Protein AF-A0A815WD86-F1 (afdb_monomer)

Sequence (544 aa):
MTSSSNENIHQKIRNEFPYDVKKLTEISIPVDKNIKLAATIWMPQNKNVQLINEEKFATILEYIPYRKADWTSARDEIRLKYFSGFGYVSLRVDIRGTGNSQGIFDDEYSEQELSDGLKILEWIQNQTWSNGKTIIYGKSWAGFNGLQIGYLQPKNLAGIISAYSTDDQERKGNWIHFNSLPFYPNEHFQRNHLLIDNNQGINQKTIKYYLSFQSLTTEIISNDALPRKISFLSPQETGLASGNLLGWGNIQSPDHSIDQREDDGRSLCFDSLPLNENYELFGFPTVKLNLSSNTNYGLICVRLCMIDEKISSSILISRGILNLTHCKSHEHPQLLNIDEIFNVEIILSGICVSIPAGSRLRLALSTSYWPIVWPAPQLSTLTIYFNELSSCTLTLPCLNEKYSTRNDFGHPEICQGIPIKYLRASSINRFRIFDEISEIITLKINEDCGSSEYPDGLIWDETTESIYTIKKNDPHSARIEINRYLKYYFQDRSSIKVDIKTKSIMFTKQSPSTYEVEHQLNIYNKDQIFFEKNWNLSFPRINN

Foldseek 3Di:
DDDPDDPDLDAAADPAFQFDWDKDFQDWQDLDPPWTWGKIKTATHHPDPPDDLQAAAEEEEEEEQDACPPPCVLVCCWPQNVVSSHGYIYMYIHFDCHHPTHHNDDDQLDPVRLSSVLSVLVRQCPDRRHPLAYEQEDEESSLASSVVNVVVPRVRYPYYHHHLYDPDPLCVLVLVLSDPAFPDPDPVWDDADDDDDPVPDFAWDKQKWFFDQQATDSDLPPDDPDDQKDKAFFWQPQAPQQADSDDPNDPQHSNHGDFCVVNLVRWRKYKYAFAQFKFFFFFKKKKKFWKFKQFQWFKKKKFKWKQDPVVRTTHTFKIWIDTVQCQPHSVDGHGGDGPDIDMHMTIIHTGGTIHGGRIMIMITIHGHRPPNDQHALARIIMMTGPPDSRRIMIMTITGPDDPVDRPCPDRHHIHDGFDKDFPFDKHKDWDWDADPVVQKTKIKIKTWRGWIAGPVQKIKTKIKIWIWIDHGHDSQRTKIKMWMWMWIDGPVCLQFIKIKIKIWMWGFDSVVTWIKIWIWIFIDGNNHTPDIDIDMDIGRSPRD

Nearest PDB structures (foldseek):
  1l7q-assembly1_A  TM=8.255E-01  e=7.567E-21  Rhodococcus sp. MB1
  3i2i-assembly1_A-2  TM=8.096E-01  e=1.170E-20  Rhodococcus sp. MB1 'Bresler 1999'
  3pui-assembly1_A  TM=8.052E-01  e=9.408E-21  Rhodococcus sp. MB1 'Bresler 1999'
  1l7r-assembly1_A  TM=7.994E-01  e=9.935E-21  Rhodococcus sp. MB1
  3ida-assembly1_A-2  TM=8.177E-01  e=2.605E-19  Rhodococcus sp. MB1

Radius of gyration: 26.3 Å; Cα contacts (8 Å, |Δi|>4): 1279; chains: 1; bounding box: 66×58×80 Å

Solvent-accessible surface area (backbone atoms only — not comparable to full-atom values): 29492 Å² total; per-residue (Å²): 139,80,86,79,79,76,86,63,87,63,63,38,71,53,90,82,55,84,22,43,70,50,78,45,70,90,40,72,46,71,62,49,100,87,32,40,28,25,28,36,36,27,36,48,37,68,82,55,92,86,69,67,106,71,71,52,26,40,33,40,36,35,58,36,68,64,38,70,84,53,85,49,32,46,61,45,44,19,54,38,44,42,49,3,17,73,52,22,34,19,38,41,32,21,33,54,40,20,65,80,13,40,74,69,67,87,62,89,86,32,73,66,55,47,51,43,50,53,34,50,53,54,53,50,46,72,36,88,51,35,59,44,38,29,29,33,37,32,59,35,63,19,10,32,50,32,52,57,46,52,74,69,60,53,92,42,59,73,47,68,47,66,34,82,55,63,93,56,73,75,52,64,82,42,53,74,55,61,49,72,73,63,78,63,88,50,92,87,58,70,79,65,80,81,87,77,61,88,89,70,71,80,71,65,43,78,50,56,28,30,59,54,95,54,28,37,32,77,62,80,80,91,79,69,103,64,76,58,54,53,74,52,67,30,47,42,66,22,33,68,42,57,36,43,61,79,52,85,76,47,90,81,46,73,30,34,51,48,66,31,56,72,43,46,77,44,27,59,52,25,38,35,66,59,33,90,52,67,45,46,33,52,46,57,33,37,38,36,40,27,33,27,21,74,32,48,48,40,39,46,35,41,35,37,27,41,35,38,73,91,79,70,40,32,41,78,68,35,36,27,72,44,49,52,24,37,64,90,28,79,94,64,56,45,74,44,60,62,63,46,78,46,75,44,77,45,64,26,29,71,37,55,44,69,44,59,49,61,26,26,48,32,44,31,38,27,40,33,39,22,84,73,42,82,63,45,98,59,94,30,43,37,34,41,41,52,84,43,82,76,44,24,33,43,37,39,34,26,48,71,59,84,82,78,76,71,77,81,82,70,61,58,70,37,32,73,54,66,75,68,46,74,79,39,77,58,51,65,49,78,47,80,46,77,41,82,88,80,43,37,38,34,44,38,37,43,40,32,73,22,28,40,31,41,86,89,48,47,30,44,34,39,39,39,39,40,39,38,37,34,30,48,90,36,61,56,53,37,34,38,38,40,40,38,39,38,38,41,34,35,86,92,41,82,90,47,35,38,38,39,40,38,38,40,37,40,36,44,45,80,83,70,52,25,40,37,37,43,38,39,42,40,32,24,46,76,88,39,83,73,46,76,51,74,54,74,49,79,43,76,60,71,73,117

Organism: NCBI:txid392030

pLDDT: mean 85.09, std 16.77, range [21.08, 98.5]

Secondary structure (DSSP, 8-state):
----------PEEE---SSEEEEEEEEEEEEETTEEEEEEEEEEE-SSTTS-TT--EEEEEEEESS-TTTTHHHHHHHHHHHHHHTTEEEEEEEPTTSTT--S---STT-HHHHHHHHHHHHHHHTSTTEEEEEEEEEETHHHHHHHHHHHT--TTEEEEEEES--S-SGGGG-GGGG-------STT-PBPP----TTS---EEEEEEEEETTEEESS------S-SEEEE---TTTTTTS--TT----TTSTTS---SHHHHTTSEEEEEPPPSS-EEEEE--EEEEEEEESSS--EEEEEEEEEETTTTEEEEEEEEEEEGGGSS-SSS--PPPTT--EEEEEEPPPEEEEE-TT-EEEEEEES--TTTSPPPSS---EEEE-SSTTSSEEEEEEESS---------SPEEEPPP--EEEE--EEEEEEEEETTTTEEEEEEEEEEEEEE-TTSEEEEEEEEEEEEEETTEEEEEEEEEEEEEEEEESS-TT-EEEEEEEEEEEEETTTTEEEEEEEEEEEETTEEEEEEEEEEEEE-S--

InterPro domains:
  IPR000383 Xaa-Pro dipeptidyl-peptidase-like domain [PF02129] (35-176)
  IPR005674 CocE/Serine esterase [TIGR00976] (35-168)
  IPR008979 Galactose-binding-like domain superfamily [SSF49785] (204-400)
  IPR013736 Xaa-Pro dipeptidyl-peptidase, C-terminal [PF08530] (244-389)
  IPR013736 Xaa-Pro dipeptidyl-peptidase, C-terminal [SM00939] (186-395)
  IPR029058 Alpha/Beta hydrolase fold [G3DSA:3.40.50.1820] (2-210)
  IPR029058 Alpha/Beta hydrolase fold [SSF53474] (16-172)

Mean predicted aligned error: 8.53 Å

Structure (mmCIF, N/CA/C/O backbone):
data_AF-A0A815WD86-F1
#
_entry.id   AF-A0A815WD86-F1
#
loop_
_atom_site.group_PDB
_atom_site.id
_atom_site.type_symbol
_atom_site.label_atom_id
_atom_site.label_alt_id
_atom_site.label_comp_id
_atom_site.label_asym_id
_atom_site.label_entity_id
_atom_site.label_seq_id
_atom_site.pdbx_PDB_ins_code
_atom_site.Cartn_x
_atom_site.Cartn_y
_atom_site.Cartn_z
_atom_site.occupancy
_atom_site.B_iso_or_equiv
_atom_site.auth_seq_id
_atom_site.auth_comp_id
_atom_site.auth_asym_id
_atom_site.auth_atom_id
_atom_site.pdbx_PDB_model_num
ATOM 1 N N . MET A 1 1 ? 12.660 -31.088 20.213 1.00 32.56 1 MET A N 1
ATOM 2 C CA . MET A 1 1 ? 14.029 -30.681 20.601 1.00 32.56 1 MET A CA 1
ATOM 3 C C . MET A 1 1 ? 14.760 -30.454 19.290 1.00 32.56 1 MET A C 1
ATOM 5 O O . MET A 1 1 ? 14.829 -31.398 18.528 1.00 32.56 1 MET A O 1
ATOM 9 N N . THR A 1 2 ? 15.151 -29.261 18.874 1.00 21.08 2 THR A N 1
ATOM 10 C CA . THR A 1 2 ? 15.640 -28.073 19.578 1.00 21.08 2 THR A CA 1
ATOM 11 C C . THR A 1 2 ? 14.857 -26.826 19.163 1.00 21.08 2 THR A C 1
ATOM 13 O O . THR A 1 2 ? 14.541 -26.616 17.999 1.00 21.08 2 THR A O 1
ATOM 16 N N . SER A 1 3 ? 14.513 -26.018 20.160 1.00 29.03 3 SER A N 1
ATOM 17 C CA . SER A 1 3 ? 13.989 -24.666 20.021 1.00 29.03 3 SER A CA 1
ATOM 18 C C . SER A 1 3 ? 15.082 -23.753 19.460 1.00 29.03 3 SER A C 1
ATOM 20 O O . SER A 1 3 ? 15.989 -23.370 20.198 1.00 29.03 3 SER A O 1
ATOM 22 N N . SER A 1 4 ? 15.012 -23.406 18.177 1.00 23.55 4 SER A N 1
ATOM 23 C CA . SER A 1 4 ? 15.712 -22.232 17.659 1.00 23.55 4 SER A CA 1
ATOM 24 C C . SER A 1 4 ? 14.895 -21.006 18.057 1.00 23.55 4 SER A C 1
ATOM 26 O O . SER A 1 4 ? 13.815 -20.745 17.527 1.00 23.55 4 SER A O 1
ATOM 28 N N . SER A 1 5 ? 15.387 -20.321 19.080 1.00 28.30 5 SER A N 1
ATOM 29 C CA . SER A 1 5 ? 14.948 -19.012 19.537 1.00 28.30 5 SER A CA 1
ATOM 30 C C . SER A 1 5 ? 14.954 -18.019 18.375 1.00 28.30 5 SER A C 1
ATOM 32 O O . SER A 1 5 ? 16.004 -17.505 18.005 1.00 28.30 5 SER A O 1
ATOM 34 N N . ASN A 1 6 ? 13.776 -17.751 17.812 1.00 28.95 6 ASN A N 1
ATOM 35 C CA . ASN A 1 6 ? 13.551 -16.545 17.028 1.00 28.95 6 ASN A CA 1
ATOM 36 C C . ASN A 1 6 ? 13.748 -15.360 17.976 1.00 28.95 6 ASN A C 1
ATOM 38 O O . ASN A 1 6 ? 12.932 -15.158 18.880 1.00 28.95 6 ASN A O 1
ATOM 42 N N . GLU A 1 7 ? 14.819 -14.595 17.777 1.00 32.78 7 GLU A N 1
ATOM 43 C CA . GLU A 1 7 ? 14.972 -13.242 18.311 1.00 32.78 7 GLU A CA 1
ATOM 44 C C . GLU A 1 7 ? 13.882 -12.352 17.693 1.00 32.78 7 GLU A C 1
ATOM 46 O O . GLU A 1 7 ? 14.095 -11.560 16.779 1.00 32.78 7 GLU A O 1
ATOM 51 N N . ASN A 1 8 ? 12.651 -12.532 18.168 1.00 40.66 8 ASN A N 1
ATOM 52 C CA . ASN A 1 8 ? 11.581 -11.579 17.961 1.00 40.66 8 ASN A CA 1
ATOM 53 C C . ASN A 1 8 ? 12.008 -10.286 18.652 1.00 40.66 8 ASN A C 1
ATOM 55 O O . ASN A 1 8 ? 12.408 -10.308 19.813 1.00 40.66 8 ASN A O 1
ATOM 59 N N . ILE A 1 9 ? 11.899 -9.161 17.949 1.00 48.19 9 ILE A N 1
ATOM 60 C CA . ILE A 1 9 ? 12.069 -7.812 18.493 1.00 48.19 9 ILE A CA 1
ATOM 61 C C . ILE A 1 9 ? 11.154 -7.689 19.725 1.00 48.19 9 ILE A C 1
ATOM 63 O O . ILE A 1 9 ? 9.954 -7.450 19.596 1.00 48.19 9 ILE A O 1
ATOM 67 N N . HIS A 1 10 ? 11.689 -7.932 20.923 1.00 61.75 10 HIS A N 1
ATOM 68 C CA . HIS A 1 10 ? 10.903 -7.953 22.148 1.00 61.75 10 HIS A CA 1
ATOM 69 C C . HIS A 1 10 ? 10.500 -6.517 22.477 1.00 61.75 10 HIS A C 1
ATOM 71 O O . HIS A 1 10 ? 11.296 -5.740 22.996 1.00 61.75 10 HIS A O 1
ATOM 77 N N . GLN A 1 11 ? 9.265 -6.146 22.137 1.00 71.94 11 GLN A N 1
ATOM 78 C CA . GLN A 1 11 ? 8.654 -4.923 22.645 1.00 71.94 11 GLN A CA 1
ATOM 79 C C . GLN A 1 11 ? 8.721 -4.952 24.176 1.00 71.94 11 GLN A C 1
ATOM 81 O O . GLN A 1 11 ? 8.379 -5.958 24.805 1.00 71.94 11 GLN A O 1
ATOM 86 N N . LYS A 1 12 ? 9.168 -3.857 24.787 1.00 84.31 12 LYS A N 1
ATOM 87 C CA . LYS A 1 12 ? 9.279 -3.757 26.240 1.00 84.31 12 LYS A CA 1
ATOM 88 C C . LYS A 1 12 ? 7.944 -3.290 26.808 1.00 84.31 12 LYS A C 1
ATOM 90 O O . LYS A 1 12 ? 7.500 -2.174 26.538 1.00 84.31 12 LYS A O 1
ATOM 95 N N . ILE A 1 13 ? 7.309 -4.133 27.618 1.00 87.06 13 ILE A N 1
ATOM 96 C CA . ILE A 1 13 ? 6.080 -3.753 28.321 1.00 87.06 13 ILE A CA 1
ATOM 97 C C . ILE A 1 13 ? 6.444 -2.778 29.439 1.00 87.06 13 ILE A C 1
ATOM 99 O O . ILE A 1 13 ? 7.206 -3.108 30.352 1.00 87.06 13 ILE A O 1
ATOM 103 N N . ARG A 1 14 ? 5.895 -1.567 29.369 1.00 88.88 14 ARG A N 1
ATOM 104 C CA . ARG A 1 14 ? 6.029 -0.552 30.408 1.00 88.88 14 ARG A CA 1
ATOM 105 C C . ARG A 1 14 ? 4.834 -0.626 31.350 1.00 88.88 14 ARG A C 1
ATOM 107 O O . ARG A 1 14 ? 3.690 -0.505 30.920 1.00 88.88 14 ARG A O 1
ATOM 114 N N . ASN A 1 15 ? 5.125 -0.791 32.638 1.00 84.25 15 ASN A N 1
ATOM 115 C CA . ASN A 1 15 ? 4.113 -0.875 33.697 1.00 84.25 15 ASN A CA 1
ATOM 116 C C . ASN A 1 15 ? 4.022 0.404 34.540 1.00 84.25 15 ASN A C 1
ATOM 118 O O . ASN A 1 15 ? 3.034 0.612 35.237 1.00 84.25 15 ASN A O 1
ATOM 122 N N . GLU A 1 16 ? 5.030 1.277 34.465 1.00 90.06 16 GLU A N 1
ATOM 123 C CA . GLU A 1 16 ? 5.109 2.494 35.268 1.00 90.06 16 GLU A CA 1
ATOM 124 C C . GLU A 1 16 ? 4.994 3.745 34.402 1.00 90.06 16 GLU A C 1
ATOM 126 O O . GLU A 1 16 ? 5.814 4.004 33.515 1.00 90.06 16 GLU A O 1
ATOM 131 N N . PHE A 1 17 ? 3.978 4.545 34.706 1.00 92.06 17 PHE A N 1
ATOM 132 C CA . PHE A 1 17 ? 3.674 5.803 34.038 1.00 92.06 17 PHE A CA 1
ATOM 133 C C . PHE A 1 17 ? 3.519 6.936 35.060 1.00 92.06 17 PHE A C 1
ATOM 135 O O . PHE A 1 17 ? 3.127 6.661 36.201 1.00 92.06 17 PHE A O 1
ATOM 142 N N . PRO A 1 18 ? 3.807 8.194 34.682 1.00 92.31 18 PRO A N 1
ATOM 143 C CA . PRO A 1 18 ? 3.516 9.357 35.520 1.00 92.31 18 PRO A CA 1
ATOM 144 C C . PRO A 1 18 ? 2.035 9.471 35.916 1.00 92.31 18 PRO A C 1
ATOM 146 O O . PRO A 1 18 ? 1.738 9.806 37.060 1.00 92.31 18 PRO A O 1
ATOM 149 N N . TYR A 1 19 ? 1.123 9.119 35.005 1.00 92.12 19 TYR A N 1
ATOM 150 C CA . TYR A 1 19 ? -0.325 9.165 35.216 1.00 92.12 19 TYR A CA 1
ATOM 151 C C . TYR A 1 19 ? -0.945 7.764 35.173 1.00 92.12 19 TYR A C 1
ATOM 153 O O . TYR A 1 19 ? -0.517 6.905 34.398 1.00 92.12 19 TYR A O 1
ATOM 161 N N . ASP A 1 20 ? -1.986 7.547 35.977 1.00 91.62 20 ASP A N 1
ATOM 162 C CA . ASP A 1 20 ? -2.922 6.443 35.750 1.00 91.62 20 ASP A CA 1
ATOM 163 C C . ASP A 1 20 ? -3.829 6.776 34.560 1.00 91.62 20 ASP A C 1
ATOM 165 O O . ASP A 1 20 ? -3.935 7.930 34.150 1.00 91.62 20 ASP A O 1
ATOM 169 N N . VAL A 1 21 ? -4.487 5.775 33.970 1.00 92.62 21 VAL A N 1
ATOM 170 C CA . VAL A 1 21 ? -5.317 5.983 32.773 1.00 92.62 21 VAL A CA 1
ATOM 171 C C . VAL A 1 21 ? -6.711 5.406 32.967 1.00 92.62 21 VAL A C 1
ATOM 173 O O . VAL A 1 21 ? -6.876 4.199 33.145 1.00 92.62 21 VAL A O 1
ATOM 176 N N . LYS A 1 22 ? -7.729 6.265 32.847 1.00 93.56 22 LYS A N 1
ATOM 177 C CA . LYS A 1 22 ? -9.144 5.880 32.833 1.00 93.56 22 LYS A CA 1
ATOM 178 C C . LYS A 1 22 ? -9.678 5.845 31.406 1.00 93.56 22 LYS A C 1
ATOM 180 O O . LYS A 1 22 ? -9.625 6.844 30.694 1.00 93.56 22 LYS A O 1
ATOM 185 N N . LYS A 1 23 ? -10.254 4.711 31.009 1.00 93.75 23 LYS A N 1
ATOM 186 C CA . LYS A 1 23 ? -10.910 4.540 29.706 1.00 93.75 23 LYS A CA 1
ATOM 187 C C . LYS A 1 23 ? -12.395 4.911 29.785 1.00 93.75 23 LYS A C 1
ATOM 189 O O . LYS A 1 23 ? -13.091 4.459 30.691 1.00 93.75 23 LYS A O 1
ATOM 194 N N . LEU A 1 24 ? -12.881 5.712 28.839 1.00 94.88 24 LEU A N 1
ATOM 195 C CA . LEU A 1 24 ? -14.282 6.121 28.689 1.00 94.88 24 LEU A CA 1
ATOM 196 C C . LEU A 1 24 ? -14.775 5.686 27.300 1.00 94.88 24 LEU A C 1
ATOM 198 O O . LEU A 1 24 ? -14.202 6.111 26.300 1.00 94.88 24 LEU A O 1
ATOM 202 N N . THR A 1 25 ? -15.803 4.838 27.220 1.00 90.38 25 THR A N 1
ATOM 203 C CA . THR A 1 25 ? -16.231 4.192 25.957 1.00 90.38 25 THR A CA 1
ATOM 204 C C . THR A 1 25 ? -17.521 4.746 25.354 1.00 90.38 25 THR A C 1
ATOM 206 O O . THR A 1 25 ? -17.718 4.614 24.146 1.00 90.38 25 THR A O 1
ATOM 209 N N . GLU A 1 26 ? -18.358 5.391 26.170 1.00 86.88 26 GLU A N 1
ATOM 210 C CA . GLU A 1 26 ? -19.677 5.926 25.792 1.00 86.88 26 GLU A CA 1
ATOM 211 C C . GLU A 1 26 ? -19.609 7.421 25.445 1.00 86.88 26 GLU A C 1
ATOM 213 O O . GLU A 1 26 ? -20.393 8.236 25.935 1.00 86.88 26 GLU A O 1
ATOM 218 N N . ILE A 1 27 ? -18.618 7.813 24.641 1.00 96.62 27 ILE A N 1
ATOM 219 C CA . ILE A 1 27 ? -18.431 9.211 24.242 1.00 96.62 27 ILE A CA 1
ATOM 220 C C . ILE A 1 27 ? -19.116 9.454 22.900 1.00 96.62 27 ILE A C 1
ATOM 222 O O . ILE A 1 27 ? -18.920 8.709 21.942 1.00 96.62 27 ILE A O 1
ATOM 226 N N . SER A 1 28 ? -19.916 10.518 22.841 1.00 96.38 28 SER A N 1
ATOM 227 C CA . SER A 1 28 ? -20.609 10.975 21.635 1.00 96.38 28 SER A CA 1
ATOM 228 C C . SER A 1 28 ? -20.224 12.417 21.320 1.00 96.38 28 SER A C 1
ATOM 230 O O . SER A 1 28 ? -20.462 13.310 22.135 1.00 96.38 28 SER A O 1
ATOM 232 N N . ILE A 1 29 ? -19.667 12.646 20.133 1.00 98.12 29 ILE A N 1
ATOM 233 C CA . ILE A 1 29 ? -19.221 13.958 19.656 1.00 98.12 29 ILE A CA 1
ATOM 234 C C . ILE A 1 29 ? -20.254 14.487 18.652 1.00 98.12 29 ILE A C 1
ATOM 236 O O . ILE A 1 29 ? -20.397 13.893 17.582 1.00 98.12 29 ILE A O 1
ATOM 240 N N . PRO A 1 30 ? -21.003 15.560 18.962 1.00 97.62 30 PRO A N 1
ATOM 241 C CA . PRO A 1 30 ? -21.911 16.168 17.998 1.00 97.62 30 PRO A CA 1
ATOM 242 C C . PRO A 1 30 ? -21.107 16.902 16.918 1.00 97.62 30 PRO A C 1
ATOM 244 O O . PRO A 1 30 ? -20.347 17.817 17.229 1.00 97.62 30 PRO A O 1
ATOM 247 N N . VAL A 1 31 ? -21.292 16.511 15.659 1.00 96.19 31 VAL A N 1
ATOM 248 C CA . VAL A 1 31 ? -20.666 17.170 14.493 1.00 96.19 31 VAL A CA 1
ATOM 249 C C . VAL A 1 31 ? -21.684 17.919 13.633 1.00 96.19 31 VAL A C 1
ATOM 251 O O . VAL A 1 31 ? -21.331 18.836 12.901 1.00 96.19 31 VAL A O 1
ATOM 254 N N . ASP A 1 32 ? -22.965 17.583 13.788 1.00 90.88 32 ASP A N 1
ATOM 255 C CA . ASP A 1 32 ? -24.117 18.289 13.230 1.00 90.88 32 ASP A CA 1
ATOM 256 C C . ASP A 1 32 ? -25.316 18.116 14.190 1.00 90.88 32 ASP A C 1
ATOM 258 O O . ASP A 1 32 ? -25.287 17.273 15.092 1.00 90.88 32 ASP A O 1
ATOM 262 N N . LYS A 1 33 ? -26.397 18.879 14.003 1.00 89.44 33 LYS A N 1
ATOM 263 C CA . LYS A 1 33 ? -27.630 18.871 14.807 1.00 89.44 33 LYS A CA 1
ATOM 264 C C . LYS A 1 33 ? -28.179 17.465 15.060 1.00 89.44 33 LYS A C 1
ATOM 266 O O . LYS A 1 33 ? -28.706 17.206 16.140 1.00 89.44 33 LYS A O 1
ATOM 271 N N . ASN A 1 34 ? -28.057 16.575 14.077 1.00 91.38 34 ASN A N 1
ATOM 272 C CA . ASN A 1 34 ? -28.637 15.231 14.117 1.00 91.38 34 ASN A CA 1
ATOM 273 C C . ASN A 1 34 ? -27.595 14.106 14.130 1.00 91.38 34 ASN A C 1
ATOM 275 O O . ASN A 1 34 ? -27.987 12.942 14.172 1.00 91.38 34 ASN A O 1
ATOM 279 N N . ILE A 1 35 ? -26.299 14.427 14.065 1.00 96.56 35 ILE A N 1
ATOM 280 C CA . ILE A 1 35 ? -25.247 13.428 13.857 1.00 96.56 35 ILE A CA 1
ATOM 281 C C . ILE A 1 35 ? -24.219 13.502 14.972 1.00 96.56 35 ILE A C 1
ATOM 283 O O . ILE A 1 35 ? -23.599 14.540 15.225 1.00 96.56 35 ILE A O 1
ATOM 287 N N . LYS A 1 36 ? -24.036 12.354 15.621 1.00 97.88 36 LYS A N 1
ATOM 288 C CA . LYS A 1 36 ? -23.036 12.131 16.654 1.00 97.88 36 LYS A CA 1
ATOM 289 C C . LYS A 1 36 ? -22.063 11.048 16.215 1.00 97.88 36 LYS A C 1
ATOM 291 O O . LYS A 1 36 ? -22.473 9.977 15.761 1.00 97.88 36 LYS A O 1
ATOM 296 N N . LEU A 1 37 ? -20.780 11.328 16.400 1.00 97.94 37 LEU A N 1
ATOM 297 C CA . LEU A 1 37 ? -19.707 10.367 16.197 1.00 97.94 37 LEU A CA 1
ATOM 298 C C . LEU A 1 37 ? -19.374 9.673 17.515 1.00 97.94 37 LEU A C 1
ATOM 300 O O . LEU A 1 37 ? -19.304 10.315 18.566 1.00 97.94 37 LEU A O 1
ATOM 304 N N . ALA A 1 38 ? -19.180 8.363 17.461 1.00 97.69 38 ALA A N 1
ATOM 305 C CA . ALA A 1 38 ? -18.801 7.553 18.600 1.00 97.69 38 ALA A CA 1
ATOM 306 C C . ALA A 1 38 ? -17.292 7.625 18.832 1.00 97.69 38 ALA A C 1
ATOM 308 O O . ALA A 1 38 ? -16.487 7.486 17.907 1.00 97.69 38 ALA A O 1
ATOM 309 N N . ALA A 1 39 ? -16.903 7.774 20.094 1.00 97.62 39 ALA A N 1
ATOM 310 C CA . ALA A 1 39 ? -15.506 7.870 20.473 1.00 97.62 39 ALA A CA 1
ATOM 311 C C . ALA A 1 39 ? -15.164 7.046 21.719 1.00 97.62 39 ALA A C 1
ATOM 313 O O . ALA A 1 39 ? -16.028 6.663 22.507 1.00 97.62 39 ALA A O 1
ATOM 314 N N . THR A 1 40 ? -13.876 6.767 21.883 1.00 96.94 40 THR A N 1
ATOM 315 C CA . THR A 1 40 ? -13.282 6.243 23.115 1.00 96.94 40 THR A CA 1
ATOM 316 C C . THR A 1 40 ? -12.188 7.202 23.565 1.00 96.94 40 THR A C 1
ATOM 318 O O . THR A 1 40 ? -11.364 7.618 22.750 1.00 96.94 40 THR A O 1
ATOM 321 N N . ILE A 1 41 ? -12.168 7.530 24.856 1.00 97.50 41 ILE A N 1
ATOM 322 C CA . ILE A 1 41 ? -11.136 8.366 25.475 1.00 97.50 41 ILE A CA 1
ATOM 323 C C . ILE A 1 41 ? -10.300 7.526 26.434 1.00 97.50 41 ILE A C 1
ATOM 325 O O . ILE A 1 41 ? -10.849 6.804 27.265 1.00 97.50 41 ILE A O 1
ATOM 329 N N . TRP A 1 42 ? -8.982 7.679 26.368 1.00 97.06 42 TRP A N 1
ATOM 330 C CA . TRP A 1 42 ? -8.062 7.323 27.442 1.00 97.06 42 TRP A CA 1
ATOM 331 C C . TRP A 1 42 ? -7.642 8.629 28.125 1.00 97.06 42 TRP A C 1
ATOM 333 O O . TRP A 1 42 ? -7.052 9.513 27.505 1.00 97.06 42 TRP A O 1
ATOM 343 N N . MET A 1 43 ? -8.048 8.784 29.384 1.00 95.88 43 MET A N 1
ATOM 344 C CA . MET A 1 43 ? -7.904 10.007 30.172 1.00 95.88 43 MET A CA 1
ATOM 345 C C . MET A 1 43 ? -6.800 9.820 31.223 1.00 95.88 43 MET A C 1
ATOM 347 O O . MET A 1 43 ? -6.933 8.895 32.033 1.00 95.88 43 MET A O 1
ATOM 351 N N . PRO A 1 44 ? -5.748 10.660 31.254 1.00 94.38 44 PRO A N 1
ATOM 352 C CA . PRO A 1 44 ? -4.775 10.666 32.342 1.00 94.38 44 PRO A CA 1
ATOM 353 C C . PRO A 1 44 ? -5.442 11.028 33.676 1.00 94.38 44 PRO A C 1
ATOM 355 O O . PRO A 1 44 ? -6.335 11.873 33.740 1.00 94.38 44 PRO A O 1
ATOM 358 N N . GLN A 1 45 ? -5.004 10.384 34.754 1.00 86.75 45 GLN A N 1
ATOM 359 C CA . GLN A 1 45 ? -5.442 10.634 36.122 1.00 86.75 45 GLN A CA 1
ATOM 360 C C . GLN A 1 45 ? -4.234 10.744 37.051 1.00 86.75 45 GLN A C 1
ATOM 362 O O . GLN A 1 45 ? -3.320 9.918 37.005 1.00 86.75 45 GLN A O 1
ATOM 367 N N . ASN A 1 46 ? -4.239 11.762 37.912 1.00 78.50 46 ASN A N 1
ATOM 368 C CA . ASN A 1 46 ? -3.209 11.926 38.930 1.00 78.50 46 ASN A CA 1
ATOM 369 C C . ASN A 1 46 ? -3.264 10.779 39.944 1.00 78.50 46 ASN A C 1
ATOM 371 O O . ASN A 1 46 ? -4.318 10.478 40.502 1.00 78.50 46 ASN A O 1
ATOM 375 N N . LYS A 1 47 ? -2.099 10.188 40.226 1.00 71.69 47 LYS A N 1
ATOM 376 C CA . LYS A 1 47 ? -1.932 9.127 41.236 1.00 71.69 47 LYS A CA 1
ATOM 377 C C . LYS A 1 47 ? -2.169 9.621 42.665 1.00 71.69 47 LYS A C 1
ATOM 379 O O . LYS A 1 47 ? -2.551 8.849 43.538 1.00 71.69 47 LYS A O 1
ATOM 384 N N . ASN A 1 48 ? -1.970 10.921 42.892 1.00 63.97 48 ASN A N 1
ATOM 385 C CA . ASN A 1 48 ? -2.182 11.581 44.173 1.00 63.97 48 ASN A CA 1
ATOM 386 C C . ASN A 1 48 ? -3.392 12.516 44.066 1.00 63.97 48 ASN A C 1
ATOM 388 O O . ASN A 1 48 ? -3.356 13.513 43.353 1.00 63.97 48 ASN A O 1
ATOM 392 N N . VAL A 1 49 ? -4.453 12.212 44.814 1.00 55.31 49 VAL A N 1
ATOM 393 C CA . VAL A 1 49 ? -5.770 12.886 44.777 1.00 55.31 49 VAL A CA 1
ATOM 394 C C . VAL A 1 49 ? -5.724 14.361 45.249 1.00 55.31 49 VAL A C 1
ATOM 396 O O . VAL A 1 49 ? -6.751 15.029 45.285 1.00 55.31 49 VAL A O 1
ATOM 399 N N . GLN A 1 50 ? -4.558 14.901 45.632 1.00 49.34 50 GLN A N 1
ATOM 400 C CA . GLN A 1 50 ? -4.450 16.191 46.334 1.00 49.34 50 GLN A CA 1
ATOM 401 C C . GLN A 1 50 ? -4.149 17.436 45.474 1.00 49.34 50 GLN A C 1
ATOM 403 O O . GLN A 1 50 ? -4.118 18.529 46.028 1.00 49.34 50 GLN A O 1
ATOM 408 N N . LEU A 1 51 ? -4.015 17.337 44.149 1.00 50.50 51 LEU A N 1
ATOM 409 C CA . LEU A 1 51 ? -3.895 18.490 43.232 1.00 50.50 51 LEU A CA 1
ATOM 410 C C . LEU A 1 51 ? -4.445 18.085 41.842 1.00 50.50 51 LEU A C 1
ATOM 412 O O . LEU A 1 51 ? -4.104 17.001 41.381 1.00 50.50 51 LEU A O 1
ATOM 416 N N . ILE A 1 52 ? -5.260 18.817 41.066 1.00 46.81 52 ILE A N 1
ATOM 417 C CA . ILE A 1 52 ? -6.223 19.932 41.208 1.00 46.81 52 ILE A CA 1
ATOM 418 C C . ILE A 1 52 ? -7.259 19.667 40.086 1.00 46.81 52 ILE A C 1
ATOM 420 O O . ILE A 1 52 ? -6.898 19.141 39.033 1.00 46.81 52 ILE A O 1
ATOM 424 N N . ASN A 1 53 ? -8.515 20.087 40.242 1.00 50.81 53 ASN A N 1
ATOM 425 C CA . ASN A 1 53 ? -9.519 20.206 39.165 1.00 50.81 53 ASN A CA 1
ATOM 426 C C . ASN A 1 53 ? -9.123 21.177 38.002 1.00 50.81 53 ASN A C 1
ATOM 428 O O . ASN A 1 53 ? -10.002 21.766 37.377 1.00 50.81 53 ASN A O 1
ATOM 432 N N . GLU A 1 54 ? -7.832 21.369 37.697 1.00 67.81 54 GLU A N 1
ATOM 433 C CA . GLU A 1 54 ? -7.311 22.404 36.780 1.00 67.81 54 GLU A CA 1
ATOM 434 C C . GLU A 1 54 ? -6.247 21.924 35.772 1.00 67.81 54 GLU A C 1
ATOM 436 O O . GLU A 1 54 ? -5.906 22.686 34.864 1.00 67.81 54 GLU A O 1
ATOM 441 N N . GLU A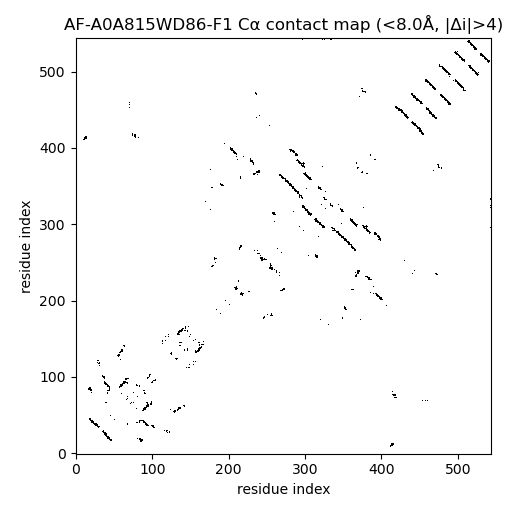 1 55 ? -5.714 20.699 35.876 1.00 83.06 55 GLU A N 1
ATOM 442 C CA . GLU A 1 55 ? -4.744 20.224 34.877 1.00 83.06 55 GLU A CA 1
ATOM 443 C C . GLU A 1 55 ? -5.406 20.062 33.504 1.00 83.06 55 GLU A C 1
ATOM 445 O O . GLU A 1 55 ? -6.439 19.406 33.346 1.00 83.06 55 GLU A O 1
ATOM 450 N N . LYS A 1 56 ? -4.788 20.690 32.502 1.00 91.12 56 LYS A N 1
ATOM 451 C CA . LYS A 1 56 ? -5.237 20.678 31.115 1.00 91.12 56 LYS A CA 1
ATOM 452 C C . LYS A 1 56 ? -4.201 19.985 30.243 1.00 91.12 56 LYS A C 1
ATOM 454 O O . LYS A 1 56 ? -3.031 20.366 30.228 1.00 91.12 56 LYS A O 1
ATOM 459 N N . PHE A 1 57 ? -4.649 19.018 29.459 1.00 95.00 57 PHE A N 1
ATOM 460 C CA . PHE A 1 57 ? -3.804 18.134 28.667 1.00 95.00 57 PHE A CA 1
ATOM 461 C C . PHE A 1 57 ? -3.932 18.427 27.172 1.00 95.00 57 PHE A C 1
ATOM 463 O O . PHE A 1 57 ? -4.962 18.915 26.697 1.00 95.00 57 PHE A O 1
ATOM 470 N N . ALA A 1 58 ? -2.869 18.122 26.427 1.00 97.31 58 ALA A N 1
ATOM 471 C CA . ALA A 1 58 ? -2.936 18.072 24.971 1.00 97.31 58 ALA A CA 1
ATOM 472 C C . ALA A 1 58 ? -3.614 16.766 24.535 1.00 97.31 58 ALA A C 1
ATOM 474 O O . ALA A 1 58 ? -3.570 15.765 25.255 1.00 97.31 58 ALA A O 1
ATOM 475 N N . THR A 1 59 ? -4.220 16.768 23.350 1.00 98.50 59 THR A N 1
ATOM 476 C CA . THR A 1 59 ? -4.959 15.607 22.829 1.00 98.50 59 THR A CA 1
ATOM 477 C C . THR A 1 59 ? -4.189 14.899 21.723 1.00 98.50 59 THR A C 1
ATOM 479 O O . THR A 1 59 ? -3.683 15.564 20.826 1.00 98.50 59 THR A O 1
ATOM 482 N N . ILE A 1 60 ? -4.148 13.567 21.741 1.00 98.19 60 ILE A N 1
ATOM 483 C CA . ILE A 1 60 ? -3.784 12.732 20.589 1.00 98.19 60 ILE A CA 1
ATOM 484 C C . ILE A 1 60 ? -5.076 12.210 19.957 1.00 98.19 60 ILE A C 1
ATOM 486 O O . ILE A 1 60 ? -5.836 11.503 20.616 1.00 98.19 60 ILE A O 1
ATOM 490 N N . LEU A 1 61 ? -5.335 12.545 18.695 1.00 98.38 61 LEU A N 1
ATOM 491 C CA . LEU A 1 61 ? -6.533 12.144 17.953 1.00 98.38 61 LEU A CA 1
ATOM 492 C C . LEU A 1 61 ? -6.188 11.113 16.868 1.00 98.38 61 LEU A C 1
ATOM 494 O O . LEU A 1 61 ? -5.352 11.384 16.009 1.00 98.38 61 LEU A O 1
ATOM 498 N N . GLU A 1 62 ? -6.879 9.970 16.864 1.00 97.00 62 GLU A N 1
ATOM 499 C CA . GLU A 1 62 ? -6.927 9.030 15.730 1.00 97.00 62 GLU A CA 1
ATOM 500 C C . GLU A 1 62 ? -8.390 8.896 15.248 1.00 97.00 62 GLU A C 1
ATOM 502 O O . GLU A 1 62 ? -9.279 8.465 15.991 1.00 97.00 62 GLU A O 1
ATOM 507 N N . TYR A 1 63 ? -8.643 9.282 13.997 1.00 93.12 63 TYR A N 1
ATOM 508 C CA . TYR A 1 63 ? -9.968 9.393 13.371 1.00 93.12 63 TYR A CA 1
ATOM 509 C C . TYR A 1 63 ? -9.973 8.590 12.063 1.00 93.12 63 TYR A C 1
ATOM 511 O O . TYR A 1 63 ? -9.306 8.991 11.114 1.00 93.12 63 TYR A O 1
ATOM 519 N N . ILE A 1 64 ? -10.615 7.412 12.044 1.00 94.38 64 ILE A N 1
ATOM 520 C CA . ILE A 1 64 ? -10.522 6.421 10.942 1.00 94.38 64 ILE A CA 1
ATOM 521 C C . ILE A 1 64 ? -11.786 5.533 10.857 1.00 94.38 64 ILE A C 1
ATOM 523 O O . ILE A 1 64 ? -12.464 5.370 11.877 1.00 94.38 64 ILE A O 1
ATOM 527 N N . PRO A 1 65 ? -12.091 4.924 9.689 1.00 93.44 65 PRO A N 1
ATOM 528 C CA . PRO A 1 65 ? -13.308 4.127 9.444 1.00 93.44 65 PRO A CA 1
ATOM 529 C C . PRO A 1 65 ? -13.311 2.719 10.041 1.00 93.44 65 PRO A C 1
ATOM 531 O O . PRO A 1 65 ? -14.273 1.966 9.892 1.00 93.44 65 PRO A O 1
ATOM 534 N N . TYR A 1 66 ? -12.223 2.320 10.693 1.00 91.12 66 TYR A N 1
ATOM 535 C CA . TYR A 1 66 ? -12.098 0.988 11.276 1.00 91.12 66 TYR A CA 1
ATOM 536 C C . TYR A 1 66 ? -12.724 0.984 12.670 1.00 91.12 66 TYR A C 1
ATOM 538 O O . TYR A 1 66 ? -12.427 1.864 13.473 1.00 91.12 66 TYR A O 1
ATOM 546 N N . ARG A 1 67 ? -13.581 0.009 12.972 1.00 89.88 67 ARG A N 1
ATOM 547 C CA . ARG A 1 67 ? -14.405 0.020 14.185 1.00 89.88 67 ARG A CA 1
ATOM 548 C C . ARG A 1 67 ? -13.557 -0.071 15.459 1.00 89.88 67 ARG A C 1
ATOM 550 O O . ARG A 1 67 ? -12.888 -1.068 15.699 1.00 89.88 67 ARG A O 1
ATOM 557 N N . LYS A 1 68 ? -13.669 0.913 16.358 1.00 90.81 68 LYS A N 1
ATOM 558 C CA . LYS A 1 68 ? -12.892 0.994 17.619 1.00 90.81 68 LYS A CA 1
ATOM 559 C C . LYS A 1 68 ? -13.109 -0.146 18.631 1.00 90.81 68 LYS A C 1
ATOM 561 O O . LYS A 1 68 ? -12.458 -0.164 19.676 1.00 90.81 68 LYS A O 1
ATOM 566 N N . ALA A 1 69 ? -14.066 -1.039 18.382 1.00 84.44 69 ALA A N 1
ATOM 567 C CA . ALA A 1 69 ? -14.577 -2.021 19.340 1.00 84.44 69 ALA A CA 1
ATOM 568 C C . ALA A 1 69 ? -14.478 -3.484 18.857 1.00 84.44 69 ALA A C 1
ATOM 570 O O . ALA A 1 69 ? -15.145 -4.350 19.415 1.00 84.44 69 ALA A O 1
ATOM 571 N N . ASP A 1 70 ? -13.686 -3.772 17.820 1.00 84.75 70 ASP A N 1
ATOM 572 C CA . ASP A 1 70 ? -13.277 -5.139 17.453 1.00 84.75 70 ASP A CA 1
ATOM 573 C C . ASP A 1 70 ? -11.750 -5.264 17.370 1.00 84.75 70 ASP A C 1
ATOM 575 O O . ASP A 1 70 ? -11.053 -5.009 18.354 1.00 84.75 70 ASP A O 1
ATOM 579 N N . TRP A 1 71 ? -11.212 -5.655 16.217 1.00 83.81 71 TRP A N 1
ATOM 580 C CA . TRP A 1 71 ? -9.827 -6.034 16.027 1.00 83.81 71 TRP A CA 1
ATOM 581 C C . TRP A 1 71 ? -8.859 -4.874 16.231 1.00 83.81 71 TRP A C 1
ATOM 583 O O . TRP A 1 71 ? -7.735 -5.091 16.691 1.00 83.81 71 TRP A O 1
ATOM 593 N N . THR A 1 72 ? -9.296 -3.629 16.015 1.00 87.94 72 THR A N 1
ATOM 594 C CA . THR A 1 72 ? -8.448 -2.466 16.311 1.00 87.94 72 THR A CA 1
ATOM 595 C C . THR A 1 72 ? -8.326 -2.182 17.805 1.00 87.94 72 THR A C 1
ATOM 597 O O . THR A 1 72 ? -7.369 -1.523 18.206 1.00 87.94 72 THR A O 1
ATOM 600 N N . SER A 1 73 ? -9.234 -2.688 18.649 1.00 88.94 73 SER A N 1
ATOM 601 C CA . SER A 1 73 ? -9.277 -2.348 20.079 1.00 88.94 73 SER A CA 1
ATOM 602 C C . SER A 1 73 ? -7.998 -2.741 20.824 1.00 88.94 73 SER A C 1
ATOM 604 O O . SER A 1 73 ? -7.527 -1.995 21.683 1.00 88.94 73 SER A O 1
ATOM 606 N N . ALA A 1 74 ? -7.386 -3.869 20.454 1.00 87.69 74 ALA A N 1
ATOM 607 C CA . ALA A 1 74 ? -6.138 -4.341 21.041 1.00 87.69 74 ALA A CA 1
ATOM 608 C C . ALA A 1 74 ? -4.959 -3.419 20.713 1.00 87.69 74 ALA A C 1
ATOM 610 O O . ALA A 1 74 ? -4.189 -3.029 21.591 1.00 87.69 74 ALA A O 1
ATOM 611 N N . ARG A 1 75 ? -4.860 -3.025 19.441 1.00 88.44 75 ARG A N 1
ATOM 612 C CA . ARG A 1 75 ? -3.869 -2.071 18.934 1.00 88.44 75 ARG A CA 1
ATOM 613 C C . ARG A 1 75 ? -4.049 -0.688 19.570 1.00 88.44 75 ARG A C 1
ATOM 615 O O . ARG A 1 75 ? -3.065 0.002 19.845 1.00 88.44 75 ARG A O 1
ATOM 622 N N . ASP A 1 76 ? -5.294 -0.272 19.769 1.00 92.00 76 ASP A N 1
ATOM 623 C CA . ASP A 1 76 ? -5.636 1.036 20.324 1.00 92.00 76 ASP A CA 1
ATOM 624 C C . ASP A 1 76 ? -5.321 1.088 21.824 1.00 92.00 76 ASP A C 1
ATOM 626 O O . ASP A 1 76 ? -4.700 2.048 22.274 1.00 92.00 76 ASP A O 1
ATOM 630 N N . GLU A 1 77 ? -5.619 0.021 22.576 1.00 91.94 77 GLU A N 1
ATOM 631 C CA . GLU A 1 77 ? -5.280 -0.073 24.002 1.00 91.94 77 GLU A CA 1
ATOM 632 C C . GLU A 1 77 ? -3.774 0.051 24.243 1.00 91.94 77 GLU A C 1
ATOM 634 O O . GLU A 1 77 ? -3.355 0.741 25.164 1.00 91.94 77 GLU A O 1
ATOM 639 N N . ILE A 1 78 ? -2.950 -0.578 23.405 1.00 90.81 78 ILE A N 1
ATOM 640 C CA . ILE A 1 78 ? -1.498 -0.565 23.591 1.00 90.81 78 ILE A CA 1
ATOM 641 C C . ILE A 1 78 ? -0.899 0.827 23.327 1.00 90.81 78 ILE A C 1
ATOM 643 O O . ILE A 1 78 ? -0.025 1.275 24.069 1.00 90.81 78 ILE A O 1
ATOM 647 N N . ARG A 1 79 ? -1.351 1.516 22.271 1.00 90.56 79 ARG A N 1
ATOM 648 C CA . ARG A 1 79 ? -0.753 2.788 21.819 1.00 90.56 79 ARG A CA 1
ATOM 649 C C . ARG A 1 79 ? -1.357 4.007 22.512 1.00 90.56 79 ARG A C 1
ATOM 651 O O . ARG A 1 79 ? -0.630 4.865 22.999 1.00 90.56 79 ARG A O 1
ATOM 658 N N . LEU A 1 80 ? -2.684 4.096 22.564 1.00 94.00 80 LEU A N 1
ATOM 659 C CA . LEU A 1 80 ? -3.376 5.291 23.056 1.00 94.00 80 LEU A CA 1
ATOM 660 C C . LEU A 1 80 ? -3.279 5.411 24.578 1.00 94.00 80 LEU A C 1
ATOM 662 O O . LEU A 1 80 ? -3.106 6.514 25.097 1.00 94.00 80 LEU A O 1
ATOM 666 N N . LYS A 1 81 ? -3.276 4.279 25.292 1.00 94.19 81 LYS A N 1
ATOM 667 C CA . LYS A 1 81 ? -2.992 4.255 26.730 1.00 94.19 81 LYS A CA 1
ATOM 668 C C . LYS A 1 81 ? -1.566 4.700 27.044 1.00 94.19 81 LYS A C 1
ATOM 670 O O . LYS A 1 81 ? -1.370 5.362 28.056 1.00 94.19 81 LYS A O 1
ATOM 675 N N . TYR A 1 82 ? -0.595 4.379 26.183 1.00 94.44 82 TYR A N 1
ATOM 676 C CA . TYR A 1 82 ? 0.801 4.774 26.381 1.00 94.44 82 TYR A CA 1
ATOM 677 C C . TYR A 1 82 ? 0.934 6.295 26.396 1.00 94.44 82 TYR A C 1
ATOM 679 O O . TYR A 1 82 ? 1.440 6.847 27.368 1.00 94.44 82 TYR A O 1
ATOM 687 N N . PHE A 1 83 ? 0.388 6.983 25.387 1.00 95.00 83 PHE A N 1
ATOM 688 C CA . PHE A 1 83 ? 0.362 8.449 25.369 1.00 95.00 83 PHE A CA 1
ATOM 689 C C . PHE A 1 83 ? -0.346 9.025 26.601 1.00 95.00 83 PHE A C 1
ATOM 691 O O . PHE A 1 83 ? 0.152 9.969 27.213 1.00 95.00 83 PHE A O 1
ATOM 698 N N . SER A 1 84 ? -1.457 8.419 27.027 1.00 95.81 84 SER A N 1
ATOM 699 C CA . SER A 1 84 ? -2.171 8.876 28.220 1.00 95.81 84 SER A CA 1
ATOM 700 C C . SER A 1 84 ? -1.427 8.660 29.525 1.00 95.81 84 SER A C 1
ATOM 702 O O . SER A 1 84 ? -1.496 9.521 30.395 1.00 95.81 84 SER A O 1
ATOM 704 N N . GLY A 1 85 ? -0.626 7.604 29.644 1.00 94.50 85 GLY A N 1
ATOM 705 C CA . GLY A 1 85 ? 0.272 7.433 30.784 1.00 94.50 85 GLY A CA 1
ATOM 706 C C . GLY A 1 85 ? 1.281 8.582 30.930 1.00 94.50 85 GLY A C 1
ATOM 707 O O . GLY A 1 85 ? 1.713 8.879 32.042 1.00 94.50 85 GLY A O 1
ATOM 708 N N . PHE A 1 86 ? 1.614 9.276 29.836 1.00 94.25 86 PHE A N 1
ATOM 709 C CA . PHE A 1 86 ? 2.508 10.441 29.813 1.00 94.25 86 PHE A CA 1
ATOM 710 C C . PHE A 1 86 ? 1.786 11.801 29.839 1.00 94.25 86 PHE A C 1
ATOM 712 O O . PHE A 1 86 ? 2.425 12.823 29.601 1.00 94.25 86 PHE A O 1
ATOM 719 N N . GLY A 1 87 ? 0.485 11.841 30.146 1.00 94.38 87 GLY A N 1
ATOM 720 C CA . GLY A 1 87 ? -0.247 13.105 30.305 1.00 94.38 87 GLY A CA 1
ATOM 721 C C . GLY A 1 87 ? -0.830 13.672 29.007 1.00 94.38 87 GLY A C 1
ATOM 722 O O . GLY A 1 87 ? -0.963 14.885 28.864 1.00 94.38 87 GLY A O 1
ATOM 723 N N . TYR A 1 88 ? -1.193 12.814 28.051 1.00 96.88 88 TYR A N 1
ATOM 724 C CA . TYR A 1 88 ? -2.019 13.199 26.901 1.00 96.88 88 TYR A CA 1
ATOM 725 C C . TYR A 1 88 ? -3.427 12.614 27.011 1.00 96.88 88 TYR A C 1
ATOM 727 O O . TYR A 1 88 ? -3.613 11.460 27.391 1.00 96.88 88 TYR A O 1
ATOM 735 N N . VAL A 1 89 ? -4.449 13.353 26.599 1.00 98.06 89 VAL A N 1
ATOM 736 C CA . VAL A 1 89 ? -5.762 12.737 26.375 1.00 98.06 89 VAL A CA 1
ATOM 737 C C . VAL A 1 89 ? -5.732 12.050 25.020 1.00 98.06 89 VAL A C 1
ATOM 739 O O . VAL A 1 89 ? -5.543 12.710 24.007 1.00 98.06 89 VAL A O 1
ATOM 742 N N . SER A 1 90 ? -5.913 10.735 24.973 1.00 98.06 90 SER A N 1
ATOM 743 C CA . SER A 1 90 ? -5.989 10.030 23.692 1.00 98.06 90 SER A CA 1
ATOM 744 C C . SER A 1 90 ? -7.444 9.807 23.307 1.00 98.06 90 SER A C 1
ATOM 746 O O . SER A 1 90 ? -8.220 9.266 24.095 1.00 98.06 90 SER A O 1
ATOM 748 N N . LEU A 1 91 ? -7.814 10.204 22.093 1.00 98.06 91 LEU A N 1
ATOM 749 C CA . LEU A 1 91 ? -9.170 10.154 21.564 1.00 98.06 91 LEU A CA 1
ATOM 750 C C . LEU A 1 91 ? -9.195 9.334 20.270 1.00 98.06 91 LEU A C 1
ATOM 752 O O . LEU A 1 91 ? -8.552 9.679 19.280 1.00 98.06 91 LEU A O 1
ATOM 756 N N . ARG A 1 92 ? -9.976 8.253 20.278 1.00 97.31 92 ARG A N 1
ATOM 757 C CA . ARG A 1 92 ? -10.231 7.406 19.110 1.00 97.31 92 ARG A CA 1
ATOM 758 C C . ARG A 1 92 ? -11.661 7.605 18.641 1.00 97.31 92 ARG A C 1
ATOM 760 O O . ARG A 1 92 ? -12.576 7.352 19.421 1.00 97.31 92 ARG A O 1
ATOM 767 N N . VAL A 1 93 ? -11.851 8.014 17.391 1.00 97.56 93 VAL A N 1
ATOM 768 C CA . VAL A 1 93 ? -13.176 8.330 16.832 1.00 97.56 93 VAL A CA 1
ATOM 769 C C . VAL A 1 93 ? -13.458 7.454 15.612 1.00 97.56 93 VAL A C 1
ATOM 771 O O . VAL A 1 93 ? -12.627 7.390 14.704 1.00 97.56 93 VAL A O 1
ATOM 774 N N . ASP A 1 94 ? -14.611 6.782 15.599 1.00 96.94 94 ASP A N 1
ATOM 775 C CA . ASP A 1 94 ? -15.133 6.129 14.391 1.00 96.94 94 ASP A CA 1
ATOM 776 C C . ASP A 1 94 ? -15.678 7.223 13.460 1.00 96.94 94 ASP A C 1
ATOM 778 O O . ASP A 1 94 ? -16.444 8.084 13.908 1.00 96.94 94 ASP A O 1
ATOM 782 N N . ILE A 1 95 ? -15.309 7.232 12.177 1.00 95.38 95 ILE A N 1
ATOM 783 C CA . ILE A 1 95 ? -15.828 8.261 11.263 1.00 95.38 95 ILE A CA 1
ATOM 784 C C . ILE A 1 95 ? -17.326 8.078 11.001 1.00 95.38 95 ILE A C 1
ATOM 786 O O . ILE A 1 95 ? -17.904 7.025 11.290 1.00 95.38 95 ILE A O 1
ATOM 790 N N . ARG A 1 96 ? -17.965 9.113 10.454 1.00 96.06 96 ARG A N 1
ATOM 791 C CA . ARG A 1 96 ? -19.386 9.109 10.091 1.00 96.06 96 ARG A CA 1
ATOM 792 C C . ARG A 1 96 ? -19.763 7.849 9.305 1.00 96.06 96 ARG A C 1
ATOM 794 O O . ARG A 1 96 ? -19.065 7.456 8.380 1.00 96.06 96 ARG A O 1
ATOM 801 N N . GLY A 1 97 ? -20.871 7.217 9.689 1.00 93.81 97 GLY A N 1
ATOM 802 C CA . GLY A 1 97 ? -21.387 6.010 9.035 1.00 93.81 97 GLY A CA 1
ATOM 803 C C . GLY A 1 97 ? -20.576 4.730 9.260 1.00 93.81 97 GLY A C 1
ATOM 804 O O . GLY A 1 97 ? -20.884 3.712 8.645 1.00 93.81 97 GLY A O 1
ATOM 805 N N . THR A 1 98 ? -19.568 4.750 10.136 1.00 92.56 98 THR A N 1
ATOM 806 C CA . THR A 1 98 ? -18.748 3.575 10.462 1.00 92.56 98 THR A CA 1
ATOM 807 C C . THR A 1 98 ? -18.790 3.254 11.949 1.00 92.56 98 THR A C 1
ATOM 809 O O . THR A 1 98 ? -19.053 4.118 12.788 1.00 92.56 98 THR A O 1
ATOM 812 N N . GLY A 1 99 ? -18.530 1.990 12.287 1.00 90.88 99 GLY A N 1
ATOM 813 C CA . GLY A 1 99 ? -18.528 1.524 13.669 1.00 90.88 99 GLY A CA 1
ATOM 814 C C . GLY A 1 99 ? -19.814 1.884 14.414 1.00 90.88 99 GLY A C 1
ATOM 815 O O . GLY A 1 99 ? -20.898 1.481 14.000 1.00 90.88 99 GLY A O 1
ATOM 816 N N . ASN A 1 100 ? -19.685 2.629 15.513 1.00 92.25 100 ASN A N 1
ATOM 817 C CA . ASN A 1 100 ? -20.838 3.077 16.306 1.00 92.25 100 ASN A CA 1
ATOM 818 C C . ASN A 1 100 ? -21.278 4.523 15.989 1.00 92.25 100 ASN A C 1
ATOM 820 O O . ASN A 1 100 ? -22.165 5.052 16.662 1.00 92.25 100 ASN A O 1
ATOM 824 N N . SER A 1 101 ? -20.654 5.183 15.011 1.00 96.19 101 SER A N 1
ATOM 825 C CA . SER A 1 101 ? -20.999 6.547 14.604 1.00 96.19 101 SER A CA 1
ATOM 826 C C . SER A 1 101 ? -22.252 6.586 13.735 1.00 96.19 101 SER A C 1
ATOM 828 O O . SER A 1 101 ? -22.514 5.694 12.932 1.00 96.19 101 SER A O 1
ATOM 830 N N . GLN A 1 102 ? -23.031 7.657 13.878 1.00 96.38 102 GLN A N 1
ATOM 831 C CA . GLN A 1 102 ? -24.217 7.892 13.056 1.00 96.38 102 GLN A CA 1
ATOM 832 C C . GLN A 1 102 ? -23.847 8.400 11.651 1.00 96.38 102 GLN A C 1
ATOM 834 O O . GLN A 1 102 ? -22.703 8.772 11.383 1.00 96.38 102 GLN A O 1
ATOM 839 N N . GLY A 1 103 ? -24.845 8.478 10.768 1.00 94.06 103 GLY A N 1
ATOM 840 C CA . GLY A 1 103 ? -24.712 9.033 9.420 1.00 94.06 103 GLY A CA 1
ATOM 841 C C . GLY A 1 103 ? -24.378 7.987 8.360 1.00 94.06 103 GLY A C 1
ATOM 842 O O . GLY A 1 103 ? -24.565 6.793 8.574 1.00 94.06 103 GLY A O 1
ATOM 843 N N . ILE A 1 104 ? -23.930 8.460 7.200 1.00 90.88 104 ILE A N 1
ATOM 844 C CA . ILE A 1 104 ? -23.566 7.640 6.043 1.00 90.88 104 ILE A CA 1
ATOM 845 C C . ILE A 1 104 ? -22.134 7.996 5.657 1.00 90.88 104 ILE A C 1
ATOM 847 O O . ILE A 1 104 ? -21.770 9.172 5.681 1.00 90.88 104 ILE A O 1
ATOM 851 N N . PHE A 1 105 ? -21.355 6.969 5.335 1.00 86.12 105 PHE A N 1
ATOM 852 C CA . PHE A 1 105 ? -20.043 7.094 4.720 1.00 86.12 105 PHE A CA 1
ATOM 853 C C . PHE A 1 105 ? -20.234 7.155 3.201 1.00 86.12 105 PHE A C 1
ATOM 855 O O . PHE A 1 105 ? -20.807 6.224 2.629 1.00 86.12 105 PHE A O 1
ATOM 862 N N . ASP A 1 106 ? -19.852 8.268 2.579 1.00 79.50 106 ASP A N 1
ATOM 863 C CA . ASP A 1 106 ? -20.071 8.530 1.156 1.00 79.50 106 ASP A CA 1
ATOM 864 C C . ASP A 1 106 ? -18.854 8.173 0.298 1.00 79.50 106 ASP A C 1
ATOM 866 O O . ASP A 1 106 ? -18.998 7.389 -0.640 1.00 79.50 106 ASP A O 1
ATOM 870 N N . ASP A 1 107 ? -17.677 8.699 0.639 1.00 82.06 107 ASP A N 1
ATOM 871 C CA . ASP A 1 107 ? -16.424 8.473 -0.085 1.00 82.06 107 ASP A CA 1
ATOM 872 C C . ASP A 1 107 ? -15.196 8.573 0.839 1.00 82.06 107 ASP A C 1
ATOM 874 O O . ASP A 1 107 ? -15.261 9.102 1.952 1.00 82.06 107 ASP A O 1
ATOM 878 N N . GLU A 1 108 ? -14.054 8.060 0.382 1.00 84.56 108 GLU A N 1
ATOM 879 C CA . GLU A 1 108 ? -12.789 8.136 1.112 1.00 84.56 108 GLU A CA 1
ATOM 880 C C . GLU A 1 108 ? -12.243 9.569 1.132 1.00 84.56 108 GLU A C 1
ATOM 882 O O . GLU A 1 108 ? -11.961 10.149 0.082 1.00 84.56 108 GLU A O 1
ATOM 887 N N . TYR A 1 109 ? -11.994 10.118 2.328 1.00 87.12 109 TYR A N 1
ATOM 888 C CA . TYR A 1 109 ? -11.440 11.466 2.504 1.00 87.12 109 TYR A CA 1
ATOM 889 C C . TYR A 1 109 ? -12.324 12.579 1.918 1.00 87.12 109 TYR A C 1
ATOM 891 O O . TYR A 1 109 ? -11.819 13.571 1.390 1.00 87.12 109 TYR A O 1
ATOM 899 N N . SER A 1 110 ? -13.646 12.415 1.994 1.00 90.69 110 SER A N 1
ATOM 900 C CA . SER A 1 110 ? -14.597 13.399 1.479 1.00 90.69 110 SER A CA 1
ATOM 901 C C . SER A 1 110 ? -14.502 14.744 2.212 1.00 90.69 110 SER A C 1
ATOM 903 O O . SER A 1 110 ? -14.055 14.834 3.360 1.00 90.69 110 SER A O 1
ATOM 905 N N . GLU A 1 111 ? -14.988 15.820 1.584 1.00 92.25 111 GLU A N 1
ATOM 906 C CA . GLU A 1 111 ? -15.100 17.132 2.244 1.00 92.25 111 GLU A CA 1
ATOM 907 C C . GLU A 1 111 ? -15.901 17.045 3.554 1.00 92.25 111 GLU A C 1
ATOM 909 O O . GLU A 1 111 ? -15.608 17.750 4.525 1.00 92.25 111 GLU A O 1
ATOM 914 N N . GLN A 1 112 ? -16.887 16.143 3.606 1.00 94.31 112 GLN A N 1
ATOM 915 C CA . GLN A 1 112 ? -17.675 15.882 4.804 1.00 94.31 112 GLN A CA 1
ATOM 916 C C . GLN A 1 112 ? -16.836 15.243 5.920 1.00 94.31 112 GLN A C 1
ATOM 918 O O . GLN A 1 112 ? -16.980 15.649 7.076 1.00 94.31 112 GLN A O 1
ATOM 923 N N . GLU A 1 113 ? -15.952 14.290 5.602 1.00 94.19 113 GLU A N 1
ATOM 924 C CA . GLU A 1 113 ? -14.997 13.717 6.562 1.00 94.19 113 GLU A CA 1
ATOM 925 C C . GLU A 1 113 ? -14.073 14.806 7.135 1.00 94.19 113 GLU A C 1
ATOM 927 O O . GLU A 1 113 ? -13.886 14.900 8.351 1.00 94.19 113 GLU A O 1
ATOM 932 N N . LEU A 1 114 ? -13.533 15.680 6.280 1.00 94.62 114 LEU A N 1
ATOM 933 C CA . LEU A 1 114 ? -12.647 16.766 6.717 1.00 94.62 114 LEU A CA 1
ATOM 934 C C . LEU A 1 114 ? -13.382 17.789 7.598 1.00 94.62 114 LEU A C 1
ATOM 936 O O . LEU A 1 114 ? -12.852 18.226 8.624 1.00 94.62 114 LEU A O 1
ATOM 940 N N . SER A 1 115 ? -14.623 18.130 7.242 1.00 95.50 115 SER A N 1
ATOM 941 C CA . SER A 1 115 ? -15.497 19.011 8.027 1.00 95.50 115 SER A CA 1
ATOM 942 C C . SER A 1 115 ? -15.801 18.435 9.416 1.00 95.50 115 SER A C 1
ATOM 944 O O . SER A 1 115 ? -15.679 19.136 10.427 1.00 95.50 115 SER A O 1
ATOM 946 N N . ASP A 1 116 ? -16.104 17.136 9.495 1.00 96.81 116 ASP A N 1
ATOM 947 C CA . ASP A 1 116 ? -16.284 16.428 10.766 1.00 96.81 116 ASP A CA 1
ATOM 948 C C . ASP A 1 116 ? -14.996 16.445 11.600 1.00 96.81 116 ASP A C 1
ATOM 950 O O . ASP A 1 116 ? -15.048 16.675 12.809 1.00 96.81 116 ASP A O 1
ATOM 954 N N . GLY A 1 117 ? -13.834 16.283 10.959 1.00 96.69 117 GLY A 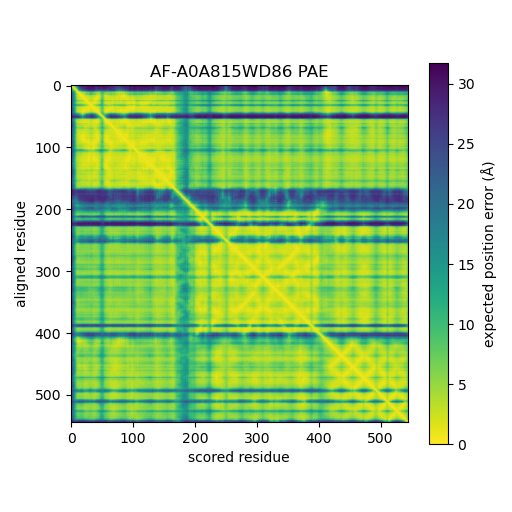N 1
ATOM 955 C CA . GLY A 1 117 ? -12.522 16.445 11.584 1.00 96.69 117 GLY A CA 1
ATOM 956 C C . GLY A 1 117 ? -12.354 17.803 12.272 1.00 96.69 117 GLY A C 1
ATOM 957 O O . GLY A 1 117 ? -11.986 17.862 13.448 1.00 96.69 117 GLY A O 1
ATOM 958 N N . LEU A 1 118 ? -12.698 18.902 11.590 1.00 97.69 118 LEU A N 1
ATOM 959 C CA . LEU A 1 118 ? -12.669 20.251 12.173 1.00 97.69 118 LEU A CA 1
ATOM 960 C C . LEU A 1 118 ? -13.640 20.397 13.355 1.00 97.69 118 LEU A C 1
ATOM 962 O O . LEU A 1 118 ? -13.309 21.042 14.353 1.00 97.69 118 LEU A O 1
ATOM 966 N N . LYS A 1 119 ? -14.815 19.763 13.286 1.00 97.94 119 LYS A N 1
ATOM 967 C CA . LYS A 1 119 ? -15.796 19.763 14.380 1.00 97.94 119 LYS A CA 1
ATOM 968 C C . LYS A 1 119 ? -15.331 18.963 15.592 1.00 97.94 119 LYS A C 1
ATOM 970 O O . LYS A 1 119 ? -15.548 19.398 16.722 1.00 97.94 119 LYS A O 1
ATOM 975 N N . ILE A 1 120 ? -14.642 17.842 15.384 1.00 98.19 120 ILE A N 1
ATOM 976 C CA . ILE A 1 120 ? -14.000 17.084 16.465 1.00 98.19 120 ILE A CA 1
ATOM 977 C C . ILE A 1 120 ? -12.941 17.954 17.150 1.00 98.19 120 ILE A C 1
ATOM 979 O O . ILE A 1 120 ? -12.910 18.022 18.378 1.00 98.19 120 ILE A O 1
ATOM 983 N N . LEU A 1 121 ? -12.111 18.661 16.377 1.00 98.25 121 LEU A N 1
ATOM 984 C CA . LEU A 1 121 ? -11.114 19.588 16.913 1.00 98.25 121 LEU A CA 1
ATOM 985 C C . LEU A 1 121 ? -11.774 20.695 17.759 1.00 98.25 121 LEU A C 1
ATOM 987 O O . LEU A 1 121 ? -11.364 20.917 18.900 1.00 98.25 121 LEU A O 1
ATOM 991 N N . GLU A 1 122 ? -12.812 21.358 17.249 1.00 97.56 122 GLU A N 1
ATOM 992 C CA . GLU A 1 122 ? -13.585 22.364 17.996 1.00 97.56 122 GLU A CA 1
ATOM 993 C C . GLU A 1 122 ? -14.173 21.780 19.294 1.00 97.56 122 GLU A C 1
ATOM 995 O O . GLU A 1 122 ? -14.074 22.380 20.368 1.00 97.56 122 GLU A O 1
ATOM 1000 N N . TRP A 1 123 ? -14.736 20.571 19.223 1.00 98.00 123 TRP A N 1
ATOM 1001 C CA . TRP A 1 123 ? -15.288 19.877 20.383 1.00 98.00 123 TRP A CA 1
ATOM 1002 C C . TRP A 1 123 ? -14.223 19.592 21.447 1.00 98.00 123 TRP A C 1
ATOM 1004 O O . TRP A 1 123 ? -14.476 19.860 22.623 1.00 98.00 123 TRP A O 1
ATOM 1014 N N . ILE A 1 124 ? -13.034 19.115 21.049 1.00 98.06 124 ILE A N 1
ATOM 1015 C CA . ILE A 1 124 ? -11.888 18.875 21.944 1.00 98.06 124 ILE A CA 1
ATOM 1016 C C . ILE A 1 124 ? -11.491 20.167 22.663 1.00 98.06 124 ILE A C 1
ATOM 1018 O O . ILE A 1 124 ? -11.263 20.154 23.870 1.00 98.06 124 ILE A O 1
ATOM 1022 N N . GLN A 1 125 ? -11.406 21.290 21.946 1.00 96.81 125 GLN A N 1
ATOM 1023 C CA . GLN A 1 125 ? -10.993 22.574 22.523 1.00 96.81 125 GLN A CA 1
ATOM 1024 C C . GLN A 1 125 ? -11.943 23.060 23.628 1.00 96.81 125 GLN A C 1
ATOM 1026 O O . GLN A 1 125 ? -11.500 23.705 24.576 1.00 96.81 125 GLN A O 1
ATOM 1031 N N . ASN A 1 126 ? -13.229 22.723 23.524 1.00 96.19 126 ASN A N 1
ATOM 1032 C CA . ASN A 1 126 ? -14.257 23.120 24.485 1.00 96.19 126 ASN A CA 1
ATOM 1033 C C . ASN A 1 126 ? -14.367 22.187 25.702 1.00 96.19 126 ASN A C 1
ATOM 1035 O O . ASN A 1 126 ? -15.189 22.427 26.588 1.00 96.19 126 ASN A O 1
ATOM 1039 N N . GLN A 1 127 ? -13.559 21.126 25.776 1.00 95.69 127 GLN A N 1
ATOM 1040 C CA . GLN A 1 127 ? -13.555 20.243 26.938 1.00 95.69 127 GLN A CA 1
ATOM 1041 C C . GLN A 1 127 ? -12.783 20.860 28.108 1.00 95.69 127 GLN A C 1
ATOM 1043 O O . GLN A 1 127 ? -11.732 21.473 27.931 1.00 95.69 127 GLN A O 1
ATOM 1048 N N . THR A 1 128 ? -13.266 20.641 29.333 1.00 93.38 128 THR A N 1
ATOM 1049 C CA . THR A 1 128 ? -12.666 21.211 30.555 1.00 93.38 128 THR A CA 1
ATOM 1050 C C . THR A 1 128 ? -11.228 20.751 30.795 1.00 93.38 128 THR A C 1
ATOM 1052 O O . THR A 1 128 ? -10.425 21.507 31.335 1.00 93.38 128 THR A O 1
ATOM 1055 N N . TRP A 1 129 ? -10.902 19.538 30.349 1.00 92.94 129 TRP A N 1
ATOM 1056 C CA . TRP A 1 129 ? -9.582 18.918 30.451 1.00 92.94 129 TRP A CA 1
ATOM 1057 C C . TRP A 1 129 ? -8.609 19.346 29.343 1.00 92.94 129 TRP A C 1
ATOM 1059 O O . TRP A 1 129 ? -7.446 18.956 29.382 1.00 92.94 129 TRP A O 1
ATOM 1069 N N . SER A 1 130 ? -9.047 20.098 28.329 1.00 95.81 130 SER A N 1
ATOM 1070 C CA . SER A 1 130 ? -8.223 20.418 27.159 1.00 95.81 130 SER A CA 1
ATOM 1071 C C . SER A 1 130 ? -7.387 21.676 27.375 1.00 95.81 130 SER A C 1
ATOM 1073 O O . SER A 1 130 ? -7.891 22.707 27.825 1.00 95.81 130 SER A O 1
ATOM 1075 N N . ASN A 1 131 ? -6.106 21.626 27.002 1.00 95.69 131 ASN A N 1
ATOM 1076 C CA . ASN A 1 131 ? -5.246 22.816 26.931 1.00 95.69 131 ASN A CA 1
ATOM 1077 C C . ASN A 1 131 ? -5.318 23.535 25.573 1.00 95.69 131 ASN A C 1
ATOM 1079 O O . ASN A 1 131 ? -4.547 24.462 25.326 1.00 95.69 131 ASN A O 1
ATOM 1083 N N . GLY A 1 132 ? -6.224 23.105 24.690 1.00 95.62 132 GLY A N 1
ATOM 1084 C CA . GLY A 1 132 ? -6.422 23.690 23.367 1.00 95.62 132 GLY A CA 1
ATOM 1085 C C . GLY A 1 132 ? -5.431 23.225 22.298 1.00 95.62 132 GLY A C 1
ATOM 1086 O O . GLY A 1 132 ? -5.500 23.731 21.182 1.00 95.62 132 GLY A O 1
ATOM 1087 N N . LYS A 1 133 ? -4.533 22.275 22.592 1.00 97.88 133 LYS A N 1
ATOM 1088 C CA . LYS A 1 133 ? -3.615 21.680 21.608 1.00 97.88 133 LYS A CA 1
ATOM 1089 C C . LYS A 1 133 ? -4.013 20.242 21.288 1.00 97.88 133 LYS A C 1
ATOM 1091 O O . LYS A 1 133 ? -4.174 19.420 22.190 1.00 97.88 133 LYS A O 1
ATOM 1096 N N . THR A 1 134 ? -4.097 19.926 20.001 1.00 98.44 134 THR A N 1
ATOM 1097 C CA . THR A 1 134 ? -4.356 18.573 19.492 1.00 98.44 134 THR A CA 1
ATOM 1098 C C . THR A 1 134 ? -3.272 18.159 18.507 1.00 98.44 134 THR A C 1
ATOM 1100 O O . THR A 1 134 ? -2.824 18.973 17.707 1.00 98.44 134 THR A O 1
ATOM 1103 N N . ILE A 1 135 ? -2.860 16.898 18.547 1.00 98.19 135 ILE A N 1
ATOM 1104 C CA . ILE A 1 135 ? -2.025 16.251 17.539 1.00 98.19 135 ILE A CA 1
ATOM 1105 C C . ILE A 1 135 ? -2.876 15.178 16.871 1.00 98.19 135 ILE A C 1
ATOM 1107 O O . ILE A 1 135 ? -3.456 14.341 17.563 1.00 98.19 135 ILE A O 1
ATOM 1111 N N . ILE A 1 136 ? -2.939 15.178 15.541 1.00 97.69 136 ILE A N 1
ATOM 1112 C CA . ILE A 1 136 ? -3.524 14.051 14.804 1.00 97.69 136 ILE A CA 1
ATOM 1113 C C . ILE A 1 136 ? -2.428 13.016 14.568 1.00 97.69 136 ILE A C 1
ATOM 1115 O O . ILE A 1 136 ? -1.338 13.346 14.103 1.00 97.69 136 ILE A O 1
ATOM 1119 N N . TYR A 1 137 ? -2.707 11.766 14.911 1.00 94.25 137 TYR A N 1
ATOM 1120 C CA . TYR A 1 137 ? -1.769 10.657 14.809 1.00 94.25 137 TYR A CA 1
ATOM 1121 C C . TYR A 1 137 ? -2.422 9.481 14.092 1.00 94.25 137 TYR A C 1
ATOM 1123 O O . TYR A 1 137 ? -3.526 9.064 14.447 1.00 94.25 137 TYR A O 1
ATOM 1131 N N . GLY A 1 138 ? -1.692 8.870 13.160 1.00 88.81 138 GLY A N 1
ATOM 1132 C CA . GLY A 1 138 ? -1.993 7.503 12.771 1.00 88.81 138 GLY A CA 1
ATOM 1133 C C . GLY A 1 138 ? -1.319 7.016 11.498 1.00 88.81 138 GLY A C 1
ATOM 1134 O O . GLY A 1 138 ? -0.492 7.683 10.876 1.00 88.81 138 GLY A O 1
ATOM 1135 N N . LYS A 1 139 ? -1.675 5.777 11.156 1.00 86.44 139 LYS A N 1
ATOM 1136 C CA . LYS A 1 139 ? -1.175 5.040 9.995 1.00 86.44 139 LYS A CA 1
ATOM 1137 C C . LYS A 1 139 ? -2.219 5.035 8.882 1.00 86.44 139 LYS A C 1
ATOM 1139 O O . LYS A 1 139 ? -3.398 4.835 9.177 1.00 86.44 139 LYS A O 1
ATOM 1144 N N . SER A 1 140 ? -1.776 5.107 7.624 1.00 86.56 140 SER A N 1
ATOM 1145 C CA . SER A 1 140 ? -2.645 4.997 6.447 1.00 86.56 140 SER A CA 1
ATOM 1146 C C . SER A 1 140 ? -3.743 6.055 6.543 1.00 86.56 140 SER A C 1
ATOM 1148 O O . SER A 1 140 ? -3.398 7.232 6.559 1.00 86.56 140 SER A O 1
ATOM 1150 N N . TRP A 1 141 ? -5.015 5.680 6.687 1.00 90.06 141 TRP A N 1
ATOM 1151 C CA . TRP A 1 141 ? -6.150 6.608 6.734 1.00 90.06 141 TRP A CA 1
ATOM 1152 C C . TRP A 1 141 ? -5.948 7.829 7.640 1.00 90.06 141 TRP A C 1
ATOM 1154 O O . TRP A 1 141 ? -6.060 8.959 7.174 1.00 90.06 141 TRP A O 1
ATOM 1164 N N . ALA A 1 142 ? -5.561 7.618 8.904 1.00 91.25 142 ALA A N 1
ATOM 1165 C CA . ALA A 1 142 ? -5.319 8.724 9.841 1.00 91.25 142 ALA A CA 1
ATOM 1166 C C . ALA A 1 142 ? -4.097 9.579 9.463 1.00 91.25 142 ALA A C 1
ATOM 1168 O O . ALA A 1 142 ? -3.999 10.746 9.836 1.00 91.25 142 ALA A O 1
ATOM 1169 N N . GLY A 1 143 ? -3.144 8.996 8.735 1.00 90.94 143 GLY A N 1
ATOM 1170 C CA . GLY A 1 143 ? -2.018 9.736 8.184 1.00 90.94 143 GLY A CA 1
ATOM 1171 C C . GLY A 1 143 ? -2.452 10.645 7.031 1.00 90.94 143 GLY A C 1
ATOM 1172 O O . GLY A 1 143 ? -2.065 11.811 7.004 1.00 90.94 143 GLY A O 1
ATOM 1173 N N . PHE A 1 144 ? -3.277 10.134 6.111 1.00 89.31 144 PHE A N 1
ATOM 1174 C CA . PHE A 1 144 ? -3.830 10.900 4.989 1.00 89.31 144 PHE A CA 1
ATOM 1175 C C . PHE A 1 144 ? -4.745 12.027 5.467 1.00 89.31 144 PHE A C 1
ATOM 1177 O O . PHE A 1 144 ? -4.494 13.191 5.155 1.00 89.31 144 PHE A O 1
ATOM 1184 N N . ASN A 1 145 ? -5.780 11.706 6.248 1.00 91.31 145 ASN A N 1
ATOM 1185 C CA . ASN A 1 145 ? -6.731 12.724 6.686 1.00 91.31 145 ASN A CA 1
ATOM 1186 C C . ASN A 1 145 ? -6.090 13.725 7.660 1.00 91.31 145 ASN A C 1
ATOM 1188 O O . ASN A 1 145 ? -6.429 14.901 7.615 1.00 91.31 145 ASN A O 1
ATOM 1192 N N . GLY A 1 146 ? -5.097 13.315 8.458 1.00 94.19 146 GLY A N 1
ATOM 1193 C CA . GLY A 1 146 ? -4.324 14.225 9.296 1.00 94.19 146 GLY A CA 1
ATOM 1194 C C . GLY A 1 146 ? -3.613 15.299 8.476 1.00 94.19 146 GLY A C 1
ATOM 1195 O O . GLY A 1 146 ? -3.712 16.476 8.815 1.00 94.19 146 GLY A O 1
ATOM 1196 N N . LEU A 1 147 ? -2.959 14.917 7.370 1.00 93.62 147 LEU A N 1
ATOM 1197 C CA . LEU A 1 147 ? -2.319 15.863 6.444 1.00 93.62 147 LEU A CA 1
ATOM 1198 C C . LEU A 1 147 ? -3.345 16.791 5.775 1.00 93.62 147 LEU A C 1
ATOM 1200 O O . LEU A 1 147 ? -3.136 18.003 5.741 1.00 93.62 147 LEU A O 1
ATOM 1204 N N . GLN A 1 148 ? -4.476 16.249 5.313 1.00 92.94 148 GLN A N 1
ATOM 1205 C CA . GLN A 1 148 ? -5.536 17.035 4.667 1.00 92.94 148 GLN A CA 1
ATOM 1206 C C . GLN A 1 148 ? -6.218 18.018 5.631 1.00 92.94 148 GLN A C 1
ATOM 1208 O O . GLN A 1 148 ? -6.427 19.177 5.287 1.00 92.94 148 GLN A O 1
ATOM 1213 N N . ILE A 1 149 ? -6.497 17.612 6.873 1.00 95.50 149 ILE A N 1
ATOM 1214 C CA . ILE A 1 149 ? -7.000 18.519 7.917 1.00 95.50 149 ILE A CA 1
ATOM 1215 C C . ILE A 1 149 ? -5.941 19.580 8.247 1.00 95.50 149 ILE A C 1
ATOM 1217 O O . ILE A 1 149 ? -6.280 20.746 8.444 1.00 95.50 149 ILE A O 1
ATOM 1221 N N . GLY A 1 150 ? -4.658 19.207 8.261 1.00 94.81 150 GLY A N 1
ATOM 1222 C CA . GLY A 1 150 ? -3.540 20.140 8.415 1.00 94.81 150 GLY A CA 1
ATOM 1223 C C . GLY A 1 150 ? -3.520 21.247 7.366 1.00 94.81 150 GLY A C 1
ATOM 1224 O O . GLY A 1 150 ? -3.308 22.410 7.711 1.00 94.81 150 GLY A O 1
ATOM 1225 N N . TYR A 1 151 ? -3.805 20.906 6.109 1.00 94.06 151 TYR A N 1
ATOM 1226 C CA . TYR A 1 151 ? -3.907 21.866 5.008 1.00 94.06 151 TYR A CA 1
ATOM 1227 C C . TYR A 1 151 ? -4.995 22.931 5.241 1.00 94.06 151 TYR A C 1
ATOM 1229 O O . TYR A 1 151 ? -4.828 24.077 4.827 1.00 94.06 151 TYR A O 1
ATOM 1237 N N . LEU A 1 152 ? -6.060 22.603 5.982 1.00 95.56 152 LEU A N 1
ATOM 1238 C CA . LEU A 1 152 ? -7.123 23.546 6.364 1.00 95.56 152 LEU A CA 1
ATOM 1239 C C . LEU A 1 152 ? -6.724 24.500 7.511 1.00 95.56 152 LEU A C 1
ATOM 1241 O O . LEU A 1 152 ? -7.504 25.377 7.879 1.00 95.56 152 LEU A O 1
ATOM 1245 N N . GLN A 1 153 ? -5.525 24.340 8.083 1.00 95.31 153 GLN A N 1
ATOM 1246 C CA . GLN A 1 153 ? -4.929 25.199 9.118 1.00 95.31 153 GLN A CA 1
ATOM 1247 C C . GLN A 1 153 ? -5.811 25.473 10.363 1.00 95.31 153 GLN A C 1
ATOM 1249 O O . GLN A 1 153 ? -5.934 26.625 10.801 1.00 95.31 153 GLN A O 1
ATOM 1254 N N . PRO A 1 154 ? -6.426 24.453 10.995 1.00 96.38 154 PRO A N 1
ATOM 1255 C CA . PRO A 1 154 ? -7.182 24.656 12.229 1.00 96.38 154 PRO A CA 1
ATOM 1256 C C . PRO A 1 154 ? -6.288 25.162 13.373 1.00 96.38 154 PRO A C 1
ATOM 1258 O O . PRO A 1 154 ? -5.240 24.592 13.671 1.00 96.38 154 PRO A O 1
ATOM 1261 N N . LYS A 1 155 ? -6.738 26.213 14.074 1.00 93.19 155 LYS A N 1
ATOM 1262 C CA . LYS A 1 155 ? -5.951 26.922 15.108 1.00 93.19 155 LYS A CA 1
ATOM 1263 C C . LYS A 1 155 ? -5.470 26.046 16.270 1.00 93.19 155 LYS A C 1
ATOM 126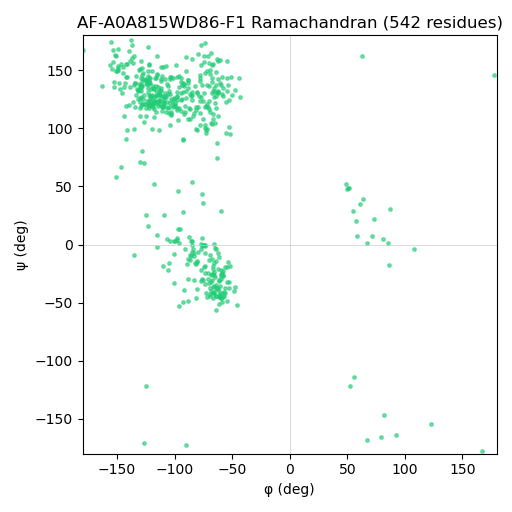5 O O . LYS A 1 155 ? -4.493 26.389 16.926 1.00 93.19 155 LYS A O 1
ATOM 1270 N N . ASN A 1 156 ? -6.186 24.970 16.572 1.00 93.31 156 ASN A N 1
ATOM 1271 C CA . ASN A 1 156 ? -5.934 24.091 17.711 1.00 93.31 156 ASN A CA 1
ATOM 1272 C C . ASN A 1 156 ? -5.176 22.802 17.341 1.00 93.31 156 ASN A C 1
ATOM 1274 O O . ASN A 1 156 ? -4.942 21.959 18.212 1.00 93.31 156 ASN A O 1
ATOM 1278 N N . LEU A 1 157 ? -4.774 22.642 16.077 1.00 97.38 157 LEU A N 1
ATOM 1279 C CA . LEU A 1 157 ? -3.907 21.554 15.636 1.00 97.38 157 LEU A CA 1
ATOM 1280 C C . LEU A 1 157 ? -2.442 21.964 15.819 1.00 97.38 157 LEU A C 1
ATOM 1282 O O . LEU A 1 157 ? -1.914 22.811 15.107 1.00 97.38 157 LEU A O 1
ATOM 1286 N N . ALA A 1 158 ? -1.789 21.361 16.806 1.00 97.25 158 ALA A N 1
ATOM 1287 C CA . ALA A 1 158 ? -0.406 21.636 17.177 1.00 97.25 158 ALA A CA 1
ATOM 1288 C C . ALA A 1 158 ? 0.612 20.774 16.412 1.00 97.25 158 ALA A C 1
ATOM 1290 O O . ALA A 1 158 ? 1.798 21.094 16.420 1.00 97.25 158 ALA A O 1
ATOM 1291 N N . GLY A 1 159 ? 0.178 19.680 15.780 1.00 96.31 159 GLY A N 1
ATOM 1292 C CA . GLY A 1 159 ? 1.055 18.813 14.998 1.00 96.31 159 GLY A CA 1
ATOM 1293 C C . GLY A 1 159 ? 0.333 17.628 14.364 1.00 96.31 159 GLY A C 1
ATOM 1294 O O . GLY A 1 159 ? -0.807 17.314 14.709 1.00 96.31 159 GLY A O 1
ATOM 1295 N N . ILE A 1 160 ? 1.017 16.958 13.438 1.00 96.25 160 ILE A N 1
ATOM 1296 C CA . ILE A 1 160 ? 0.543 15.744 12.770 1.00 96.25 160 ILE A CA 1
ATOM 1297 C C . ILE A 1 160 ? 1.667 14.712 12.808 1.00 96.25 160 ILE A C 1
ATOM 1299 O O . ILE A 1 160 ? 2.810 15.019 12.479 1.00 96.25 160 ILE A O 1
ATOM 1303 N N . ILE A 1 161 ? 1.334 13.480 13.184 1.00 94.31 161 ILE A N 1
ATOM 1304 C CA . ILE A 1 161 ? 2.221 12.322 13.081 1.00 94.31 161 ILE A CA 1
ATOM 1305 C C . ILE A 1 161 ? 1.612 11.381 12.043 1.00 94.31 161 ILE A C 1
ATOM 1307 O O . ILE A 1 161 ? 0.689 10.617 12.336 1.00 94.31 161 ILE A O 1
ATOM 1311 N N . SER A 1 162 ? 2.130 11.469 10.821 1.00 89.31 162 SER A N 1
ATOM 1312 C CA . SER A 1 162 ? 1.620 10.748 9.658 1.00 89.31 162 SER A CA 1
ATOM 1313 C C . SER A 1 162 ? 2.535 9.572 9.315 1.00 89.31 162 SER A C 1
ATOM 1315 O O . SER A 1 162 ? 3.731 9.760 9.101 1.00 89.31 162 SER A O 1
ATOM 1317 N N . ALA A 1 163 ? 1.994 8.352 9.296 1.00 86.38 163 ALA A N 1
ATOM 1318 C CA . ALA A 1 163 ? 2.748 7.144 8.960 1.00 86.38 163 ALA A CA 1
ATOM 1319 C C . ALA A 1 163 ? 2.099 6.381 7.795 1.00 86.38 163 ALA A C 1
ATOM 1321 O O . ALA A 1 163 ? 0.888 6.165 7.789 1.00 86.38 163 ALA A O 1
ATOM 1322 N N . TYR A 1 164 ? 2.908 5.881 6.855 1.00 80.81 164 TYR A N 1
ATOM 1323 C CA . TYR A 1 164 ? 2.445 5.089 5.700 1.00 80.81 164 TYR A CA 1
ATOM 1324 C C . TYR A 1 164 ? 1.290 5.758 4.925 1.00 80.81 164 TYR A C 1
ATOM 1326 O O . TYR A 1 164 ? 0.253 5.142 4.679 1.00 80.81 164 TYR A O 1
ATOM 1334 N N . SER A 1 165 ? 1.460 7.035 4.603 1.00 80.12 165 SER A N 1
ATOM 1335 C CA . SER A 1 165 ? 0.492 7.923 3.950 1.00 80.12 165 SER A CA 1
ATOM 1336 C C . SER A 1 165 ? 1.195 8.773 2.885 1.00 80.12 165 SER A C 1
ATOM 1338 O O . SER A 1 165 ? 2.420 8.711 2.751 1.00 80.12 165 SER A O 1
ATOM 1340 N N . THR A 1 166 ? 0.435 9.578 2.140 1.00 74.31 166 THR A N 1
ATOM 1341 C CA . THR A 1 166 ? 0.983 10.598 1.236 1.00 74.31 166 THR A CA 1
ATOM 1342 C C . THR A 1 166 ? 0.113 11.841 1.174 1.00 74.31 166 THR A C 1
ATOM 1344 O O . THR A 1 166 ? -1.090 11.786 1.420 1.00 74.31 166 THR A O 1
ATOM 1347 N N . ASP A 1 167 ? 0.760 12.959 0.878 1.00 73.44 167 ASP A N 1
ATOM 1348 C CA . ASP A 1 167 ? 0.195 14.264 0.553 1.00 73.44 167 ASP A CA 1
ATOM 1349 C C . ASP A 1 167 ? -0.157 14.421 -0.938 1.00 73.44 167 ASP A C 1
ATOM 1351 O O . ASP A 1 167 ? -0.842 15.372 -1.300 1.00 73.44 167 ASP A O 1
ATOM 1355 N N . ASP A 1 168 ? 0.256 13.482 -1.794 1.00 67.06 168 ASP A N 1
ATOM 1356 C CA . ASP A 1 168 ? -0.011 13.494 -3.232 1.00 67.06 168 ASP A CA 1
ATOM 1357 C C . ASP A 1 168 ? -1.122 12.489 -3.580 1.00 67.06 168 ASP A C 1
ATOM 1359 O O . ASP A 1 168 ? -0.926 11.269 -3.615 1.00 67.06 168 ASP A O 1
ATOM 1363 N N . GLN A 1 169 ? -2.323 13.022 -3.813 1.00 51.12 169 GLN A N 1
ATOM 1364 C CA . GLN A 1 169 ? -3.503 12.236 -4.159 1.00 51.12 169 GLN A CA 1
ATOM 1365 C C . GLN A 1 169 ? -3.456 11.690 -5.598 1.00 51.12 169 GLN A C 1
ATOM 1367 O O . GLN A 1 169 ? -4.047 10.642 -5.845 1.00 51.12 169 GLN A O 1
ATOM 1372 N N . GLU A 1 170 ? -2.722 12.308 -6.529 1.00 49.78 170 GLU A N 1
ATOM 1373 C CA . GLU A 1 170 ? -2.571 11.808 -7.907 1.00 49.78 170 GLU A CA 1
ATOM 1374 C C . GLU A 1 170 ? -1.597 10.622 -7.973 1.00 49.78 170 GLU A C 1
ATOM 1376 O O . GLU A 1 170 ? -1.813 9.660 -8.716 1.00 49.78 170 GLU A O 1
ATOM 1381 N N . ARG A 1 171 ? -0.609 10.568 -7.069 1.00 49.22 171 ARG A N 1
ATOM 1382 C CA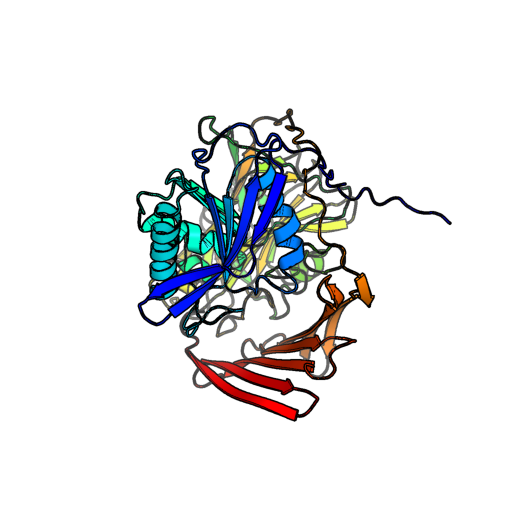 . ARG A 1 171 ? 0.159 9.340 -6.793 1.00 49.22 171 ARG A CA 1
ATOM 1383 C C . ARG A 1 171 ? -0.672 8.203 -6.184 1.00 49.22 171 ARG A C 1
ATOM 1385 O O . ARG A 1 171 ? -0.142 7.096 -6.078 1.00 49.22 171 ARG A O 1
ATOM 1392 N N . LYS A 1 172 ? -1.970 8.380 -5.881 1.00 40.31 172 LYS A N 1
ATOM 1393 C CA . LYS A 1 172 ? -2.891 7.250 -5.622 1.00 40.31 172 LYS A CA 1
ATOM 1394 C C . LYS A 1 172 ? -3.156 6.395 -6.872 1.00 40.31 172 LYS A C 1
ATOM 1396 O O . LYS A 1 172 ? -3.655 5.290 -6.717 1.00 40.31 172 LYS A O 1
ATOM 1401 N N . GLY A 1 173 ? -2.786 6.818 -8.085 1.00 37.78 173 GLY A N 1
ATOM 1402 C CA . GLY A 1 173 ? -2.667 5.900 -9.235 1.00 37.78 173 GLY A CA 1
ATOM 1403 C C . GLY A 1 173 ? -1.431 4.986 -9.149 1.00 37.78 173 GLY A C 1
ATOM 1404 O O . GLY A 1 173 ? -1.380 3.919 -9.754 1.00 37.78 173 GLY A O 1
ATOM 1405 N N . ASN A 1 174 ? -0.455 5.362 -8.314 1.00 38.00 174 ASN A N 1
ATOM 1406 C CA . ASN A 1 174 ? 0.830 4.696 -8.126 1.00 38.00 174 ASN A CA 1
ATOM 1407 C C . ASN A 1 174 ? 1.014 4.178 -6.684 1.00 38.00 174 ASN A C 1
ATOM 1409 O O . ASN A 1 174 ? 2.072 4.379 -6.076 1.00 38.00 174 ASN A O 1
ATOM 1413 N N . TRP A 1 175 ? 0.052 3.408 -6.146 1.00 39.38 175 TRP A N 1
ATOM 1414 C CA . TRP A 1 175 ? 0.248 2.625 -4.896 1.00 39.38 175 TRP A CA 1
ATOM 1415 C C . TRP A 1 175 ? 1.508 1.747 -4.971 1.00 39.38 175 TRP A C 1
ATOM 1417 O O . TRP A 1 175 ? 2.080 1.342 -3.965 1.00 39.38 175 TRP A O 1
ATOM 1427 N N . ILE A 1 176 ? 1.984 1.513 -6.191 1.00 41.34 176 ILE A N 1
ATOM 1428 C CA . ILE A 1 176 ? 3.218 0.842 -6.564 1.00 41.34 176 ILE A CA 1
ATOM 1429 C C . ILE A 1 176 ? 4.459 1.433 -5.865 1.00 41.34 176 ILE A C 1
ATOM 1431 O O . ILE A 1 176 ? 5.378 0.661 -5.567 1.00 41.34 176 ILE A O 1
ATOM 1435 N N . HIS A 1 177 ? 4.485 2.744 -5.581 1.00 32.72 177 HIS A N 1
ATOM 1436 C CA . HIS A 1 177 ? 5.575 3.413 -4.852 1.00 32.72 177 HIS A CA 1
ATOM 1437 C C . HIS A 1 177 ? 5.467 3.273 -3.324 1.00 32.72 177 HIS A C 1
ATOM 1439 O O . HIS A 1 177 ? 6.458 3.483 -2.628 1.00 32.72 177 HIS A O 1
ATOM 1445 N N . PHE A 1 178 ? 4.299 2.878 -2.799 1.00 34.06 178 PHE A N 1
ATOM 1446 C CA . PHE A 1 178 ? 4.037 2.679 -1.366 1.00 34.06 178 PHE A CA 1
ATOM 1447 C C . PHE A 1 178 ? 4.272 1.246 -0.901 1.00 34.06 178 PHE A C 1
ATOM 1449 O O . PHE A 1 178 ? 3.722 0.814 0.115 1.00 34.06 178 PHE A O 1
ATOM 1456 N N . ASN A 1 179 ? 5.164 0.513 -1.569 1.00 32.38 179 ASN A N 1
ATOM 1457 C CA . ASN A 1 179 ? 5.728 -0.638 -0.892 1.00 32.38 179 ASN A CA 1
ATOM 1458 C C . ASN A 1 179 ? 6.635 -0.131 0.223 1.00 32.38 179 ASN A C 1
ATOM 1460 O O . ASN A 1 179 ? 7.710 0.419 -0.014 1.00 32.38 179 ASN A O 1
ATOM 1464 N N . SER A 1 180 ? 6.220 -0.413 1.459 1.00 34.09 180 SER A N 1
ATOM 1465 C CA . SER A 1 180 ? 7.205 -0.743 2.478 1.00 34.09 180 SER A CA 1
ATOM 1466 C C . SER A 1 180 ? 8.215 -1.690 1.826 1.00 34.09 180 SER A C 1
ATOM 1468 O O . SER A 1 180 ? 7.837 -2.660 1.159 1.00 34.09 180 SER A O 1
ATOM 1470 N N . LEU A 1 181 ? 9.499 -1.338 1.924 1.00 34.47 181 LEU A N 1
ATOM 1471 C CA . LEU A 1 181 ? 10.578 -2.191 1.442 1.00 34.47 181 LEU A CA 1
ATOM 1472 C C . LEU A 1 181 ? 10.291 -3.639 1.893 1.00 34.47 181 LEU A C 1
ATOM 1474 O O . LEU A 1 181 ? 9.764 -3.828 2.998 1.00 34.47 181 LEU A O 1
ATOM 1478 N N . PRO A 1 182 ? 10.598 -4.664 1.086 1.00 35.00 182 PRO A N 1
ATOM 1479 C CA . PRO A 1 182 ? 10.452 -6.058 1.497 1.00 35.00 182 PRO A CA 1
ATOM 1480 C C . PRO A 1 182 ? 11.174 -6.296 2.831 1.00 35.00 182 PRO A C 1
ATOM 1482 O O . PRO A 1 182 ? 12.341 -5.926 2.992 1.00 35.00 182 PRO A O 1
ATOM 1485 N N . PHE A 1 183 ? 10.465 -6.803 3.845 1.00 31.83 183 PHE A N 1
ATOM 1486 C CA . PHE A 1 183 ? 11.076 -7.310 5.073 1.00 31.83 183 PHE A CA 1
ATOM 1487 C C . PHE A 1 183 ? 11.817 -8.566 4.631 1.00 31.83 183 PHE A C 1
ATOM 1489 O O . PHE A 1 183 ? 11.202 -9.561 4.271 1.00 31.83 183 PHE A O 1
ATOM 1496 N N . TYR A 1 184 ? 13.137 -8.479 4.525 1.00 35.19 184 TYR A N 1
ATOM 1497 C CA . TYR A 1 184 ? 13.956 -9.641 4.234 1.00 35.19 184 TYR A CA 1
ATOM 1498 C C . TYR A 1 184 ? 14.204 -10.354 5.563 1.00 35.19 184 TYR A C 1
ATOM 1500 O O . TYR A 1 184 ? 14.880 -9.780 6.414 1.00 35.19 184 TYR A O 1
ATOM 1508 N N . PRO A 1 185 ? 13.678 -11.573 5.778 1.00 32.38 185 PRO A N 1
ATOM 1509 C CA . PRO A 1 185 ? 14.037 -12.370 6.947 1.00 32.38 185 PRO A CA 1
ATOM 1510 C C . PRO A 1 185 ? 15.441 -12.992 6.821 1.00 32.38 185 PRO A C 1
ATOM 1512 O O . PRO A 1 185 ? 15.881 -13.684 7.730 1.00 32.38 185 PRO A O 1
ATOM 1515 N N . ASN A 1 186 ? 16.154 -12.771 5.708 1.00 34.19 186 ASN A N 1
ATOM 1516 C CA . ASN A 1 186 ? 17.501 -13.304 5.525 1.00 34.19 186 ASN A CA 1
ATOM 1517 C C . ASN A 1 186 ? 18.540 -12.463 6.276 1.00 34.19 186 ASN A C 1
ATOM 1519 O O . ASN A 1 186 ? 18.674 -11.264 6.035 1.00 34.19 186 ASN A O 1
ATOM 1523 N N . GLU A 1 187 ? 19.354 -13.139 7.087 1.00 35.75 187 GLU A N 1
ATOM 1524 C CA . GLU A 1 187 ? 20.499 -12.606 7.848 1.00 35.75 187 GLU A CA 1
ATOM 1525 C C . GLU A 1 187 ? 21.527 -11.844 6.982 1.00 35.75 187 GLU A C 1
ATOM 1527 O O . GLU A 1 187 ? 22.362 -11.101 7.494 1.00 35.75 187 GLU A O 1
ATOM 1532 N N . HIS A 1 188 ? 21.457 -11.995 5.657 1.00 35.41 188 HIS A N 1
ATOM 1533 C CA . HIS A 1 188 ? 22.344 -11.351 4.690 1.00 35.41 188 HIS A CA 1
ATOM 1534 C C . HIS A 1 188 ? 21.945 -9.915 4.311 1.00 35.41 188 HIS A C 1
ATOM 1536 O O . HIS A 1 188 ? 22.731 -9.234 3.655 1.00 35.41 188 HIS A O 1
ATOM 1542 N N . PHE A 1 189 ? 20.759 -9.434 4.709 1.00 38.59 189 PHE A N 1
ATOM 1543 C CA . PHE A 1 189 ? 20.280 -8.092 4.363 1.00 38.59 189 PHE A CA 1
ATOM 1544 C C . PHE A 1 189 ? 20.029 -7.256 5.626 1.00 38.59 189 PHE A C 1
ATOM 1546 O O . PHE A 1 189 ? 18.995 -7.373 6.282 1.00 38.59 189 PHE A O 1
ATOM 1553 N N . GLN A 1 190 ? 20.981 -6.392 5.988 1.00 42.41 190 GLN A N 1
ATOM 1554 C CA . GLN A 1 190 ? 20.829 -5.513 7.149 1.00 42.41 190 GLN A CA 1
ATOM 1555 C C . GLN A 1 190 ? 20.001 -4.277 6.785 1.00 42.41 190 GLN A C 1
ATOM 1557 O O . GLN A 1 190 ? 20.397 -3.466 5.948 1.00 42.41 190 GLN A O 1
ATOM 1562 N N . ARG A 1 191 ? 18.847 -4.107 7.444 1.00 44.16 191 ARG A N 1
ATOM 1563 C CA . ARG A 1 191 ? 18.122 -2.833 7.422 1.00 44.16 191 ARG A CA 1
ATOM 1564 C C . ARG A 1 191 ? 18.795 -1.830 8.343 1.00 44.16 191 ARG A C 1
ATOM 1566 O O . ARG A 1 191 ? 18.953 -2.064 9.547 1.00 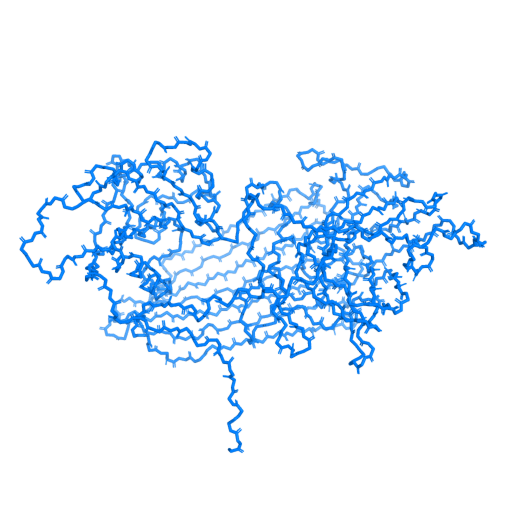44.16 191 ARG A O 1
ATOM 1573 N N . ASN A 1 192 ? 19.092 -0.674 7.774 1.00 48.28 192 ASN A N 1
ATOM 1574 C CA . ASN A 1 192 ? 19.558 0.476 8.520 1.00 48.28 192 ASN A CA 1
ATOM 1575 C C . ASN A 1 192 ? 18.370 1.408 8.779 1.00 48.28 192 ASN A C 1
ATOM 1577 O O . ASN A 1 192 ? 17.581 1.708 7.888 1.00 48.28 192 ASN A O 1
ATOM 1581 N N . HIS A 1 193 ? 18.214 1.826 10.032 1.00 52.06 193 HIS A N 1
ATOM 1582 C CA . HIS A 1 193 ? 17.321 2.918 10.391 1.00 52.06 193 HIS A CA 1
ATOM 1583 C C . HIS A 1 193 ? 18.180 4.170 10.466 1.00 52.06 193 HIS A C 1
ATOM 1585 O O . HIS A 1 193 ? 19.106 4.227 11.275 1.00 52.06 193 HIS A O 1
ATOM 1591 N N . LEU A 1 194 ? 17.890 5.147 9.613 1.00 52.19 194 LEU A N 1
ATOM 1592 C CA . LEU A 1 194 ? 18.551 6.441 9.638 1.00 52.19 194 LEU A CA 1
ATOM 1593 C C . LEU A 1 194 ? 17.533 7.483 10.100 1.00 52.19 194 LEU A C 1
ATOM 1595 O O . LEU A 1 194 ? 16.500 7.670 9.460 1.00 52.19 194 LEU A O 1
ATOM 1599 N N . LEU A 1 195 ? 17.815 8.130 11.230 1.00 55.59 195 LEU A N 1
ATOM 1600 C CA . LEU A 1 195 ? 17.086 9.318 11.656 1.00 55.59 195 LEU A CA 1
ATOM 1601 C C . LEU A 1 195 ? 17.816 10.529 11.091 1.00 55.59 195 LEU A C 1
ATOM 1603 O O . LEU A 1 195 ? 18.983 10.746 11.407 1.00 55.59 195 LEU A O 1
ATOM 1607 N N . ILE A 1 196 ? 17.121 11.301 10.266 1.00 55.59 196 ILE A N 1
ATOM 1608 C CA . ILE A 1 196 ? 17.632 12.554 9.724 1.00 55.59 196 ILE A CA 1
ATOM 1609 C C . ILE A 1 196 ? 16.842 13.678 10.363 1.00 55.59 196 ILE A C 1
ATOM 1611 O O . ILE A 1 196 ? 15.625 13.757 10.213 1.00 55.59 196 ILE A O 1
ATOM 1615 N N . ASP A 1 197 ? 17.550 14.540 11.082 1.00 56.47 197 ASP A N 1
ATOM 1616 C CA . ASP A 1 197 ? 17.040 15.864 11.399 1.00 56.47 197 ASP A CA 1
ATOM 1617 C C . ASP A 1 197 ? 17.160 16.716 10.129 1.00 56.47 197 ASP A C 1
ATOM 1619 O O . ASP A 1 197 ? 18.253 16.861 9.573 1.00 56.47 197 ASP A O 1
ATOM 1623 N N . ASN A 1 198 ? 16.041 17.281 9.667 1.00 55.28 198 ASN A N 1
ATOM 1624 C CA . ASN A 1 198 ? 15.996 18.144 8.483 1.00 55.28 198 ASN A CA 1
ATOM 1625 C C . ASN A 1 198 ? 16.979 19.327 8.570 1.00 55.28 198 ASN A C 1
ATOM 1627 O O . ASN A 1 198 ? 17.351 19.885 7.541 1.00 55.28 198 ASN A O 1
ATOM 1631 N N . ASN A 1 199 ? 17.437 19.687 9.772 1.00 52.12 199 ASN A N 1
ATOM 1632 C CA . ASN A 1 199 ? 18.395 20.769 9.982 1.00 52.12 199 ASN A CA 1
ATOM 1633 C C . ASN A 1 199 ? 19.862 20.392 9.712 1.00 52.12 199 ASN A C 1
ATOM 1635 O O . ASN A 1 199 ? 20.691 21.295 9.627 1.00 52.12 199 ASN A O 1
ATOM 1639 N N . GLN A 1 200 ? 20.215 19.105 9.597 1.00 58.12 200 GLN A N 1
ATOM 1640 C CA . GLN A 1 200 ? 21.624 18.682 9.496 1.00 58.12 200 GLN A CA 1
ATOM 1641 C C . GLN A 1 200 ? 22.107 18.360 8.075 1.00 58.12 200 GLN A C 1
ATOM 1643 O O . GLN A 1 200 ? 23.311 18.216 7.869 1.00 58.12 200 GLN A O 1
ATOM 1648 N N . GLY A 1 201 ? 21.213 18.317 7.082 1.00 59.25 201 GLY A N 1
ATOM 1649 C CA . GLY A 1 201 ? 21.559 17.893 5.721 1.00 59.25 201 GLY A CA 1
ATOM 1650 C C . GLY A 1 201 ? 22.045 16.435 5.661 1.00 59.25 201 GLY A C 1
ATOM 1651 O O . GLY A 1 201 ? 22.406 15.822 6.662 1.00 59.25 201 GLY A O 1
ATOM 1652 N N . ILE A 1 202 ? 22.036 15.834 4.472 1.00 71.75 202 ILE A N 1
ATOM 1653 C CA . ILE A 1 202 ? 22.551 14.472 4.268 1.00 71.75 202 ILE A CA 1
ATOM 1654 C C . ILE A 1 202 ? 23.730 14.573 3.310 1.00 71.75 202 ILE A C 1
ATOM 1656 O O . ILE A 1 202 ? 23.584 15.091 2.203 1.00 71.75 202 ILE A O 1
ATOM 1660 N N . ASN A 1 203 ? 24.899 14.081 3.722 1.00 78.00 203 ASN A N 1
ATOM 1661 C CA . ASN A 1 203 ? 26.087 14.101 2.877 1.00 78.00 203 ASN A CA 1
ATOM 1662 C C . ASN A 1 203 ? 26.036 12.932 1.877 1.00 78.00 203 ASN A C 1
ATOM 1664 O O . ASN A 1 203 ? 26.358 11.788 2.215 1.00 78.00 203 ASN A O 1
ATOM 1668 N N . GLN A 1 204 ? 25.605 13.212 0.645 1.00 82.75 204 GLN A N 1
ATOM 1669 C CA . GLN A 1 204 ? 25.411 12.207 -0.404 1.00 82.75 204 GLN A CA 1
ATOM 1670 C C . GLN A 1 204 ? 26.233 12.518 -1.656 1.00 82.75 204 GLN A C 1
ATOM 1672 O O . GLN A 1 204 ? 26.299 13.665 -2.101 1.00 82.75 204 GLN A O 1
ATOM 1677 N N . LYS A 1 205 ? 26.803 11.478 -2.270 1.00 89.50 205 LYS A N 1
ATOM 1678 C CA . LYS A 1 205 ? 27.236 11.488 -3.671 1.00 89.50 205 LYS A CA 1
ATOM 1679 C C . LYS A 1 205 ? 26.185 10.828 -4.545 1.00 89.50 205 LYS A C 1
ATOM 1681 O O . LYS A 1 205 ? 25.432 9.949 -4.132 1.00 89.50 205 LYS A O 1
ATOM 1686 N N . THR A 1 206 ? 26.190 11.225 -5.804 1.00 91.81 206 THR A N 1
ATOM 1687 C CA . THR A 1 206 ? 25.416 10.559 -6.841 1.00 91.81 206 THR A CA 1
ATOM 1688 C C . THR A 1 206 ? 26.332 9.646 -7.640 1.00 91.81 206 THR A C 1
ATOM 1690 O O . THR A 1 206 ? 27.340 10.104 -8.176 1.00 91.81 206 THR A O 1
ATOM 1693 N N . ILE A 1 207 ? 25.971 8.368 -7.750 1.00 93.62 207 ILE A N 1
ATOM 1694 C CA . ILE A 1 207 ? 26.622 7.430 -8.668 1.00 93.62 207 ILE A CA 1
ATOM 1695 C C . ILE A 1 207 ? 25.730 7.308 -9.898 1.00 93.62 207 ILE A C 1
ATOM 1697 O O . ILE A 1 207 ? 24.555 6.959 -9.787 1.00 93.62 207 ILE A O 1
ATOM 1701 N N . LYS A 1 208 ? 26.278 7.615 -11.073 1.00 94.81 208 LYS A N 1
ATOM 1702 C CA . LYS A 1 208 ? 25.558 7.525 -12.343 1.00 94.81 208 LYS A CA 1
ATOM 1703 C C . LYS A 1 208 ? 26.088 6.352 -13.161 1.00 94.81 208 LYS A C 1
ATOM 1705 O O . LYS A 1 208 ? 27.285 6.266 -13.413 1.00 94.81 208 LYS A O 1
ATOM 1710 N N . TYR A 1 209 ? 25.171 5.498 -13.592 1.00 94.56 209 TYR A N 1
ATOM 1711 C CA . TYR A 1 209 ? 25.388 4.444 -14.569 1.00 94.56 209 TYR A CA 1
ATOM 1712 C C . TYR A 1 209 ? 24.738 4.828 -15.897 1.00 94.56 209 TYR A C 1
ATOM 1714 O O . TYR A 1 209 ? 23.606 5.313 -15.930 1.00 94.56 209 TYR A O 1
ATOM 1722 N N . TYR A 1 210 ? 25.441 4.567 -16.986 1.00 92.25 210 TYR A N 1
ATOM 1723 C CA . TYR A 1 210 ? 24.953 4.635 -18.352 1.00 92.25 210 TYR A CA 1
ATOM 1724 C C . TYR A 1 210 ? 24.524 3.237 -18.785 1.00 92.25 210 TYR A C 1
ATOM 1726 O O . TYR A 1 210 ? 25.216 2.251 -18.506 1.00 92.25 210 TYR A O 1
ATOM 1734 N N . LEU A 1 211 ? 23.363 3.156 -19.431 1.00 89.75 211 LEU A N 1
ATOM 1735 C CA . LEU A 1 211 ? 22.875 1.912 -20.009 1.00 89.75 211 LEU A CA 1
ATOM 1736 C C . LEU A 1 211 ? 23.473 1.773 -21.411 1.00 89.75 211 LEU A C 1
ATOM 1738 O O . LEU A 1 211 ? 23.329 2.667 -22.244 1.00 89.75 211 LEU A O 1
ATOM 1742 N N . SER A 1 212 ? 24.098 0.635 -21.677 1.00 80.62 212 SER A N 1
ATOM 1743 C CA . SER A 1 212 ? 24.489 0.185 -23.018 1.00 80.62 212 SER A CA 1
ATOM 1744 C C . SER A 1 212 ? 23.941 -1.227 -23.250 1.00 80.62 212 SER A C 1
ATOM 1746 O O . SER A 1 212 ? 23.109 -1.679 -22.470 1.00 80.62 212 SER A O 1
ATOM 1748 N N . PHE A 1 213 ? 24.319 -1.926 -24.325 1.00 76.19 213 PHE A N 1
ATOM 1749 C CA . PHE A 1 213 ? 23.719 -3.217 -24.697 1.00 76.19 213 PHE A CA 1
ATOM 1750 C C . PHE A 1 213 ? 23.793 -4.258 -23.558 1.00 76.19 213 PHE A C 1
ATOM 1752 O O . PHE A 1 213 ? 24.801 -4.932 -23.384 1.00 76.19 213 PHE A O 1
ATOM 1759 N N . GLN A 1 214 ? 22.706 -4.367 -22.781 1.00 78.00 214 GLN A N 1
ATOM 1760 C CA . GLN A 1 214 ? 22.564 -5.229 -21.598 1.00 78.00 214 GLN A CA 1
ATOM 1761 C C . GLN A 1 214 ? 23.600 -5.004 -20.479 1.00 78.00 214 GLN A C 1
ATOM 1763 O O . GLN A 1 214 ? 23.761 -5.853 -19.601 1.00 78.00 214 GLN A O 1
ATOM 1768 N N . SER A 1 215 ? 24.256 -3.842 -20.439 1.00 88.50 215 SER A N 1
ATOM 1769 C CA . SER A 1 215 ? 25.221 -3.509 -19.385 1.00 88.50 215 SER A CA 1
ATOM 1770 C C . SER A 1 215 ? 24.975 -2.151 -18.739 1.00 88.50 215 SER A C 1
ATOM 1772 O O . SER A 1 215 ? 24.472 -1.219 -19.368 1.00 88.50 215 SER A O 1
ATOM 1774 N N . LEU A 1 216 ? 25.370 -2.052 -17.469 1.00 91.50 216 LEU A N 1
ATOM 1775 C CA . LEU A 1 216 ? 25.450 -0.823 -16.686 1.00 91.50 216 LEU A CA 1
ATOM 1776 C C . LEU A 1 216 ? 26.922 -0.470 -16.455 1.00 91.50 216 LEU A C 1
ATOM 1778 O O . LEU A 1 216 ? 27.666 -1.234 -15.837 1.00 91.50 216 LEU A O 1
ATOM 1782 N N . THR A 1 217 ? 27.333 0.718 -16.891 1.00 89.44 217 THR A N 1
ATOM 1783 C CA . THR A 1 217 ? 28.714 1.212 -16.760 1.00 89.44 217 THR A CA 1
ATOM 1784 C C . THR A 1 217 ? 28.744 2.611 -16.151 1.00 89.44 217 THR A C 1
ATOM 1786 O O . THR A 1 217 ? 27.884 3.433 -16.442 1.00 89.44 217 THR A O 1
ATOM 1789 N N . THR A 1 218 ? 29.731 2.911 -15.309 1.00 88.69 218 THR A N 1
ATOM 1790 C CA . THR A 1 218 ? 29.965 4.276 -14.799 1.00 88.69 218 THR A CA 1
ATOM 1791 C C . THR A 1 218 ? 30.717 5.158 -15.796 1.00 88.69 218 THR A C 1
ATOM 1793 O O . THR A 1 218 ? 30.745 6.378 -15.651 1.00 88.69 218 THR A O 1
ATOM 1796 N N . GLU A 1 219 ? 31.324 4.549 -16.812 1.00 83.31 219 GLU A N 1
ATOM 1797 C CA . GLU A 1 219 ? 32.046 5.229 -17.878 1.00 83.31 219 GLU A CA 1
ATOM 1798 C C . GLU A 1 219 ? 31.194 5.310 -19.141 1.00 83.31 219 GLU A C 1
ATOM 1800 O O . GLU A 1 219 ? 30.464 4.377 -19.489 1.00 83.31 219 GLU A O 1
ATOM 1805 N N . ILE A 1 220 ? 31.315 6.432 -19.845 1.00 72.25 220 ILE A N 1
ATOM 1806 C CA . ILE A 1 220 ? 30.694 6.611 -21.150 1.00 72.25 220 ILE A CA 1
ATOM 1807 C C . ILE A 1 220 ? 31.504 5.813 -22.176 1.00 72.25 220 ILE A C 1
ATOM 1809 O O . ILE A 1 220 ? 32.612 6.204 -22.543 1.00 72.25 220 ILE A O 1
ATOM 1813 N N . ILE A 1 221 ? 30.944 4.707 -22.661 1.00 64.25 221 ILE A N 1
ATOM 1814 C CA . ILE A 1 221 ? 31.573 3.890 -23.704 1.00 64.25 221 ILE A CA 1
ATOM 1815 C C . ILE A 1 221 ? 31.284 4.548 -25.056 1.00 64.25 221 ILE A C 1
ATOM 1817 O O . ILE A 1 221 ? 30.196 4.410 -25.604 1.00 64.25 221 ILE A O 1
ATOM 1821 N N . SER A 1 222 ? 32.251 5.298 -25.589 1.00 57.97 222 SER A N 1
ATOM 1822 C CA . SER A 1 222 ? 32.110 6.071 -26.833 1.00 57.97 222 SER A CA 1
ATOM 1823 C C . SER A 1 222 ? 32.109 5.231 -28.115 1.00 57.97 222 SER A C 1
ATOM 1825 O O . SER A 1 222 ? 31.905 5.784 -29.195 1.00 57.97 222 SER A O 1
ATOM 1827 N N . ASN A 1 223 ? 32.371 3.923 -28.024 1.00 54.06 223 ASN A N 1
ATOM 1828 C CA . ASN A 1 223 ? 32.905 3.175 -29.155 1.00 54.06 223 ASN A CA 1
ATOM 1829 C C . ASN A 1 223 ? 32.410 1.720 -29.216 1.00 54.06 223 ASN A C 1
ATOM 1831 O O . ASN A 1 223 ? 33.213 0.806 -29.081 1.00 54.06 223 ASN A O 1
ATOM 1835 N N . ASP A 1 224 ? 31.115 1.497 -29.461 1.00 53.25 224 ASP A N 1
ATOM 1836 C CA . ASP A 1 224 ? 30.633 0.161 -29.832 1.00 53.25 224 ASP A CA 1
ATOM 1837 C C . ASP A 1 224 ? 29.752 0.181 -31.083 1.00 53.25 224 ASP A C 1
ATOM 1839 O O . ASP A 1 224 ? 28.745 0.882 -31.185 1.00 53.25 224 ASP A O 1
ATOM 1843 N N . ALA A 1 225 ? 30.139 -0.653 -32.046 1.00 54.69 225 ALA A N 1
ATOM 1844 C CA . ALA A 1 225 ? 29.459 -0.919 -33.309 1.00 54.69 225 ALA A CA 1
ATOM 1845 C C . ALA A 1 225 ? 28.205 -1.823 -33.146 1.00 54.69 225 ALA A C 1
ATOM 1847 O O . ALA A 1 225 ? 27.910 -2.645 -34.013 1.00 54.69 225 ALA A O 1
ATOM 1848 N N . LEU A 1 226 ? 27.463 -1.684 -32.040 1.00 54.66 226 LEU A N 1
ATOM 1849 C CA . LEU A 1 226 ? 26.300 -2.499 -31.639 1.00 54.66 226 LEU A CA 1
ATOM 1850 C C . LEU A 1 226 ? 24.998 -1.656 -31.605 1.00 54.66 226 LEU A C 1
ATOM 1852 O O . LEU A 1 226 ? 25.066 -0.427 -31.686 1.00 54.66 226 LEU A O 1
ATOM 1856 N N . PRO A 1 227 ? 23.790 -2.266 -31.623 1.00 56.88 227 PRO A N 1
ATOM 1857 C CA . PRO A 1 227 ? 22.598 -1.618 -32.169 1.00 56.88 227 PRO A CA 1
ATOM 1858 C C . PRO A 1 227 ? 22.148 -0.397 -31.359 1.00 56.88 227 PRO A C 1
ATOM 1860 O O . PRO A 1 227 ? 21.987 -0.451 -30.145 1.00 56.88 227 PRO A O 1
ATOM 1863 N N . ARG A 1 228 ? 21.832 0.692 -32.073 1.00 78.69 228 ARG A N 1
ATOM 1864 C CA . ARG A 1 228 ? 21.372 1.981 -31.517 1.00 78.69 228 ARG A CA 1
ATOM 1865 C C . ARG A 1 228 ? 20.025 1.910 -30.775 1.00 78.69 228 ARG A C 1
ATOM 1867 O O . ARG A 1 228 ? 19.574 2.921 -30.243 1.00 78.69 228 ARG A O 1
ATOM 1874 N N . LYS A 1 229 ? 19.368 0.742 -30.765 1.00 88.00 229 LYS A N 1
ATOM 1875 C CA . LYS A 1 229 ? 18.085 0.505 -30.099 1.00 88.00 229 LYS A CA 1
ATOM 1876 C C . LYS A 1 229 ? 17.847 -0.968 -29.748 1.00 88.00 229 LYS A C 1
ATOM 1878 O O . LYS A 1 229 ? 18.360 -1.847 -30.437 1.00 88.00 229 LYS A O 1
ATOM 1883 N N . ILE A 1 230 ? 17.023 -1.229 -28.732 1.00 92.38 230 ILE A N 1
ATOM 1884 C CA . ILE A 1 230 ? 16.564 -2.573 -28.333 1.00 92.38 230 ILE A CA 1
ATOM 1885 C C . ILE A 1 230 ? 15.051 -2.535 -28.111 1.00 92.38 230 ILE A C 1
ATOM 1887 O O . ILE A 1 230 ? 14.568 -1.689 -27.362 1.00 92.38 230 ILE A O 1
ATOM 1891 N N . SER A 1 231 ? 14.318 -3.459 -28.734 1.00 95.50 231 SER A N 1
ATOM 1892 C CA . SER A 1 231 ? 12.870 -3.614 -28.554 1.00 95.50 231 SER A CA 1
ATOM 1893 C C . SER A 1 231 ? 12.555 -4.815 -27.662 1.00 95.50 231 SER A C 1
ATOM 1895 O O . SER A 1 231 ? 13.229 -5.841 -27.749 1.00 95.50 231 SER A O 1
ATOM 1897 N N . PHE A 1 232 ? 11.536 -4.703 -26.814 1.00 96.62 232 PHE A N 1
ATOM 1898 C CA . PHE A 1 232 ? 11.118 -5.770 -25.906 1.00 96.62 232 PHE A CA 1
ATOM 1899 C C . PHE A 1 232 ? 9.612 -5.710 -25.613 1.00 96.62 232 PHE A C 1
ATOM 1901 O O . PHE A 1 232 ? 8.995 -4.643 -25.609 1.00 96.62 232 PHE A O 1
ATOM 1908 N N . LEU A 1 233 ? 9.035 -6.884 -25.367 1.00 97.31 233 LEU A N 1
ATOM 1909 C CA . LEU A 1 233 ? 7.661 -7.091 -24.923 1.00 97.31 233 LEU A CA 1
ATOM 1910 C C . LEU A 1 233 ? 7.692 -8.209 -23.879 1.00 97.31 233 LEU A C 1
ATOM 1912 O O . LEU A 1 233 ? 8.139 -9.319 -24.169 1.00 97.31 233 LEU A O 1
ATOM 1916 N N . SER A 1 234 ? 7.243 -7.907 -22.669 1.00 97.31 234 SER A N 1
ATOM 1917 C CA . SER A 1 234 ? 7.151 -8.872 -21.577 1.00 97.31 234 SER A CA 1
ATOM 1918 C C . SER A 1 234 ? 5.803 -9.601 -21.606 1.00 97.31 234 SER A C 1
ATOM 1920 O O . SER A 1 234 ? 4.774 -8.969 -21.866 1.00 97.31 234 SER A O 1
ATOM 1922 N N . PRO A 1 235 ? 5.775 -10.910 -21.303 1.00 95.69 235 PRO A N 1
ATOM 1923 C CA . PRO A 1 235 ? 4.530 -11.650 -21.151 1.00 95.69 235 PRO A CA 1
ATOM 1924 C C . PRO A 1 235 ? 3.741 -11.152 -19.927 1.00 95.69 235 PRO A C 1
ATOM 1926 O O . PRO A 1 235 ? 4.316 -10.594 -18.986 1.00 95.69 235 PRO A O 1
ATOM 1929 N N . GLN A 1 236 ? 2.423 -11.349 -19.931 1.00 95.06 236 GLN A N 1
ATOM 1930 C CA . GLN A 1 236 ? 1.525 -10.773 -18.926 1.00 95.06 236 GLN A CA 1
ATOM 1931 C C . GLN A 1 236 ? 1.735 -11.316 -17.506 1.00 95.06 236 GLN A C 1
ATOM 1933 O O . GLN A 1 236 ? 1.425 -10.619 -16.550 1.00 95.06 236 GLN A O 1
ATOM 1938 N N . GLU A 1 237 ? 2.301 -12.513 -17.342 1.00 93.06 237 GLU A N 1
ATOM 1939 C CA . GLU A 1 237 ? 2.648 -13.091 -16.036 1.00 93.06 237 GLU A CA 1
ATOM 1940 C C . GLU A 1 237 ? 3.923 -12.514 -15.397 1.00 93.06 237 GLU A C 1
ATOM 1942 O O . GLU A 1 237 ? 4.333 -12.960 -14.323 1.00 93.06 237 GLU A O 1
ATOM 1947 N N . THR A 1 238 ? 4.583 -11.556 -16.048 1.00 96.00 238 THR A N 1
ATOM 1948 C CA . THR A 1 238 ? 5.734 -10.865 -15.455 1.00 96.00 238 THR A CA 1
ATOM 1949 C C . THR A 1 238 ? 5.282 -10.128 -14.201 1.00 96.00 238 THR A C 1
ATOM 1951 O O . THR A 1 238 ? 4.288 -9.412 -14.247 1.00 96.00 238 THR A O 1
ATOM 1954 N N . GLY A 1 239 ? 6.006 -10.290 -13.094 1.00 93.19 239 GLY A N 1
ATOM 1955 C CA . GLY A 1 239 ? 5.694 -9.665 -11.808 1.00 93.19 239 GLY A CA 1
ATOM 1956 C C . GLY A 1 239 ? 5.167 -10.631 -10.754 1.00 93.19 239 GLY A C 1
ATOM 1957 O O . GLY A 1 239 ? 5.013 -10.238 -9.603 1.00 93.19 239 GLY A O 1
ATOM 1958 N N . LEU A 1 240 ? 4.959 -11.914 -11.061 1.00 91.69 240 LEU A N 1
ATOM 1959 C CA . LEU A 1 240 ? 4.508 -12.880 -10.054 1.00 91.69 240 LEU A CA 1
ATOM 1960 C C . LEU A 1 240 ? 5.456 -12.988 -8.846 1.00 91.69 240 LEU A C 1
ATOM 1962 O O . LEU A 1 240 ? 4.999 -13.363 -7.757 1.00 91.69 240 LEU A O 1
ATOM 1966 N N . ALA A 1 241 ? 6.752 -12.684 -9.010 1.00 90.62 241 ALA A N 1
ATOM 1967 C CA . ALA A 1 241 ? 7.758 -12.691 -7.945 1.00 90.62 241 ALA A CA 1
ATOM 1968 C C . ALA A 1 241 ? 7.834 -11.385 -7.141 1.00 90.62 241 ALA A C 1
ATOM 1970 O O . ALA A 1 241 ? 8.639 -11.285 -6.216 1.00 90.62 241 ALA A O 1
ATOM 1971 N N . SER A 1 242 ? 6.979 -10.403 -7.418 1.00 85.94 242 SER A N 1
ATOM 1972 C CA . SER A 1 242 ? 7.016 -9.070 -6.806 1.00 85.94 242 SER A CA 1
ATOM 1973 C C . SER A 1 242 ? 6.625 -8.998 -5.325 1.00 85.94 242 SER A C 1
ATOM 1975 O O . SER A 1 242 ? 6.811 -7.948 -4.710 1.00 85.94 242 SER A O 1
ATOM 1977 N N . GLY A 1 243 ? 6.024 -10.055 -4.771 1.00 82.88 243 GLY A N 1
ATOM 1978 C CA . GLY A 1 243 ? 5.342 -10.009 -3.471 1.00 82.88 243 GLY A CA 1
ATOM 1979 C C . GLY A 1 243 ? 3.921 -9.455 -3.597 1.00 82.88 243 GLY A C 1
ATOM 1980 O O . GLY A 1 243 ? 3.264 -9.699 -4.613 1.00 82.88 243 GLY A O 1
ATOM 1981 N N . ASN A 1 244 ? 3.448 -8.734 -2.578 1.00 75.44 244 ASN A N 1
ATOM 1982 C CA . ASN A 1 244 ? 2.139 -8.068 -2.559 1.00 75.44 244 ASN A CA 1
ATOM 1983 C C . ASN A 1 244 ? 2.286 -6.539 -2.684 1.00 75.44 244 ASN A C 1
ATOM 1985 O O . ASN A 1 244 ? 3.306 -5.959 -2.296 1.00 75.44 244 ASN A O 1
ATOM 1989 N N . LEU A 1 245 ? 1.248 -5.879 -3.210 1.00 62.41 245 LEU A N 1
ATOM 1990 C CA . LEU A 1 245 ? 1.175 -4.412 -3.299 1.00 62.41 245 LEU A CA 1
ATOM 1991 C C . LEU A 1 245 ? 0.992 -3.753 -1.917 1.00 62.41 245 LEU A C 1
ATOM 1993 O O . LEU A 1 245 ? 1.507 -2.673 -1.668 1.00 62.41 245 LEU A O 1
ATOM 1997 N N . LEU A 1 246 ? 0.284 -4.412 -0.996 1.00 65.19 246 LEU A N 1
ATOM 1998 C CA . LEU A 1 246 ? 0.027 -3.926 0.364 1.00 65.19 246 LEU A CA 1
ATOM 1999 C C . LEU A 1 246 ? 0.444 -4.981 1.381 1.00 65.19 246 LEU A C 1
ATOM 2001 O O . LEU A 1 246 ? -0.389 -5.625 2.014 1.00 65.19 246 LEU A O 1
ATOM 2005 N N . GLY A 1 247 ? 1.753 -5.184 1.505 1.00 62.12 247 GLY A N 1
ATOM 2006 C CA . GLY A 1 247 ? 2.286 -6.093 2.509 1.00 62.12 247 GLY A CA 1
ATOM 2007 C C . GLY A 1 247 ? 1.982 -5.609 3.930 1.00 62.12 247 GLY A C 1
ATOM 2008 O O . GLY A 1 247 ? 2.299 -4.472 4.285 1.00 62.12 247 GLY A O 1
ATOM 2009 N N . TRP A 1 248 ? 1.409 -6.475 4.762 1.00 62.50 248 TRP A N 1
ATOM 2010 C CA . TRP A 1 248 ? 1.159 -6.220 6.183 1.00 62.50 248 TRP A CA 1
ATOM 2011 C C . TRP A 1 248 ? 2.378 -6.523 7.063 1.00 62.50 248 TRP A C 1
ATOM 2013 O O . TRP A 1 248 ? 2.351 -6.248 8.263 1.00 62.50 248 TRP A O 1
ATOM 2023 N N . GLY A 1 249 ? 3.461 -7.035 6.467 1.00 55.38 249 GLY A N 1
ATOM 2024 C CA . GLY A 1 249 ? 4.707 -7.349 7.166 1.00 55.38 249 GLY A CA 1
ATOM 2025 C C . GLY A 1 249 ? 4.576 -8.586 8.048 1.00 55.38 249 GLY A C 1
ATOM 2026 O O . GLY A 1 249 ? 5.331 -8.750 9.004 1.00 55.38 249 GLY A O 1
ATOM 2027 N N . ASN A 1 250 ? 3.594 -9.441 7.757 1.00 54.91 250 ASN A N 1
ATOM 2028 C CA . ASN A 1 250 ? 3.469 -10.718 8.431 1.00 54.91 250 ASN A CA 1
ATOM 2029 C C . ASN A 1 250 ? 4.573 -11.636 7.892 1.00 54.91 250 ASN A C 1
ATOM 2031 O O . ASN A 1 250 ? 4.597 -11.936 6.706 1.00 54.91 250 ASN A O 1
ATOM 2035 N N . ILE A 1 251 ? 5.479 -12.085 8.764 1.00 47.62 251 ILE A N 1
ATOM 2036 C CA . ILE A 1 251 ? 6.613 -12.961 8.409 1.00 47.62 251 ILE A CA 1
ATOM 2037 C C . ILE A 1 251 ? 6.132 -14.286 7.788 1.00 47.62 251 ILE A C 1
ATOM 2039 O O . ILE A 1 251 ? 6.859 -14.915 7.026 1.00 47.62 251 ILE A O 1
ATOM 2043 N N . GLN A 1 252 ? 4.897 -14.703 8.084 1.00 48.56 252 GLN A N 1
ATOM 2044 C CA . GLN A 1 252 ? 4.266 -15.875 7.473 1.00 48.56 252 GLN A CA 1
ATOM 2045 C C . GLN A 1 252 ? 3.546 -15.547 6.156 1.00 48.56 252 GLN A C 1
ATOM 2047 O O . GLN A 1 252 ? 3.194 -16.464 5.420 1.00 48.56 252 GLN A O 1
ATOM 2052 N N . SER A 1 253 ? 3.326 -14.265 5.847 1.00 56.97 253 SER A N 1
ATOM 2053 C CA . SER A 1 253 ? 2.691 -13.819 4.610 1.00 56.97 253 SER A CA 1
ATOM 2054 C C . SER A 1 253 ? 3.718 -13.630 3.495 1.00 56.97 253 SER A C 1
ATOM 2056 O O . SER A 1 253 ? 4.784 -13.055 3.721 1.00 56.97 253 SER A O 1
ATOM 2058 N N . PRO A 1 254 ? 3.407 -14.030 2.251 1.00 62.66 254 PRO A N 1
ATOM 2059 C CA . PRO A 1 254 ? 4.241 -13.774 1.082 1.00 62.66 254 PRO A CA 1
ATOM 2060 C C . PRO A 1 254 ? 4.113 -12.314 0.616 1.00 62.66 254 PRO A C 1
ATOM 2062 O O . PRO A 1 254 ? 3.981 -12.034 -0.574 1.00 62.66 254 PRO A O 1
ATOM 2065 N N . ASP A 1 255 ? 4.125 -11.377 1.559 1.00 71.25 255 ASP A N 1
ATOM 2066 C CA . ASP A 1 255 ? 4.071 -9.941 1.309 1.00 71.25 255 ASP A CA 1
ATOM 2067 C C . ASP A 1 255 ? 5.317 -9.456 0.567 1.00 71.25 255 ASP A C 1
ATOM 2069 O O . ASP A 1 255 ? 5.275 -8.477 -0.180 1.00 71.25 255 ASP A O 1
ATOM 2073 N N . HIS A 1 256 ? 6.430 -10.156 0.766 1.00 75.12 256 HIS A N 1
ATOM 2074 C CA . HIS A 1 256 ? 7.732 -9.795 0.234 1.00 75.12 256 HIS A CA 1
ATOM 2075 C C . HIS A 1 256 ? 7.971 -10.407 -1.139 1.00 75.12 256 HIS A C 1
ATOM 2077 O O . HIS A 1 256 ? 7.477 -11.486 -1.469 1.00 75.12 256 HIS A O 1
ATOM 2083 N N . SER A 1 257 ? 8.750 -9.691 -1.946 1.00 82.75 257 SER A N 1
ATOM 2084 C CA . SER A 1 257 ? 9.278 -10.231 -3.188 1.00 82.75 257 SER A CA 1
ATOM 2085 C C . SER A 1 257 ? 10.124 -11.461 -2.900 1.00 82.75 257 SER A C 1
ATOM 2087 O O . SER A 1 257 ? 10.934 -11.460 -1.971 1.00 82.75 257 SER A O 1
ATOM 2089 N N . ILE A 1 258 ? 9.957 -12.486 -3.724 1.00 87.38 258 ILE A N 1
ATOM 2090 C CA . ILE A 1 258 ? 10.845 -13.647 -3.718 1.00 87.38 258 ILE A CA 1
ATOM 2091 C C . ILE A 1 258 ? 12.004 -13.405 -4.694 1.00 87.38 258 ILE A C 1
ATOM 2093 O O . ILE A 1 258 ? 12.149 -12.306 -5.236 1.00 87.38 258 ILE A O 1
ATOM 2097 N N . ASP A 1 259 ? 12.823 -14.428 -4.931 1.00 92.00 259 ASP A N 1
ATOM 2098 C CA . ASP A 1 259 ? 13.871 -14.388 -5.951 1.00 92.00 259 ASP A CA 1
ATOM 2099 C C . ASP A 1 259 ? 13.315 -13.916 -7.306 1.00 92.00 259 ASP A C 1
ATOM 2101 O O . ASP A 1 259 ? 12.308 -14.415 -7.812 1.00 92.00 259 ASP A O 1
ATOM 2105 N N . GLN A 1 260 ? 13.979 -12.919 -7.875 1.00 95.00 260 GLN A N 1
ATOM 2106 C CA . GLN A 1 260 ? 13.557 -12.207 -9.068 1.00 95.00 260 GLN A CA 1
ATOM 2107 C C . GLN A 1 260 ? 13.964 -12.896 -10.372 1.00 95.00 260 GLN A C 1
ATOM 2109 O O . GLN A 1 260 ? 13.527 -12.451 -11.429 1.00 95.00 260 GLN A O 1
ATOM 2114 N N . ARG A 1 261 ? 14.751 -13.983 -10.344 1.00 95.69 261 ARG A N 1
ATOM 2115 C CA . ARG A 1 261 ? 15.272 -14.644 -11.560 1.00 95.69 261 ARG A CA 1
ATOM 2116 C C . ARG A 1 261 ? 14.198 -15.012 -12.588 1.00 95.69 261 ARG A C 1
ATOM 2118 O O . ARG A 1 261 ? 14.440 -14.877 -13.784 1.00 95.69 261 ARG A O 1
ATOM 2125 N N . GLU A 1 262 ? 13.020 -15.449 -12.144 1.00 94.69 262 GLU A N 1
ATOM 2126 C CA . GLU A 1 262 ? 11.911 -15.755 -13.058 1.00 94.69 262 GLU A CA 1
ATOM 2127 C C . GLU A 1 262 ? 11.416 -14.509 -13.806 1.00 94.69 262 GLU A C 1
ATOM 2129 O O . GLU A 1 262 ? 11.188 -14.559 -15.013 1.00 94.69 262 GLU A O 1
ATOM 2134 N N . ASP A 1 263 ? 11.262 -13.386 -13.101 1.00 96.69 263 ASP A N 1
ATOM 2135 C CA . ASP A 1 263 ? 10.829 -12.125 -13.704 1.00 96.69 263 ASP A CA 1
ATOM 2136 C C . ASP A 1 263 ? 11.960 -11.470 -14.508 1.00 96.69 263 ASP A C 1
ATOM 2138 O O . ASP A 1 263 ? 11.700 -10.837 -15.531 1.00 96.69 263 ASP A O 1
ATOM 2142 N N . ASP A 1 264 ? 13.221 -11.668 -14.118 1.00 97.31 264 ASP A N 1
ATOM 2143 C CA . ASP A 1 264 ? 14.397 -11.257 -14.893 1.00 97.31 264 ASP A CA 1
ATOM 2144 C C . ASP A 1 264 ? 14.428 -11.950 -16.256 1.00 97.31 264 ASP A C 1
ATOM 2146 O O . ASP A 1 264 ? 14.630 -11.287 -17.268 1.00 97.31 264 ASP A O 1
ATOM 2150 N N . GLY A 1 265 ? 14.123 -13.252 -16.312 1.00 96.94 265 GLY A N 1
ATOM 2151 C CA . GLY A 1 265 ? 14.011 -14.000 -17.570 1.00 96.94 265 GLY A CA 1
ATOM 2152 C C . GLY A 1 265 ? 12.880 -13.524 -18.495 1.00 96.94 265 GLY A C 1
ATOM 2153 O O . GLY A 1 265 ? 12.860 -13.880 -19.671 1.00 96.94 265 GLY A O 1
ATOM 2154 N N . ARG A 1 266 ? 11.951 -12.707 -17.984 1.00 96.62 266 ARG A N 1
ATOM 2155 C CA . ARG A 1 266 ? 10.839 -12.085 -18.727 1.00 96.62 266 ARG A CA 1
ATOM 2156 C C . ARG A 1 266 ? 11.051 -10.584 -18.974 1.00 96.62 266 ARG A C 1
ATOM 2158 O O . ARG A 1 266 ? 10.159 -9.902 -19.486 1.00 96.62 266 ARG A O 1
ATOM 2165 N N . SER A 1 267 ? 12.217 -10.067 -18.594 1.00 97.88 267 SER A N 1
ATOM 2166 C CA . SER A 1 267 ? 12.568 -8.649 -18.631 1.00 97.88 267 SER A CA 1
ATOM 2167 C C . SER A 1 267 ? 13.809 -8.410 -19.488 1.00 97.88 267 SER A C 1
ATOM 2169 O O . SER A 1 267 ? 14.687 -9.263 -19.607 1.00 97.88 267 SER A O 1
ATOM 2171 N N . LEU A 1 268 ? 13.932 -7.204 -20.033 1.00 97.31 268 LEU A N 1
ATOM 2172 C CA . LEU A 1 268 ? 15.191 -6.726 -20.588 1.00 97.31 268 LEU A CA 1
ATOM 2173 C C . LEU A 1 268 ? 16.107 -6.287 -19.438 1.00 97.31 268 LEU A C 1
ATOM 2175 O O . LEU A 1 268 ? 15.804 -5.318 -18.745 1.00 97.31 268 LEU A O 1
ATOM 2179 N N . CYS A 1 269 ? 17.210 -7.004 -19.227 1.00 97.25 269 CYS A N 1
ATOM 2180 C CA . CYS A 1 269 ? 18.125 -6.766 -18.109 1.00 97.25 269 CYS A CA 1
ATOM 2181 C C . CYS A 1 269 ? 19.407 -6.044 -18.544 1.00 97.25 269 CYS A C 1
ATOM 2183 O O . CYS A 1 269 ? 19.945 -6.309 -19.619 1.00 97.25 269 CYS A O 1
ATOM 2185 N N . PHE A 1 270 ? 19.900 -5.166 -17.670 1.00 96.06 270 PHE A N 1
ATOM 2186 C CA . PHE A 1 270 ? 21.187 -4.488 -17.776 1.00 96.06 270 PHE A CA 1
ATOM 2187 C C . PHE A 1 270 ? 21.973 -4.717 -16.493 1.00 96.06 270 PHE A C 1
ATOM 2189 O O . PHE A 1 270 ? 21.512 -4.316 -15.422 1.00 96.06 270 PHE A O 1
ATOM 2196 N N . ASP A 1 271 ? 23.155 -5.315 -16.602 1.00 95.88 271 ASP A N 1
ATOM 2197 C CA . ASP A 1 271 ? 23.941 -5.713 -15.434 1.00 95.88 271 ASP A CA 1
ATOM 2198 C C . ASP A 1 271 ? 25.218 -4.889 -15.302 1.00 95.88 271 ASP A C 1
ATOM 2200 O O . ASP A 1 271 ? 25.888 -4.577 -16.288 1.00 95.88 271 ASP A O 1
ATOM 2204 N N . SER A 1 272 ? 25.589 -4.554 -14.070 1.00 95.69 272 SER A N 1
ATOM 2205 C CA . SER A 1 272 ? 26.895 -3.970 -13.784 1.00 95.69 272 SER A CA 1
ATOM 2206 C C . SER A 1 272 ? 27.991 -5.039 -13.735 1.00 95.69 272 SER A C 1
ATOM 2208 O O . SER A 1 272 ? 27.746 -6.238 -13.538 1.00 95.69 272 SER A O 1
ATOM 2210 N N . LEU A 1 273 ? 29.245 -4.591 -13.820 1.00 94.31 273 LEU A N 1
ATOM 2211 C CA . LEU A 1 273 ? 30.359 -5.356 -13.258 1.00 94.31 273 LEU A CA 1
ATOM 2212 C C . LEU A 1 273 ? 30.166 -5.538 -11.739 1.00 94.31 273 LEU A C 1
ATOM 2214 O O . LEU A 1 273 ? 29.414 -4.765 -11.128 1.00 94.31 273 LEU A O 1
ATOM 2218 N N . PRO A 1 274 ? 30.819 -6.538 -11.118 1.00 95.00 274 PRO A N 1
ATOM 2219 C CA . PRO A 1 274 ? 30.819 -6.668 -9.669 1.00 95.00 274 PRO A CA 1
ATOM 2220 C C . PRO A 1 274 ? 31.286 -5.366 -9.018 1.00 95.00 274 PRO A C 1
ATOM 2222 O O . PRO A 1 274 ? 32.232 -4.731 -9.487 1.00 95.00 274 PRO A O 1
ATOM 2225 N N . LEU A 1 275 ? 30.607 -4.949 -7.954 1.00 93.62 275 LEU A N 1
ATOM 2226 C CA . LEU A 1 275 ? 30.941 -3.721 -7.248 1.00 93.62 275 LEU A CA 1
ATOM 2227 C C . LEU A 1 275 ? 32.308 -3.858 -6.569 1.00 93.62 275 LEU A C 1
ATOM 2229 O O . LEU A 1 275 ? 32.562 -4.830 -5.858 1.00 93.62 275 LEU A O 1
ATOM 2233 N N . ASN A 1 276 ? 33.173 -2.860 -6.745 1.00 92.50 276 ASN A N 1
ATOM 2234 C CA . ASN A 1 276 ? 34.506 -2.849 -6.131 1.00 92.50 276 ASN A CA 1
ATOM 2235 C C . ASN A 1 276 ? 34.473 -2.489 -4.635 1.00 92.50 276 ASN A C 1
ATOM 2237 O O . ASN A 1 276 ? 35.399 -2.812 -3.896 1.00 92.50 276 ASN A O 1
ATOM 2241 N N . GLU A 1 277 ? 33.413 -1.814 -4.189 1.00 90.62 277 GLU A N 1
ATOM 2242 C CA . GLU A 1 277 ? 33.206 -1.376 -2.810 1.00 90.62 277 GLU A CA 1
ATOM 2243 C C . GLU A 1 277 ? 31.744 -1.570 -2.395 1.00 90.62 277 GLU A C 1
ATOM 2245 O O . GLU A 1 277 ? 30.875 -1.804 -3.237 1.00 90.62 277 GLU A O 1
ATOM 2250 N N . ASN A 1 278 ? 31.468 -1.469 -1.093 1.00 89.38 278 ASN A N 1
ATOM 2251 C CA . ASN A 1 278 ? 30.094 -1.478 -0.602 1.00 89.38 278 ASN A CA 1
ATOM 2252 C C . ASN A 1 278 ? 29.391 -0.176 -0.992 1.00 89.38 278 ASN A C 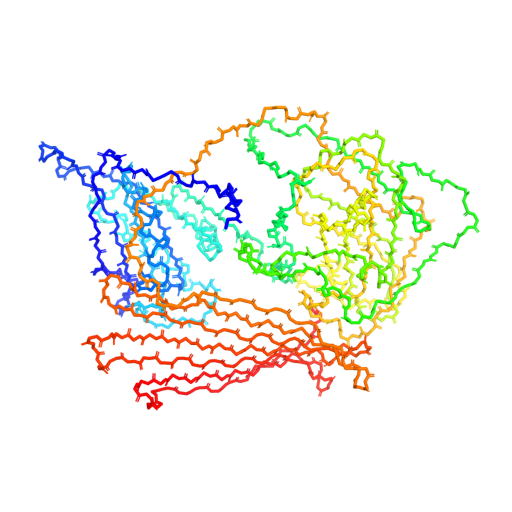1
ATOM 2254 O O . ASN A 1 278 ? 29.957 0.906 -0.823 1.00 89.38 278 ASN A O 1
ATOM 2258 N N . TYR A 1 279 ? 28.146 -0.268 -1.452 1.00 90.25 279 TYR A N 1
ATOM 2259 C CA . TYR A 1 279 ? 27.305 0.900 -1.709 1.00 90.25 279 TYR A CA 1
ATOM 2260 C C . TYR A 1 279 ? 26.310 1.084 -0.568 1.00 90.25 279 TYR A C 1
ATOM 2262 O O . TYR A 1 279 ? 25.449 0.235 -0.355 1.00 90.25 279 TYR A O 1
ATOM 2270 N N . GLU A 1 280 ? 26.402 2.215 0.128 1.00 89.19 280 GLU A N 1
ATOM 2271 C CA . GLU A 1 280 ? 25.431 2.639 1.140 1.00 89.19 280 GLU A CA 1
ATOM 2272 C C . GLU A 1 280 ? 24.381 3.528 0.471 1.00 89.19 280 GLU A C 1
ATOM 2274 O O . GLU A 1 280 ? 24.565 4.740 0.334 1.00 89.19 280 GLU A O 1
ATOM 2279 N N . LEU A 1 281 ? 23.300 2.924 -0.019 1.00 88.69 281 LEU A N 1
ATOM 2280 C CA . LEU A 1 281 ? 22.277 3.633 -0.778 1.00 88.69 281 LEU A CA 1
ATOM 2281 C C . LEU A 1 281 ? 21.187 4.177 0.145 1.00 88.69 281 LEU A C 1
ATOM 2283 O O . LEU A 1 281 ? 20.562 3.420 0.890 1.00 88.69 281 LEU A O 1
ATOM 2287 N N . PHE A 1 282 ? 20.923 5.481 0.058 1.00 88.12 282 PHE A N 1
ATOM 2288 C CA . PHE A 1 282 ? 19.880 6.154 0.832 1.00 88.12 282 PHE A CA 1
ATOM 2289 C C . PHE A 1 282 ? 19.177 7.221 -0.006 1.00 88.12 282 PHE A C 1
ATOM 2291 O O . PHE A 1 282 ? 19.810 8.182 -0.429 1.00 88.12 282 PHE A O 1
ATOM 2298 N N . GLY A 1 283 ? 17.870 7.095 -0.215 1.00 86.69 283 GLY A N 1
ATOM 2299 C CA . GLY A 1 283 ? 17.072 8.049 -0.992 1.00 86.69 283 GLY A CA 1
ATOM 2300 C C . GLY A 1 283 ? 16.350 7.383 -2.159 1.00 86.69 283 GLY A C 1
ATOM 2301 O O . GLY A 1 283 ? 16.067 6.190 -2.114 1.00 86.69 283 GLY A O 1
ATOM 2302 N N . PHE A 1 284 ? 16.038 8.146 -3.204 1.00 90.94 284 PHE A N 1
ATOM 2303 C CA . PHE A 1 284 ? 15.266 7.674 -4.356 1.00 90.94 284 PHE A CA 1
ATOM 2304 C C . PHE A 1 284 ? 16.172 7.502 -5.582 1.00 90.94 284 PHE A C 1
ATOM 2306 O O . PHE A 1 284 ? 16.707 8.495 -6.077 1.00 90.94 284 PHE A O 1
ATOM 2313 N N . PRO A 1 285 ? 16.380 6.271 -6.081 1.00 95.19 285 PRO A N 1
ATOM 2314 C CA . PRO A 1 285 ? 17.026 6.058 -7.368 1.00 95.19 285 PRO A CA 1
ATOM 2315 C C . PRO A 1 285 ? 16.186 6.633 -8.507 1.00 95.19 285 PRO A C 1
ATOM 2317 O O . PRO A 1 285 ? 14.959 6.570 -8.463 1.00 95.19 285 PRO A O 1
ATOM 2320 N N . THR A 1 286 ? 16.840 7.095 -9.568 1.00 95.88 286 THR A N 1
ATOM 2321 C CA . THR A 1 286 ? 16.151 7.652 -10.737 1.00 95.88 286 THR A CA 1
ATOM 2322 C C . THR A 1 286 ? 16.676 7.039 -12.021 1.00 95.88 286 THR A C 1
ATOM 2324 O O . THR A 1 286 ? 17.885 6.875 -12.193 1.00 95.88 286 THR A O 1
ATOM 2327 N N . VAL A 1 287 ? 15.774 6.722 -12.944 1.00 96.88 287 VAL A N 1
ATOM 2328 C CA . VAL A 1 287 ? 16.099 6.142 -14.246 1.00 96.88 287 VAL A CA 1
ATOM 2329 C C . VAL A 1 287 ? 15.573 7.049 -15.346 1.00 96.88 287 VAL A C 1
ATOM 2331 O O . VAL A 1 287 ? 14.388 7.362 -15.376 1.00 96.88 287 VAL A O 1
ATOM 2334 N N . LYS A 1 288 ? 16.452 7.466 -16.255 1.00 95.62 288 LYS A N 1
ATOM 2335 C CA . LYS A 1 288 ? 16.086 8.197 -17.473 1.00 95.62 288 LYS A CA 1
ATOM 2336 C C . LYS A 1 288 ? 16.192 7.253 -18.655 1.00 95.62 288 LYS A C 1
ATOM 2338 O O . LYS A 1 288 ? 17.201 6.556 -18.763 1.00 95.62 288 LYS A O 1
ATOM 2343 N N . LEU A 1 289 ? 15.169 7.220 -19.500 1.00 95.00 289 LEU A N 1
ATOM 2344 C CA . LEU A 1 289 ? 15.116 6.383 -20.697 1.00 95.00 289 LEU A CA 1
ATOM 2345 C C . LEU A 1 289 ? 14.628 7.204 -21.885 1.00 95.00 289 LEU A C 1
ATOM 2347 O O . LEU A 1 289 ? 13.731 8.035 -21.742 1.00 95.00 289 LEU A O 1
ATOM 2351 N N . ASN A 1 290 ? 15.171 6.898 -23.056 1.00 93.50 290 ASN A N 1
ATOM 2352 C CA . ASN A 1 290 ? 14.675 7.386 -24.332 1.00 93.50 290 ASN A CA 1
ATOM 2353 C C . ASN A 1 290 ? 13.930 6.245 -25.040 1.00 93.50 290 ASN A C 1
ATOM 2355 O O . ASN A 1 290 ? 14.541 5.223 -25.367 1.00 93.50 290 ASN A O 1
ATOM 2359 N N . LEU A 1 291 ? 12.614 6.379 -25.206 1.00 94.19 291 LEU A N 1
ATOM 2360 C CA . LEU A 1 291 ? 11.701 5.288 -25.552 1.00 94.19 291 LEU A CA 1
ATOM 2361 C C . LEU A 1 291 ? 10.811 5.629 -26.752 1.00 94.19 291 LEU A C 1
ATOM 2363 O O . LEU A 1 291 ? 10.537 6.792 -27.019 1.00 94.19 291 LEU A O 1
ATOM 2367 N N . SER A 1 292 ? 10.289 4.600 -27.416 1.00 96.19 292 SER A N 1
ATOM 2368 C CA . SER A 1 292 ? 9.070 4.675 -28.228 1.00 96.19 292 SER A CA 1
ATOM 2369 C C . SER A 1 292 ? 8.162 3.473 -27.945 1.00 96.19 292 SER A C 1
ATOM 2371 O O . SER A 1 292 ? 8.611 2.458 -27.399 1.00 96.19 292 SER A O 1
ATOM 2373 N N . SER A 1 293 ? 6.884 3.589 -28.311 1.00 97.12 293 SER A N 1
ATOM 2374 C CA . SER A 1 293 ? 5.907 2.496 -28.266 1.00 97.12 293 SER A CA 1
ATOM 2375 C C . SER A 1 293 ? 5.313 2.277 -29.651 1.00 97.12 293 SER A C 1
ATOM 2377 O O . SER A 1 293 ? 4.945 3.240 -30.320 1.00 97.12 293 SER A O 1
ATOM 2379 N N . ASN A 1 294 ? 5.141 1.019 -30.052 1.00 97.75 294 ASN A N 1
ATOM 2380 C CA . ASN A 1 294 ? 4.464 0.667 -31.306 1.00 97.75 294 ASN A CA 1
ATOM 2381 C C . ASN A 1 294 ? 2.925 0.805 -31.236 1.00 97.75 294 ASN A C 1
ATOM 2383 O O . ASN A 1 294 ? 2.218 0.408 -32.161 1.00 97.75 294 ASN A O 1
ATOM 2387 N N . THR A 1 295 ? 2.393 1.322 -30.126 1.00 94.75 295 THR A N 1
ATOM 2388 C CA . THR A 1 295 ? 0.964 1.575 -29.899 1.00 94.75 295 THR A CA 1
ATOM 2389 C C . THR A 1 295 ? 0.781 2.937 -29.227 1.00 94.75 295 THR A C 1
ATOM 2391 O O . THR A 1 295 ? 1.741 3.547 -28.761 1.00 94.75 295 THR A O 1
ATOM 2394 N N . ASN A 1 296 ? -0.464 3.396 -29.095 1.00 93.44 296 ASN A N 1
ATOM 2395 C CA . ASN A 1 296 ? -0.788 4.620 -28.355 1.00 93.44 296 ASN A CA 1
ATOM 2396 C C . ASN A 1 296 ? -0.687 4.479 -26.820 1.00 93.44 296 ASN A C 1
ATOM 2398 O O . ASN A 1 296 ? -0.934 5.444 -26.097 1.00 93.44 296 ASN A O 1
ATOM 2402 N N . TYR A 1 297 ? -0.345 3.289 -26.324 1.00 91.44 297 TYR A N 1
ATOM 2403 C CA . TYR A 1 297 ? -0.233 2.964 -24.904 1.00 91.44 297 TYR A CA 1
ATOM 2404 C C . TYR A 1 297 ? 1.166 2.442 -24.581 1.00 91.44 297 TYR A C 1
ATOM 2406 O O . TYR A 1 297 ? 1.960 2.128 -25.467 1.00 91.44 297 TYR A O 1
ATOM 2414 N N . GLY A 1 298 ? 1.464 2.304 -23.296 1.00 91.00 298 GLY A N 1
ATOM 2415 C CA . GLY A 1 298 ? 2.605 1.528 -22.845 1.00 91.00 298 GLY A CA 1
ATOM 2416 C C . GLY A 1 298 ? 2.749 1.590 -21.337 1.00 91.00 298 GLY A C 1
ATOM 2417 O O . GLY A 1 298 ? 2.451 2.606 -20.717 1.00 91.00 298 GLY A O 1
ATOM 2418 N N . LEU A 1 299 ? 3.207 0.495 -20.750 1.00 92.88 299 LEU A N 1
ATOM 2419 C CA . LEU A 1 299 ? 3.588 0.421 -19.348 1.00 92.88 299 LEU A CA 1
ATOM 2420 C C . LEU A 1 299 ? 5.083 0.123 -19.309 1.00 92.88 299 LEU A C 1
ATOM 2422 O O . LEU A 1 299 ? 5.535 -0.777 -20.013 1.00 92.88 299 LEU A O 1
ATOM 2426 N N . ILE A 1 300 ? 5.843 0.865 -18.511 1.00 96.00 300 ILE A N 1
ATOM 2427 C CA . ILE A 1 300 ? 7.241 0.540 -18.231 1.00 96.00 300 ILE A CA 1
ATOM 2428 C C . ILE A 1 300 ? 7.397 0.256 -16.743 1.00 96.00 300 ILE A C 1
ATOM 2430 O O . ILE A 1 300 ? 7.081 1.085 -15.890 1.00 96.00 300 ILE A O 1
ATOM 2434 N N . CYS A 1 301 ? 7.894 -0.934 -16.434 1.00 96.06 301 CYS A N 1
ATOM 2435 C CA . CYS A 1 301 ? 8.177 -1.378 -15.081 1.00 96.06 301 CYS A CA 1
ATOM 2436 C C . CYS A 1 301 ? 9.682 -1.570 -14.938 1.00 96.06 301 CYS A C 1
ATOM 2438 O O . CYS A 1 301 ? 10.290 -2.373 -15.647 1.00 96.06 301 CYS A O 1
ATOM 2440 N N . VAL A 1 302 ? 10.272 -0.810 -14.022 1.00 97.25 302 VAL A N 1
ATOM 2441 C CA . VAL A 1 302 ? 11.708 -0.745 -13.773 1.00 97.25 302 VAL A CA 1
ATOM 2442 C C . VAL A 1 302 ? 11.992 -1.370 -12.420 1.00 97.25 302 VAL A C 1
ATOM 2444 O O . VAL A 1 302 ? 11.506 -0.884 -11.398 1.00 97.25 302 VAL A O 1
ATOM 2447 N N . ARG A 1 303 ? 12.795 -2.430 -12.398 1.00 97.12 303 ARG A N 1
ATOM 2448 C CA . ARG A 1 303 ? 13.276 -3.076 -11.174 1.00 97.12 303 ARG A CA 1
ATOM 2449 C C . ARG A 1 303 ? 14.776 -2.863 -11.046 1.00 97.12 303 ARG A C 1
ATOM 2451 O O . ARG A 1 303 ? 15.520 -3.139 -11.981 1.00 97.12 303 ARG A O 1
ATOM 2458 N N . LEU A 1 304 ? 15.206 -2.383 -9.886 1.00 97.12 304 LEU A N 1
ATOM 2459 C CA . LEU A 1 304 ? 16.600 -2.386 -9.467 1.00 97.12 304 LEU A CA 1
ATOM 2460 C C . LEU A 1 304 ? 16.807 -3.588 -8.549 1.00 97.12 304 LEU A C 1
ATOM 2462 O O . LEU A 1 304 ? 16.199 -3.661 -7.479 1.00 97.12 304 LEU A O 1
ATOM 2466 N N . CYS A 1 305 ? 17.661 -4.511 -8.966 1.00 96.50 305 CYS A N 1
ATOM 2467 C CA . CYS A 1 305 ? 17.954 -5.751 -8.269 1.00 96.50 305 CYS A CA 1
ATOM 2468 C C . CYS A 1 305 ? 19.436 -5.837 -7.884 1.00 96.50 305 CYS A C 1
ATOM 2470 O O . CYS A 1 305 ? 20.305 -5.306 -8.574 1.00 96.50 305 CYS A O 1
ATOM 2472 N N . MET A 1 306 ? 19.715 -6.526 -6.780 1.00 95.56 306 MET A N 1
ATOM 2473 C CA . MET A 1 306 ? 21.050 -6.968 -6.390 1.00 95.56 306 MET A CA 1
ATOM 2474 C C . MET A 1 306 ? 21.198 -8.418 -6.826 1.00 95.56 306 MET A C 1
ATOM 2476 O O . MET A 1 306 ? 20.394 -9.259 -6.424 1.00 95.56 306 MET A O 1
ATOM 2480 N N . ILE A 1 307 ? 22.222 -8.715 -7.616 1.00 95.81 307 ILE A N 1
ATOM 2481 C CA . ILE A 1 307 ? 22.624 -10.092 -7.886 1.00 95.81 307 ILE A CA 1
ATOM 2482 C C . ILE A 1 307 ? 23.661 -10.471 -6.836 1.00 95.81 307 ILE A C 1
ATOM 2484 O O . ILE A 1 307 ? 24.763 -9.914 -6.819 1.00 95.81 307 ILE A O 1
ATOM 2488 N N . ASP A 1 308 ? 23.296 -11.413 -5.974 1.00 89.06 308 ASP A N 1
ATOM 2489 C CA . ASP A 1 308 ? 24.222 -12.026 -5.029 1.00 89.06 308 ASP A CA 1
ATOM 2490 C C . ASP A 1 308 ? 24.720 -13.349 -5.617 1.00 89.06 308 ASP A C 1
ATOM 2492 O O . ASP A 1 308 ? 23.985 -14.338 -5.692 1.00 89.06 308 ASP A O 1
ATOM 2496 N N . GLU A 1 309 ? 25.980 -13.362 -6.055 1.00 84.75 309 GLU A N 1
ATOM 2497 C CA . GLU A 1 309 ? 26.609 -14.548 -6.642 1.00 84.75 309 GLU A CA 1
ATOM 2498 C C . GLU A 1 309 ? 26.826 -15.667 -5.604 1.00 84.75 309 GLU A C 1
ATOM 2500 O O . GLU A 1 309 ? 26.806 -16.843 -5.970 1.00 84.75 309 GLU A O 1
ATOM 2505 N N . LYS A 1 310 ? 26.956 -15.347 -4.305 1.00 85.75 310 LYS A N 1
ATOM 2506 C CA . LYS A 1 310 ? 27.219 -16.344 -3.249 1.00 85.75 310 LYS A CA 1
ATOM 2507 C C . LYS A 1 310 ? 26.028 -17.264 -3.027 1.00 85.75 310 LYS A C 1
ATOM 2509 O O . LYS A 1 310 ? 26.207 -18.461 -2.831 1.00 85.75 310 LYS A O 1
ATOM 2514 N N . ILE A 1 311 ? 24.825 -16.699 -3.064 1.00 85.06 311 ILE A N 1
ATOM 2515 C CA . ILE A 1 311 ? 23.569 -17.451 -2.930 1.00 85.06 311 ILE A CA 1
ATOM 2516 C C . ILE A 1 311 ? 22.848 -17.634 -4.272 1.00 85.06 311 ILE A C 1
ATOM 2518 O O . ILE A 1 311 ? 21.765 -18.213 -4.311 1.00 85.06 311 ILE A O 1
ATOM 2522 N N . SER A 1 312 ? 23.451 -17.162 -5.372 1.00 87.25 312 SER A N 1
ATOM 2523 C CA . SER A 1 312 ? 22.913 -17.238 -6.736 1.00 87.25 312 SER A CA 1
ATOM 2524 C C . SER A 1 312 ? 21.460 -16.758 -6.828 1.00 87.25 312 SER A C 1
ATOM 2526 O O . SER A 1 312 ? 20.592 -17.459 -7.352 1.00 87.25 312 SER A O 1
ATOM 2528 N N . SER A 1 313 ? 21.196 -15.561 -6.303 1.00 92.19 313 SER A N 1
ATOM 2529 C CA . SER A 1 313 ? 19.850 -14.988 -6.195 1.00 92.19 313 SER A CA 1
ATOM 2530 C C . SER A 1 313 ? 19.785 -13.583 -6.795 1.00 92.19 313 SER A C 1
ATOM 2532 O O . SER A 1 313 ? 20.762 -12.833 -6.728 1.00 92.19 313 SER A O 1
ATOM 2534 N N . SER A 1 314 ? 18.632 -13.223 -7.369 1.00 95.25 314 SER A N 1
ATOM 2535 C CA . SER A 1 314 ? 18.324 -11.850 -7.779 1.00 95.25 314 SER A CA 1
ATOM 2536 C C . SER A 1 314 ? 17.328 -11.253 -6.786 1.00 95.25 314 SER A C 1
ATOM 2538 O O . SER A 1 314 ? 16.221 -11.761 -6.612 1.00 95.25 314 SER A O 1
ATOM 2540 N N . ILE A 1 315 ? 17.733 -10.197 -6.088 1.00 92.94 315 ILE A N 1
ATOM 2541 C CA . ILE A 1 315 ? 17.008 -9.637 -4.943 1.00 92.94 315 ILE A CA 1
ATOM 2542 C C . ILE A 1 315 ? 16.480 -8.256 -5.318 1.00 92.94 315 ILE A C 1
ATOM 2544 O O . ILE A 1 315 ? 17.252 -7.386 -5.709 1.00 92.94 315 ILE A O 1
ATOM 2548 N N . LEU A 1 316 ? 15.173 -8.025 -5.185 1.00 92.00 316 LEU A N 1
ATOM 2549 C CA . LEU A 1 316 ? 14.561 -6.732 -5.497 1.00 92.00 316 LEU A CA 1
ATOM 2550 C C . LEU A 1 316 ? 14.967 -5.659 -4.472 1.00 92.00 316 LEU A C 1
ATOM 2552 O O . LEU A 1 316 ? 14.609 -5.734 -3.298 1.00 92.00 316 LEU A O 1
ATOM 2556 N N . ILE A 1 317 ? 15.670 -4.620 -4.911 1.00 91.31 317 ILE A N 1
ATOM 2557 C CA . ILE A 1 317 ? 16.076 -3.498 -4.052 1.00 91.31 317 ILE A CA 1
ATOM 2558 C C . ILE A 1 317 ? 15.043 -2.377 -4.118 1.00 91.31 317 ILE A C 1
ATOM 2560 O O . ILE A 1 317 ? 14.608 -1.850 -3.097 1.00 91.31 317 ILE A O 1
ATOM 2564 N N . SER A 1 318 ? 14.667 -1.999 -5.337 1.00 91.44 318 SER A N 1
ATOM 2565 C CA . SER A 1 318 ? 13.715 -0.928 -5.600 1.00 91.44 318 SER A CA 1
ATOM 2566 C C . SER A 1 318 ? 12.976 -1.177 -6.903 1.00 91.44 318 SER A C 1
ATOM 2568 O O . SER A 1 318 ? 13.416 -1.948 -7.755 1.00 91.44 318 SER A O 1
ATOM 2570 N N . ARG A 1 319 ? 11.847 -0.499 -7.074 1.00 92.12 319 ARG A N 1
ATOM 2571 C CA . ARG A 1 319 ? 11.101 -0.488 -8.326 1.00 92.12 319 ARG A CA 1
ATOM 2572 C C . ARG A 1 319 ? 10.413 0.847 -8.556 1.00 92.12 319 ARG A C 1
ATOM 2574 O O . ARG A 1 319 ? 10.071 1.545 -7.599 1.00 92.12 319 ARG A O 1
ATOM 2581 N N . GLY A 1 320 ? 10.154 1.143 -9.817 1.00 91.81 320 GLY A N 1
ATOM 2582 C CA . GLY A 1 320 ? 9.328 2.249 -10.278 1.00 91.81 320 GLY A CA 1
ATOM 2583 C C . GLY A 1 320 ? 8.526 1.785 -11.482 1.00 91.81 320 GLY A C 1
ATOM 2584 O O . GLY A 1 320 ? 8.996 0.960 -12.264 1.00 91.81 320 GLY A O 1
ATOM 2585 N N . ILE A 1 321 ? 7.295 2.260 -11.599 1.00 90.69 321 ILE A N 1
ATOM 2586 C CA . ILE A 1 321 ? 6.410 1.898 -12.701 1.00 90.69 321 ILE A CA 1
ATOM 2587 C C . ILE A 1 321 ? 5.771 3.173 -13.217 1.00 90.69 321 ILE A C 1
ATOM 2589 O O . ILE A 1 321 ? 5.404 4.038 -12.427 1.00 90.69 321 ILE A O 1
ATOM 2593 N N . LEU A 1 322 ? 5.662 3.281 -14.534 1.00 90.69 322 LEU A N 1
ATOM 2594 C CA . LEU A 1 322 ? 5.051 4.418 -15.195 1.00 90.69 322 LEU A CA 1
ATOM 2595 C C . LEU A 1 322 ? 4.135 3.919 -16.310 1.00 90.69 322 LEU A C 1
ATOM 2597 O O . LEU A 1 322 ? 4.581 3.228 -17.231 1.00 90.69 322 LEU A O 1
ATOM 2601 N N . ASN A 1 323 ? 2.859 4.301 -16.248 1.00 90.62 323 ASN A N 1
ATOM 2602 C CA . ASN A 1 323 ? 2.020 4.305 -17.438 1.00 90.62 323 ASN A CA 1
ATOM 2603 C C . ASN A 1 323 ? 2.490 5.454 -18.340 1.00 90.62 323 ASN A C 1
ATOM 2605 O O . ASN A 1 323 ? 2.449 6.623 -17.961 1.00 90.62 323 ASN A O 1
ATOM 2609 N N . LEU A 1 324 ? 2.949 5.119 -19.541 1.00 92.44 324 LEU A N 1
ATOM 2610 C CA . LEU A 1 324 ? 3.570 6.063 -20.458 1.00 92.44 324 LEU A CA 1
ATOM 2611 C C . LEU A 1 324 ? 2.588 7.120 -20.981 1.00 92.44 324 LEU A C 1
ATOM 2613 O O . LEU A 1 324 ? 3.048 8.185 -21.373 1.00 92.44 324 LEU A O 1
ATOM 2617 N N . THR A 1 325 ? 1.265 6.915 -20.908 1.00 90.25 325 THR A N 1
ATOM 2618 C CA . THR A 1 325 ? 0.300 7.991 -21.223 1.00 90.25 325 THR A CA 1
ATOM 2619 C C . THR A 1 325 ? 0.357 9.151 -20.225 1.00 90.25 325 THR A C 1
ATOM 2621 O O . THR A 1 325 ? -0.137 10.240 -20.501 1.00 90.25 325 THR A O 1
ATOM 2624 N N . HIS A 1 326 ? 0.985 8.939 -19.067 1.00 89.06 326 HIS A N 1
ATOM 2625 C CA . HIS A 1 326 ? 1.198 9.953 -18.036 1.00 89.06 326 HIS A CA 1
ATOM 2626 C C . HIS A 1 326 ? 2.590 10.590 -18.096 1.00 89.06 326 HIS A C 1
ATOM 2628 O O . HIS A 1 326 ? 2.941 11.384 -17.230 1.00 89.06 326 HIS A O 1
ATOM 2634 N N . CYS A 1 327 ? 3.415 10.273 -19.102 1.00 86.12 327 CYS A N 1
ATOM 2635 C CA . CYS A 1 327 ? 4.811 10.722 -19.136 1.00 86.12 327 CYS A CA 1
ATOM 2636 C C . CYS A 1 327 ? 4.985 12.251 -19.188 1.00 86.12 327 CYS A C 1
ATOM 2638 O O . CYS A 1 327 ? 6.048 12.751 -18.826 1.00 86.12 327 CYS A O 1
ATOM 2640 N N . LYS A 1 328 ? 3.955 12.988 -19.629 1.00 87.00 328 LYS A N 1
ATOM 2641 C CA . LYS A 1 328 ? 3.928 14.460 -19.663 1.00 87.00 328 LYS A CA 1
ATOM 2642 C C . LYS A 1 328 ? 3.153 15.081 -18.496 1.00 87.00 328 LYS A C 1
ATOM 2644 O O . LYS A 1 328 ? 3.493 16.182 -18.079 1.00 87.00 328 LYS A O 1
ATOM 2649 N N . SER A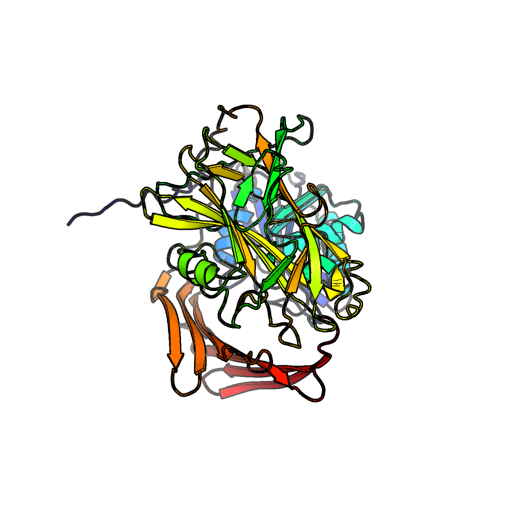 1 329 ? 2.097 14.420 -18.018 1.00 83.50 329 SER A N 1
ATOM 2650 C CA . SER A 1 329 ? 1.215 14.904 -16.950 1.00 83.50 329 SER A CA 1
ATOM 2651 C C . SER A 1 329 ? 0.390 13.748 -16.377 1.00 83.50 329 SER A C 1
ATOM 2653 O O . SER A 1 329 ? -0.136 12.940 -17.146 1.00 83.50 329 SER A O 1
ATOM 2655 N N . HIS A 1 330 ? 0.269 13.700 -15.047 1.00 79.69 330 HIS A N 1
ATOM 2656 C CA . HIS A 1 330 ? -0.640 12.791 -14.341 1.00 79.69 330 HIS A CA 1
ATOM 2657 C C . HIS A 1 330 ? -2.083 13.317 -14.314 1.00 79.69 330 HIS A C 1
ATOM 2659 O O . HIS A 1 330 ? -3.016 12.544 -14.512 1.00 79.69 330 HIS A O 1
ATOM 2665 N N . GLU A 1 331 ? -2.260 14.632 -14.157 1.00 80.94 331 GLU A N 1
ATOM 2666 C CA . GLU A 1 331 ? -3.563 15.311 -14.184 1.00 80.94 331 GLU A CA 1
ATOM 2667 C C . GLU A 1 331 ? -4.239 15.234 -15.569 1.00 80.94 331 GLU A C 1
ATOM 2669 O O . GLU A 1 331 ? -5.461 15.119 -15.698 1.00 80.94 331 GLU A O 1
ATOM 2674 N N . HIS A 1 332 ? -3.442 15.298 -16.641 1.00 85.19 332 HIS A N 1
ATOM 2675 C CA . HIS A 1 332 ? -3.918 15.332 -18.026 1.00 85.19 332 HIS A CA 1
ATOM 2676 C C . HIS A 1 332 ? -3.199 14.292 -18.894 1.00 85.19 332 HIS A C 1
ATOM 2678 O O . HIS A 1 332 ? -2.394 14.656 -19.762 1.00 85.19 332 HIS A O 1
ATOM 2684 N N . PRO A 1 333 ? -3.474 12.992 -18.696 1.00 86.25 333 PRO A N 1
ATOM 2685 C CA . PRO A 1 333 ? -2.800 11.951 -19.448 1.00 86.25 333 PRO A CA 1
ATOM 2686 C C . PRO A 1 333 ? -3.187 11.991 -20.931 1.00 86.25 333 PRO A C 1
ATOM 2688 O O . PRO A 1 333 ? -4.335 12.257 -21.301 1.00 86.25 333 PRO A O 1
ATOM 2691 N N . GLN A 1 334 ? -2.218 11.699 -21.796 1.00 90.31 334 GLN A N 1
ATOM 2692 C CA . GLN A 1 334 ? -2.343 11.769 -23.250 1.00 90.31 334 GLN A CA 1
ATOM 2693 C C . GLN A 1 334 ? -1.906 10.456 -23.889 1.00 90.31 334 GLN A C 1
ATOM 2695 O O . GLN A 1 334 ? -0.929 9.836 -23.474 1.00 90.31 334 GLN A O 1
ATOM 2700 N N . LEU A 1 335 ? -2.613 10.052 -24.943 1.00 92.25 335 LEU A N 1
ATOM 2701 C CA . LEU A 1 335 ? -2.178 8.937 -25.774 1.00 92.25 335 LEU A CA 1
ATOM 2702 C C . LEU A 1 335 ? -0.796 9.220 -26.373 1.00 92.25 335 LEU A C 1
ATOM 2704 O O . LEU A 1 335 ? -0.486 10.352 -26.751 1.00 92.25 335 LEU A O 1
ATOM 2708 N N . LEU A 1 336 ? 0.016 8.173 -26.484 1.00 93.12 336 LEU A N 1
ATOM 2709 C CA . LEU A 1 336 ? 1.302 8.249 -27.163 1.00 93.12 336 LEU A CA 1
ATOM 2710 C C . LEU A 1 336 ? 1.095 8.369 -28.672 1.00 93.12 336 LEU A C 1
ATOM 2712 O O . LEU A 1 336 ? 0.158 7.793 -29.231 1.00 93.12 336 LEU A O 1
ATOM 2716 N N . ASN A 1 337 ? 2.021 9.044 -29.342 1.00 96.12 337 ASN A N 1
ATOM 2717 C CA . ASN A 1 337 ? 2.164 8.928 -30.785 1.00 96.12 337 ASN A CA 1
ATOM 2718 C C . ASN A 1 337 ? 2.958 7.655 -31.099 1.00 96.12 337 ASN A C 1
ATOM 2720 O O . ASN A 1 337 ? 4.002 7.401 -30.497 1.00 96.12 337 ASN A O 1
ATOM 2724 N N . ILE A 1 338 ? 2.440 6.850 -32.026 1.00 97.00 338 ILE A N 1
ATOM 2725 C CA . ILE A 1 338 ? 3.037 5.562 -32.394 1.00 97.00 338 ILE A CA 1
ATOM 2726 C C . ILE A 1 338 ? 4.436 5.795 -32.969 1.00 97.00 338 ILE A C 1
ATOM 2728 O O . ILE A 1 338 ? 4.616 6.633 -33.850 1.00 97.00 338 ILE A O 1
ATOM 2732 N N . ASP A 1 339 ? 5.407 5.041 -32.455 1.00 95.88 339 ASP A N 1
ATOM 2733 C CA . ASP A 1 339 ? 6.822 5.041 -32.840 1.00 95.88 339 ASP A CA 1
ATOM 2734 C C . ASP A 1 339 ? 7.553 6.392 -32.701 1.00 95.88 339 ASP A C 1
ATOM 2736 O O . ASP A 1 339 ? 8.727 6.499 -33.071 1.00 95.88 339 ASP A O 1
ATOM 2740 N N . GLU A 1 340 ? 6.918 7.409 -32.108 1.00 95.44 340 GLU A N 1
ATOM 2741 C CA . GLU A 1 340 ? 7.585 8.659 -31.750 1.00 95.44 340 GLU A CA 1
ATOM 2742 C C . GLU A 1 340 ? 8.529 8.426 -30.566 1.00 95.44 340 GLU A C 1
ATOM 2744 O O . GLU A 1 340 ? 8.198 7.734 -29.601 1.00 95.44 340 GLU A O 1
ATOM 2749 N N . ILE A 1 341 ? 9.724 9.008 -30.654 1.00 93.81 341 ILE A N 1
ATOM 2750 C CA . ILE A 1 341 ? 10.751 8.922 -29.619 1.00 93.81 341 ILE A CA 1
ATOM 2751 C C . ILE A 1 341 ? 10.500 10.010 -28.571 1.00 93.81 341 ILE A C 1
ATOM 2753 O O . ILE A 1 341 ? 10.398 11.188 -28.911 1.00 93.81 341 ILE A O 1
ATOM 2757 N N . PHE A 1 342 ? 10.462 9.633 -27.296 1.00 93.06 342 PHE A N 1
ATOM 2758 C CA . PHE A 1 342 ? 10.297 10.550 -26.174 1.00 93.06 342 PHE A CA 1
ATOM 2759 C C . PHE A 1 342 ? 11.138 10.130 -24.965 1.00 93.06 342 PHE A C 1
ATOM 2761 O O . PHE A 1 342 ? 11.462 8.959 -24.767 1.00 93.06 342 PHE A O 1
ATOM 2768 N N . ASN A 1 343 ? 11.469 11.109 -24.123 1.00 92.94 343 ASN A N 1
ATOM 2769 C CA . ASN A 1 343 ? 12.227 10.881 -22.898 1.00 92.94 343 ASN A CA 1
ATOM 2770 C C . ASN A 1 343 ? 11.285 10.707 -21.709 1.00 92.94 343 ASN A C 1
ATOM 2772 O O . ASN A 1 343 ? 10.316 11.453 -21.568 1.00 92.94 343 ASN A O 1
ATOM 2776 N N . VAL A 1 344 ? 11.612 9.767 -20.827 1.00 93.25 344 VAL A N 1
ATOM 2777 C CA . VAL A 1 344 ? 10.931 9.585 -19.543 1.00 93.25 344 VAL A CA 1
ATOM 2778 C C . VAL A 1 344 ? 11.932 9.547 -18.403 1.00 93.25 344 VAL A C 1
ATOM 2780 O O . VAL A 1 344 ? 13.039 9.024 -18.541 1.00 93.25 344 VAL A O 1
ATOM 2783 N N . GLU A 1 345 ? 11.518 10.082 -17.262 1.00 93.38 345 GLU A N 1
ATOM 2784 C CA . GLU A 1 345 ? 12.243 10.002 -16.001 1.00 93.38 345 GLU A CA 1
ATOM 2785 C C . GLU A 1 345 ? 11.368 9.277 -14.982 1.00 93.38 345 GLU A C 1
ATOM 2787 O O . GLU A 1 345 ? 10.234 9.670 -14.723 1.00 93.38 345 GLU A O 1
ATOM 2792 N N . ILE A 1 346 ? 11.885 8.179 -14.442 1.00 93.00 346 ILE A N 1
ATOM 2793 C CA . ILE A 1 346 ? 11.169 7.271 -13.551 1.00 93.00 346 ILE A CA 1
ATOM 2794 C C . ILE A 1 346 ? 11.894 7.284 -12.212 1.00 93.00 346 ILE A C 1
ATOM 2796 O O . ILE A 1 346 ? 13.051 6.868 -12.114 1.00 93.00 346 ILE A O 1
ATOM 2800 N N . ILE A 1 347 ? 11.203 7.749 -11.177 1.00 91.31 347 ILE A N 1
ATOM 2801 C CA . ILE A 1 347 ? 11.692 7.711 -9.799 1.00 91.31 347 ILE A CA 1
ATOM 2802 C C . ILE A 1 347 ? 11.339 6.338 -9.219 1.00 91.31 347 ILE A C 1
ATOM 2804 O O . ILE A 1 347 ? 10.180 5.921 -9.242 1.00 91.31 347 ILE A O 1
ATOM 2808 N N . LEU A 1 348 ? 12.335 5.607 -8.724 1.00 91.00 348 LEU A N 1
ATOM 2809 C CA . LEU A 1 348 ? 12.114 4.331 -8.050 1.00 91.00 348 LEU A CA 1
ATOM 2810 C C . LEU A 1 348 ? 11.783 4.562 -6.569 1.00 91.00 348 LEU A C 1
ATOM 2812 O O . LEU A 1 348 ? 12.091 5.603 -5.991 1.00 91.00 348 LEU A O 1
ATOM 2816 N N . SER A 1 349 ? 11.159 3.566 -5.945 1.00 86.62 349 SER A N 1
ATOM 2817 C CA . SER A 1 349 ? 10.809 3.579 -4.520 1.00 86.62 349 SER A CA 1
ATOM 2818 C C . SER A 1 349 ? 12.038 3.861 -3.644 1.00 86.62 349 SER A C 1
ATOM 2820 O O . SER A 1 349 ? 13.143 3.398 -3.944 1.00 86.62 349 SER A O 1
ATOM 2822 N N . GLY A 1 350 ? 11.848 4.616 -2.560 1.00 85.44 350 G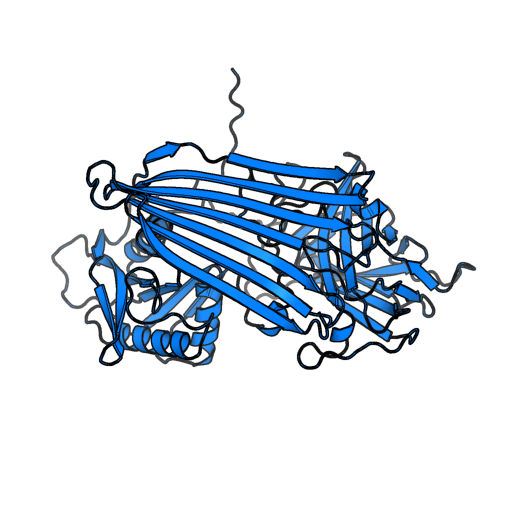LY A N 1
ATOM 2823 C CA . GLY A 1 350 ? 12.940 5.015 -1.671 1.00 85.44 350 GLY A CA 1
ATOM 2824 C C . GLY A 1 350 ? 13.645 3.811 -1.041 1.00 85.44 350 GLY A C 1
ATOM 2825 O O . GLY A 1 350 ? 12.998 2.846 -0.636 1.00 85.44 350 GLY A O 1
ATOM 2826 N N . ILE A 1 351 ? 14.971 3.872 -0.952 1.00 84.94 351 ILE A N 1
ATOM 2827 C CA . ILE A 1 351 ? 15.820 2.806 -0.415 1.00 84.94 351 ILE A CA 1
ATOM 2828 C C . ILE A 1 351 ? 16.674 3.304 0.745 1.00 84.94 351 ILE A C 1
ATOM 2830 O O . ILE A 1 351 ? 17.072 4.464 0.792 1.00 84.94 351 ILE A O 1
ATOM 2834 N N . CYS A 1 352 ? 16.964 2.392 1.669 1.00 84.19 352 CYS A N 1
ATOM 2835 C CA . CYS A 1 352 ? 17.999 2.518 2.688 1.00 84.19 352 CYS A CA 1
ATOM 2836 C C . CYS A 1 352 ? 18.635 1.135 2.848 1.00 84.19 352 CYS A C 1
ATOM 2838 O O . CYS A 1 352 ? 18.104 0.283 3.565 1.00 84.19 352 CYS A O 1
ATOM 2840 N N . VAL A 1 353 ? 19.690 0.869 2.078 1.00 84.38 353 VAL A N 1
ATOM 2841 C CA . VAL A 1 353 ? 20.285 -0.469 1.942 1.00 84.38 353 VAL A CA 1
ATOM 2842 C C . VAL A 1 353 ? 21.802 -0.386 1.789 1.00 84.38 353 VAL A C 1
ATOM 2844 O O . VAL A 1 353 ? 22.310 0.547 1.172 1.00 84.38 353 VAL A O 1
ATOM 2847 N N . SER A 1 354 ? 22.507 -1.393 2.304 1.00 87.12 354 SER A N 1
ATOM 2848 C CA . SER A 1 354 ? 23.926 -1.615 2.017 1.00 87.12 354 SER A CA 1
ATOM 2849 C C . SER A 1 354 ? 24.055 -2.756 1.010 1.00 87.12 354 SER A C 1
ATOM 2851 O O . SER A 1 354 ? 23.518 -3.842 1.236 1.00 87.12 354 SER A O 1
ATOM 2853 N N . ILE A 1 355 ? 24.731 -2.512 -0.111 1.00 89.56 355 ILE A N 1
ATOM 2854 C CA . ILE A 1 355 ? 25.017 -3.523 -1.135 1.00 89.56 355 ILE A CA 1
ATOM 2855 C C . ILE A 1 355 ? 26.493 -3.900 -1.013 1.00 89.56 355 ILE A C 1
ATOM 2857 O O . ILE A 1 355 ? 27.344 -3.025 -1.186 1.00 89.56 355 ILE A O 1
ATOM 2861 N N . PRO A 1 356 ? 26.828 -5.166 -0.722 1.00 89.81 356 PRO A N 1
ATOM 2862 C CA . PRO A 1 356 ? 28.208 -5.554 -0.486 1.00 89.81 356 PRO A CA 1
ATOM 2863 C C . PRO A 1 356 ? 29.025 -5.594 -1.782 1.00 89.81 356 PRO A C 1
ATOM 2865 O O . PRO A 1 356 ? 28.519 -5.980 -2.843 1.00 89.81 356 PRO A O 1
ATOM 2868 N N . ALA A 1 357 ? 30.315 -5.269 -1.667 1.00 92.38 357 ALA A N 1
ATOM 2869 C CA . ALA A 1 357 ? 31.302 -5.464 -2.723 1.00 92.38 357 ALA A CA 1
ATOM 2870 C C . ALA A 1 357 ? 31.266 -6.909 -3.257 1.00 92.38 357 ALA A C 1
ATOM 2872 O O . ALA A 1 357 ? 31.036 -7.865 -2.509 1.00 92.38 357 ALA A O 1
ATOM 2873 N N . GLY A 1 358 ? 31.489 -7.066 -4.559 1.00 93.38 358 GLY A N 1
ATOM 2874 C CA . GLY A 1 358 ? 31.360 -8.328 -5.287 1.00 93.38 358 GLY A CA 1
ATOM 2875 C C . GLY A 1 358 ? 29.943 -8.633 -5.785 1.00 93.38 358 GLY A C 1
ATOM 2876 O O . GLY A 1 358 ? 29.800 -9.433 -6.703 1.00 93.38 358 GLY A O 1
ATOM 2877 N N . SER A 1 359 ? 28.904 -7.978 -5.256 1.00 94.88 359 SER A N 1
ATOM 2878 C CA . SER A 1 359 ? 27.547 -8.072 -5.825 1.00 94.88 359 SER A CA 1
ATOM 2879 C C . SER A 1 359 ? 27.468 -7.344 -7.165 1.00 94.88 359 SER A C 1
ATOM 2881 O O . SER A 1 359 ? 28.292 -6.474 -7.443 1.00 94.88 359 SER A O 1
ATOM 2883 N N . ARG A 1 360 ? 26.445 -7.628 -7.976 1.00 96.00 360 ARG A N 1
ATOM 2884 C CA . ARG A 1 360 ? 26.123 -6.816 -9.165 1.00 96.00 360 ARG A CA 1
ATOM 2885 C C . ARG A 1 360 ? 24.810 -6.080 -8.980 1.00 96.00 360 ARG A C 1
ATOM 2887 O O . ARG A 1 360 ? 23.914 -6.548 -8.280 1.00 96.00 360 ARG A O 1
ATOM 2894 N N . LEU A 1 361 ? 24.685 -4.953 -9.662 1.00 97.38 361 LEU A N 1
ATOM 2895 C CA . LEU A 1 361 ? 23.414 -4.279 -9.859 1.00 97.38 361 LEU A CA 1
ATOM 2896 C C . LEU A 1 361 ? 22.796 -4.770 -11.161 1.00 97.38 361 LEU A C 1
ATOM 2898 O O . LEU A 1 361 ? 23.482 -4.851 -12.178 1.00 97.38 361 LEU A O 1
ATOM 2902 N N . ARG A 1 362 ? 21.496 -5.039 -11.131 1.00 97.88 362 ARG A N 1
ATOM 2903 C CA . ARG A 1 362 ? 20.684 -5.318 -12.310 1.00 97.88 362 ARG A CA 1
ATOM 2904 C C . ARG A 1 362 ? 19.577 -4.292 -12.415 1.00 97.88 362 ARG A C 1
ATOM 2906 O O . ARG A 1 362 ? 18.821 -4.094 -11.467 1.00 97.88 362 ARG A O 1
ATOM 2913 N N . LEU A 1 363 ? 19.448 -3.684 -13.582 1.00 98.12 363 LEU A N 1
ATOM 2914 C CA . LEU A 1 363 ? 18.269 -2.926 -13.959 1.00 98.12 363 LEU A CA 1
ATOM 2915 C C . LEU A 1 363 ? 17.440 -3.778 -14.919 1.00 98.12 363 LEU A C 1
ATOM 2917 O O . LEU A 1 363 ? 17.872 -4.039 -16.038 1.00 98.12 363 LEU A O 1
ATOM 2921 N N . ALA A 1 364 ? 16.270 -4.232 -14.484 1.00 98.25 364 ALA A N 1
ATOM 2922 C CA . ALA A 1 364 ? 15.366 -5.038 -15.294 1.00 98.25 364 ALA A CA 1
ATOM 2923 C C . ALA A 1 364 ? 14.148 -4.212 -15.722 1.00 98.25 364 ALA A C 1
ATOM 2925 O O . ALA A 1 364 ? 13.464 -3.612 -14.890 1.00 98.25 364 ALA A O 1
ATOM 2926 N N . LEU A 1 365 ? 13.887 -4.185 -17.027 1.00 98.19 365 LEU A N 1
ATOM 2927 C CA . LEU A 1 365 ? 12.806 -3.437 -17.662 1.00 98.19 365 LEU A CA 1
ATOM 2928 C C . LEU A 1 365 ? 11.763 -4.403 -18.224 1.00 98.19 365 LEU A C 1
ATOM 2930 O O . LEU A 1 365 ? 12.105 -5.364 -18.912 1.00 98.19 365 LEU A O 1
ATOM 2934 N N . SER A 1 366 ? 10.489 -4.144 -17.951 1.00 98.12 366 SER A N 1
ATOM 2935 C CA . SER A 1 366 ? 9.377 -4.982 -18.415 1.00 98.12 366 SER A CA 1
ATOM 2936 C C . SER A 1 366 ? 8.173 -4.145 -18.827 1.00 98.12 366 SER A C 1
ATOM 2938 O O . SER A 1 366 ? 8.013 -3.012 -18.372 1.00 98.12 366 SER A O 1
ATOM 2940 N N . THR A 1 367 ? 7.341 -4.696 -19.712 1.00 97.06 367 THR A N 1
ATOM 2941 C CA . THR A 1 367 ? 6.127 -4.031 -20.228 1.00 97.06 367 THR A CA 1
ATOM 2942 C C . THR A 1 367 ? 4.833 -4.504 -19.555 1.00 97.06 367 THR A C 1
ATOM 2944 O O . THR A 1 367 ? 3.739 -4.110 -19.954 1.00 97.06 367 THR A O 1
ATOM 2947 N N . SER A 1 368 ? 4.944 -5.386 -18.560 1.00 94.44 368 SER A N 1
ATOM 2948 C CA . SER A 1 368 ? 3.850 -5.866 -17.715 1.00 94.44 368 SER A CA 1
ATOM 2949 C C . SER A 1 368 ? 4.390 -6.196 -16.324 1.00 94.44 368 SER A C 1
ATOM 2951 O O . SER A 1 368 ? 5.564 -6.547 -16.186 1.00 94.44 368 SER A O 1
ATOM 2953 N N . TYR A 1 369 ? 3.548 -6.052 -15.300 1.00 94.00 369 TYR A N 1
ATOM 2954 C CA . TYR A 1 369 ? 3.915 -6.330 -13.911 1.00 94.00 369 TYR A CA 1
ATOM 2955 C C . TYR A 1 369 ? 2.703 -6.774 -13.077 1.00 94.00 369 TYR A C 1
ATOM 2957 O O . TYR A 1 369 ? 2.319 -6.145 -12.088 1.00 94.00 369 TYR A O 1
ATOM 2965 N N . TRP A 1 370 ? 2.057 -7.852 -13.516 1.00 92.81 370 TRP A N 1
ATOM 2966 C CA . TRP A 1 370 ? 0.900 -8.461 -12.868 1.00 92.81 370 TRP A CA 1
ATOM 2967 C C . TRP A 1 370 ? 1.314 -9.314 -11.652 1.00 92.81 370 TRP A C 1
ATOM 2969 O O . TRP A 1 370 ? 2.299 -10.049 -11.729 1.00 92.81 370 TRP A O 1
ATOM 2979 N N . PRO A 1 371 ? 0.565 -9.294 -10.532 1.00 89.88 371 PRO A N 1
ATOM 2980 C CA . PRO A 1 371 ? -0.699 -8.586 -10.292 1.00 89.88 371 PRO A CA 1
ATOM 2981 C C . PRO A 1 371 ? -0.536 -7.220 -9.609 1.00 89.88 371 PRO A C 1
ATOM 2983 O O . PRO A 1 371 ? -1.507 -6.671 -9.099 1.00 89.88 371 PRO A O 1
ATOM 2986 N N . ILE A 1 372 ? 0.682 -6.674 -9.550 1.00 87.00 372 ILE A N 1
ATOM 2987 C CA . ILE A 1 372 ? 0.942 -5.375 -8.909 1.00 87.00 372 ILE A CA 1
ATOM 2988 C C . ILE A 1 372 ? 0.276 -4.238 -9.678 1.00 87.00 372 ILE A C 1
ATOM 2990 O O . ILE A 1 372 ? -0.201 -3.287 -9.064 1.00 87.00 372 ILE A O 1
ATOM 2994 N N . VAL A 1 373 ? 0.250 -4.336 -11.008 1.00 87.62 373 VAL A N 1
ATOM 2995 C CA . VAL A 1 373 ? -0.346 -3.337 -11.895 1.00 87.62 373 VAL A CA 1
ATOM 2996 C C . VAL A 1 373 ? -1.297 -4.017 -12.856 1.00 87.62 373 VAL A C 1
ATOM 2998 O O . VAL A 1 373 ? -0.985 -5.069 -13.419 1.00 87.62 373 VAL A O 1
ATOM 3001 N N . TRP A 1 374 ? -2.455 -3.396 -13.061 1.00 90.12 374 TRP A N 1
ATOM 3002 C CA . TRP A 1 374 ? -3.377 -3.833 -14.095 1.00 90.12 374 TRP A CA 1
ATOM 3003 C C . TRP A 1 374 ? -2.734 -3.655 -15.484 1.00 90.12 374 TRP A C 1
ATOM 3005 O O . TRP A 1 374 ? -2.121 -2.612 -15.729 1.00 90.12 374 TRP A O 1
ATOM 3015 N N . PRO A 1 375 ? -2.857 -4.619 -16.417 1.00 90.62 375 PRO A N 1
ATOM 3016 C CA . PRO A 1 375 ? -2.225 -4.519 -17.733 1.00 90.62 375 PRO A CA 1
ATOM 3017 C C . PRO A 1 375 ? -2.585 -3.241 -18.498 1.00 90.62 375 PRO A C 1
ATOM 3019 O O . PRO A 1 375 ? -3.641 -2.645 -18.275 1.00 90.62 375 PRO A O 1
ATOM 3022 N N . ALA A 1 376 ? -1.754 -2.844 -19.462 1.00 87.50 376 ALA A N 1
ATOM 3023 C CA . ALA A 1 376 ? -2.102 -1.803 -20.434 1.00 87.50 376 ALA A CA 1
ATOM 3024 C C . ALA A 1 376 ? -3.222 -2.274 -21.390 1.00 87.50 376 ALA A C 1
ATOM 3026 O O . ALA A 1 376 ? -3.360 -3.480 -21.602 1.00 87.50 376 ALA A O 1
ATOM 3027 N N . PRO A 1 377 ? -4.024 -1.371 -21.993 1.00 86.19 377 PRO A N 1
ATOM 3028 C CA . PRO A 1 377 ? -5.107 -1.746 -22.912 1.00 86.19 377 PRO A CA 1
ATOM 3029 C C . PRO A 1 377 ? -4.680 -2.551 -24.135 1.00 86.19 377 PRO A C 1
ATOM 3031 O O . PRO A 1 377 ? -5.508 -3.235 -24.723 1.00 86.19 377 PRO A O 1
ATOM 3034 N N . GLN A 1 378 ? -3.413 -2.459 -24.531 1.00 89.00 378 GLN A N 1
ATOM 3035 C CA . GLN A 1 378 ? -2.856 -3.156 -25.682 1.00 89.00 378 GLN A CA 1
ATOM 3036 C C . GLN A 1 378 ? -1.496 -3.754 -25.321 1.00 89.00 378 GLN A C 1
ATOM 3038 O O . GLN A 1 378 ? -0.816 -3.280 -24.409 1.00 89.00 378 GLN A O 1
ATOM 3043 N N . LEU A 1 379 ? -1.090 -4.789 -26.058 1.00 92.44 379 LEU A N 1
ATOM 3044 C CA . LEU A 1 379 ? 0.276 -5.301 -26.000 1.00 92.44 379 LEU A CA 1
ATOM 3045 C C . LEU A 1 379 ? 1.217 -4.322 -26.705 1.00 92.44 379 LEU A C 1
ATOM 3047 O O . LEU A 1 379 ? 1.337 -4.322 -27.929 1.00 92.44 379 LEU A O 1
ATOM 3051 N N . SER A 1 380 ? 1.876 -3.489 -25.909 1.00 93.44 380 SER A N 1
ATOM 3052 C CA . SER A 1 380 ? 2.811 -2.476 -26.386 1.00 93.44 380 SER A CA 1
ATOM 3053 C C . SER A 1 380 ? 4.239 -3.016 -26.352 1.00 93.44 380 SER A C 1
ATOM 3055 O O . SER A 1 380 ? 4.781 -3.290 -25.282 1.00 93.44 380 SER A O 1
ATOM 3057 N N . THR A 1 381 ? 4.861 -3.157 -27.521 1.00 97.69 381 THR A N 1
ATOM 3058 C CA . THR A 1 381 ? 6.311 -3.363 -27.620 1.00 97.69 381 THR A CA 1
ATOM 3059 C C . THR A 1 381 ? 6.994 -2.019 -27.422 1.00 97.69 381 THR A C 1
ATOM 3061 O O . THR A 1 381 ? 6.725 -1.068 -28.161 1.00 97.69 381 THR A O 1
ATOM 3064 N N . LEU A 1 382 ? 7.889 -1.943 -26.439 1.00 97.75 382 LEU A N 1
ATOM 3065 C CA . LEU A 1 382 ? 8.685 -0.747 -26.192 1.00 97.75 382 LEU A CA 1
ATOM 3066 C C . LEU A 1 382 ? 10.048 -0.875 -26.860 1.00 97.75 382 LEU A C 1
ATOM 3068 O O . LEU A 1 382 ? 10.631 -1.959 -26.900 1.00 97.75 382 LEU A O 1
ATOM 3072 N N . THR A 1 383 ? 10.568 0.241 -27.361 1.00 96.38 383 THR A N 1
ATOM 3073 C CA . THR A 1 383 ? 11.914 0.323 -27.937 1.00 96.38 383 THR A CA 1
ATOM 3074 C C . THR A 1 383 ? 12.732 1.365 -27.194 1.00 96.38 383 THR A C 1
ATOM 3076 O O . THR A 1 383 ? 12.323 2.517 -27.126 1.00 96.38 383 THR A O 1
ATOM 3079 N N . ILE A 1 384 ? 13.887 0.974 -26.652 1.00 93.50 384 ILE A N 1
ATOM 3080 C CA . ILE A 1 384 ? 14.857 1.886 -26.028 1.00 93.50 384 ILE A CA 1
ATOM 3081 C C . ILE A 1 384 ? 15.870 2.322 -27.069 1.00 93.50 384 ILE A C 1
ATOM 3083 O O . ILE A 1 384 ? 16.360 1.484 -27.824 1.00 93.50 384 ILE A O 1
ATOM 3087 N N . TYR A 1 385 ? 16.218 3.605 -27.068 1.00 90.44 385 TYR A N 1
ATOM 3088 C CA . TYR A 1 385 ? 17.201 4.200 -27.964 1.00 90.44 385 TYR A CA 1
ATOM 3089 C C . TYR A 1 385 ? 18.433 4.662 -27.190 1.00 90.44 385 TYR A C 1
ATOM 3091 O O . TYR A 1 385 ? 18.328 5.382 -26.201 1.00 90.44 385 TYR A O 1
ATOM 3099 N N . PHE A 1 386 ? 19.608 4.310 -27.706 1.00 85.25 386 PHE A N 1
ATOM 3100 C CA . PHE A 1 386 ? 20.920 4.655 -27.143 1.00 85.25 386 PHE A CA 1
ATOM 3101 C C . PHE A 1 386 ? 21.644 5.696 -28.009 1.00 85.25 386 PHE A C 1
ATOM 3103 O O . PHE A 1 386 ? 22.869 5.747 -28.052 1.00 85.25 386 PHE A O 1
ATOM 3110 N N . ASN A 1 387 ? 20.877 6.491 -28.766 1.00 69.31 387 ASN A N 1
ATOM 3111 C CA . ASN A 1 387 ? 21.388 7.369 -29.825 1.00 69.31 387 ASN A CA 1
ATOM 3112 C C . ASN A 1 387 ? 22.389 8.420 -29.314 1.00 69.31 387 ASN A C 1
ATOM 3114 O O . ASN A 1 387 ? 23.254 8.849 -30.073 1.00 69.31 387 ASN A O 1
ATOM 3118 N N . GLU A 1 388 ? 22.280 8.810 -28.043 1.00 69.88 388 GLU A N 1
ATOM 3119 C CA . GLU A 1 388 ? 23.242 9.671 -27.360 1.00 69.88 388 GLU A CA 1
ATOM 3120 C C . GLU A 1 388 ? 23.791 8.956 -26.126 1.00 69.88 388 GLU A C 1
ATOM 3122 O O . GLU A 1 388 ? 23.045 8.320 -25.376 1.00 69.88 388 GLU A O 1
ATOM 3127 N N . LEU A 1 389 ? 25.092 9.114 -25.890 1.00 60.84 389 LEU A N 1
ATOM 3128 C CA . LEU A 1 389 ? 25.856 8.450 -24.829 1.00 60.84 389 LEU A CA 1
ATOM 3129 C C . LEU A 1 389 ? 25.304 8.675 -23.404 1.00 60.84 389 LEU A C 1
ATOM 3131 O O . LEU A 1 389 ? 25.591 7.897 -22.501 1.00 60.84 389 LEU A O 1
ATOM 3135 N N . SER A 1 390 ? 24.492 9.716 -23.203 1.00 66.31 390 SER A N 1
ATOM 3136 C CA . SER A 1 390 ? 23.860 10.092 -21.931 1.00 66.31 390 SER A CA 1
ATOM 3137 C C . SER A 1 390 ? 22.329 9.989 -21.934 1.00 66.31 390 SER A C 1
ATOM 3139 O O . SER A 1 390 ? 21.695 10.429 -20.975 1.00 66.31 390 SER A O 1
ATOM 3141 N N . SER A 1 391 ? 21.725 9.428 -22.988 1.00 78.56 391 SER A N 1
ATOM 3142 C CA . SER A 1 391 ? 20.261 9.388 -23.154 1.00 78.56 391 SER A CA 1
ATOM 3143 C C . SER A 1 391 ? 19.554 8.438 -22.184 1.00 78.56 391 SER A C 1
ATOM 3145 O O . SER A 1 391 ? 18.422 8.702 -21.785 1.00 78.56 391 SER A O 1
ATOM 3147 N N . CYS A 1 392 ? 20.226 7.359 -21.768 1.00 91.69 392 CYS A N 1
ATOM 3148 C CA . CYS A 1 392 ? 19.681 6.372 -20.842 1.00 91.69 392 CYS A CA 1
ATOM 3149 C C . CYS A 1 392 ? 20.601 6.199 -19.629 1.00 91.69 392 CYS A C 1
ATOM 3151 O O . CYS A 1 392 ? 21.751 5.778 -19.768 1.00 91.69 392 CYS A O 1
ATOM 3153 N N . THR A 1 393 ? 20.105 6.510 -18.429 1.00 94.81 393 THR A N 1
ATOM 3154 C CA . THR A 1 393 ? 20.927 6.498 -17.207 1.00 94.81 393 THR A CA 1
ATOM 3155 C C . THR A 1 393 ? 20.177 5.971 -15.995 1.00 94.81 393 THR A C 1
ATOM 3157 O O . THR A 1 393 ? 19.011 6.309 -15.809 1.00 94.81 393 THR A O 1
ATOM 3160 N N . LEU A 1 394 ? 20.877 5.251 -15.120 1.00 96.88 394 LEU A N 1
ATOM 3161 C CA . LEU A 1 394 ? 20.476 4.961 -13.744 1.00 96.88 394 LEU A CA 1
ATOM 3162 C C . LEU A 1 394 ? 21.288 5.854 -12.798 1.00 96.88 394 LEU A C 1
ATOM 3164 O O . LEU A 1 394 ? 22.511 5.911 -12.875 1.00 96.88 394 LEU A O 1
ATOM 3168 N N . THR A 1 395 ? 20.610 6.539 -11.891 1.00 97.19 395 THR A N 1
ATOM 3169 C CA . THR A 1 395 ? 21.204 7.447 -10.910 1.00 97.19 395 THR A CA 1
ATOM 3170 C C . THR A 1 395 ? 20.908 6.923 -9.510 1.00 97.19 395 THR A C 1
ATOM 3172 O O . THR A 1 395 ? 19.745 6.728 -9.160 1.00 97.19 395 THR A O 1
ATOM 3175 N N . LEU A 1 396 ? 21.954 6.676 -8.721 1.00 96.31 396 LEU A N 1
ATOM 3176 C CA . LEU A 1 396 ? 21.867 6.115 -7.374 1.00 96.31 396 LEU A CA 1
ATOM 3177 C C . LEU A 1 396 ? 22.310 7.140 -6.323 1.00 96.31 396 LEU A C 1
ATOM 3179 O O . LEU A 1 396 ? 23.412 7.690 -6.447 1.00 96.31 396 LEU A O 1
ATOM 3183 N N . PRO A 1 397 ? 21.505 7.366 -5.270 1.00 93.12 397 PRO A N 1
ATOM 3184 C CA . PRO A 1 397 ? 21.901 8.202 -4.149 1.00 93.12 397 PRO A CA 1
ATOM 3185 C C . PRO A 1 397 ? 22.727 7.372 -3.159 1.00 93.12 397 PRO A C 1
ATOM 3187 O O . PRO A 1 397 ? 22.216 6.455 -2.515 1.00 93.12 397 PRO A O 1
ATOM 3190 N N . CYS A 1 398 ? 24.019 7.672 -3.061 1.00 90.38 398 CYS A N 1
ATOM 3191 C CA . CYS A 1 398 ? 24.966 6.956 -2.212 1.00 90.38 398 CYS A CA 1
ATOM 3192 C C . CYS A 1 398 ? 25.479 7.884 -1.110 1.00 90.38 398 CYS A C 1
ATOM 3194 O O . CYS A 1 398 ? 25.855 9.026 -1.366 1.00 90.38 398 CYS A O 1
ATOM 3196 N N . LEU A 1 399 ? 25.537 7.398 0.123 1.00 86.75 399 LEU A N 1
ATOM 3197 C CA . LEU A 1 399 ? 26.124 8.145 1.232 1.00 86.75 399 LEU A CA 1
ATOM 3198 C C . LEU A 1 399 ? 27.641 8.299 1.013 1.00 86.75 399 LEU A C 1
ATOM 3200 O O . LEU A 1 399 ? 28.301 7.378 0.525 1.00 86.75 399 LEU A O 1
ATOM 3204 N N . ASN A 1 400 ? 28.183 9.482 1.323 1.00 76.38 400 ASN A N 1
ATOM 3205 C CA . ASN A 1 400 ? 29.625 9.763 1.216 1.00 76.38 400 ASN A CA 1
ATOM 3206 C C . ASN A 1 400 ? 30.430 9.157 2.364 1.00 76.38 400 ASN A C 1
ATOM 3208 O O . ASN A 1 400 ? 31.592 8.791 2.198 1.00 76.38 400 ASN A O 1
ATOM 3212 N N . GLU A 1 401 ? 29.804 9.060 3.528 1.00 69.12 401 GLU A N 1
ATOM 3213 C CA . GLU A 1 401 ? 30.414 8.557 4.743 1.00 69.12 401 GLU A CA 1
ATOM 3214 C C . GLU A 1 401 ? 29.721 7.265 5.153 1.00 69.12 401 GLU A C 1
ATOM 3216 O O . GLU A 1 401 ? 28.508 7.101 4.991 1.00 69.12 401 GLU A O 1
ATOM 3221 N N . LYS A 1 402 ? 30.491 6.348 5.742 1.00 60.56 402 LYS A N 1
ATOM 3222 C CA . LYS A 1 402 ? 29.891 5.300 6.559 1.00 60.56 402 LYS A CA 1
ATOM 3223 C C . LYS A 1 402 ? 29.260 6.011 7.747 1.00 60.56 402 LYS A C 1
ATOM 3225 O O . LYS A 1 402 ? 29.988 6.432 8.643 1.00 60.56 402 LYS A O 1
ATOM 3230 N N . TYR A 1 403 ? 27.936 6.150 7.755 1.00 59.59 403 TYR A N 1
ATOM 3231 C CA . TYR A 1 403 ? 27.203 6.530 8.960 1.00 59.59 403 TYR A CA 1
ATOM 3232 C C . TYR A 1 403 ? 27.414 5.406 9.984 1.00 59.59 403 TYR A C 1
ATOM 3234 O O . TYR A 1 403 ? 26.701 4.409 10.011 1.00 59.59 403 TYR A O 1
ATOM 3242 N N . SER A 1 404 ? 28.495 5.521 10.753 1.00 48.69 404 SER A N 1
ATOM 3243 C CA . SER A 1 404 ? 28.989 4.507 11.686 1.00 48.69 404 SER A CA 1
ATOM 3244 C C . SER A 1 404 ? 28.234 4.530 13.013 1.00 48.69 404 SER A C 1
ATOM 3246 O O . SER A 1 404 ? 28.256 3.550 13.755 1.00 48.69 404 SER A O 1
ATOM 3248 N N . THR A 1 405 ? 27.517 5.615 13.304 1.00 53.19 405 THR A N 1
ATOM 3249 C CA . THR A 1 405 ? 26.687 5.745 14.499 1.00 53.19 405 THR A CA 1
ATOM 3250 C C . THR A 1 405 ? 25.260 5.313 14.195 1.00 53.19 405 THR A C 1
ATOM 3252 O O . THR A 1 405 ? 24.407 6.116 13.814 1.00 53.19 405 THR A O 1
ATOM 3255 N N . ARG A 1 406 ? 24.987 4.020 14.382 1.00 55.97 406 ARG A N 1
ATOM 3256 C CA . ARG A 1 406 ? 23.613 3.538 14.536 1.00 55.97 406 ARG A CA 1
ATOM 3257 C C . ARG A 1 406 ? 23.099 4.104 15.858 1.00 55.97 406 ARG A C 1
ATOM 3259 O O . ARG A 1 406 ? 23.601 3.727 16.914 1.00 55.97 406 ARG A O 1
ATOM 3266 N N . ASN A 1 407 ? 22.130 5.013 15.808 1.00 60.00 407 ASN A N 1
ATOM 3267 C CA . ASN A 1 407 ? 21.396 5.374 17.014 1.00 60.00 407 ASN A CA 1
ATOM 3268 C C . ASN A 1 407 ? 20.605 4.136 17.435 1.00 60.00 407 ASN A C 1
ATOM 3270 O O . ASN A 1 407 ? 19.668 3.728 16.747 1.00 60.00 407 ASN A O 1
ATOM 3274 N N . ASP A 1 408 ? 21.030 3.500 18.522 1.00 68.94 408 ASP A N 1
ATOM 3275 C CA . ASP A 1 408 ? 20.232 2.464 19.153 1.00 68.94 408 ASP A CA 1
ATOM 3276 C C . ASP A 1 408 ? 19.064 3.146 19.870 1.00 68.94 408 ASP A C 1
ATOM 3278 O O . ASP A 1 408 ? 19.226 3.765 20.921 1.00 68.94 408 ASP A O 1
ATOM 3282 N N . PHE A 1 409 ? 17.881 3.074 19.260 1.00 70.25 409 PHE A N 1
ATOM 3283 C CA . PHE A 1 409 ? 16.638 3.568 19.857 1.00 70.25 409 PHE A CA 1
ATOM 3284 C C . PHE A 1 409 ? 16.134 2.661 20.991 1.00 70.25 409 PHE A C 1
ATOM 3286 O O . PHE A 1 409 ? 15.097 2.948 21.592 1.00 70.25 409 PHE A O 1
ATOM 3293 N N . GLY A 1 410 ? 16.854 1.575 21.288 1.00 75.88 410 GLY A N 1
ATOM 3294 C CA . GLY A 1 410 ? 16.436 0.535 22.206 1.00 75.88 410 GLY A CA 1
ATOM 3295 C C . GLY A 1 410 ? 15.232 -0.242 21.679 1.00 75.88 410 GLY A C 1
ATOM 3296 O O . GLY A 1 410 ? 14.816 -0.134 20.522 1.00 75.88 410 GLY A O 1
ATOM 3297 N N . HIS A 1 411 ? 14.642 -1.046 22.560 1.00 79.25 411 HIS A N 1
ATOM 3298 C CA . HIS A 1 411 ? 13.409 -1.755 22.248 1.00 79.25 411 HIS A CA 1
ATOM 3299 C C . HIS A 1 411 ? 12.204 -0.808 22.306 1.00 79.25 411 HIS A C 1
ATOM 3301 O O . HIS A 1 411 ? 12.085 -0.046 23.270 1.00 79.25 411 HIS A O 1
ATOM 3307 N N . PRO A 1 412 ? 11.266 -0.888 21.344 1.00 82.69 412 PRO A N 1
ATOM 3308 C CA . PRO A 1 412 ? 10.038 -0.104 21.401 1.00 82.69 412 PRO A CA 1
ATOM 3309 C C . PRO A 1 412 ? 9.259 -0.426 22.681 1.00 82.69 412 PRO A C 1
ATOM 3311 O O . PRO A 1 412 ? 9.017 -1.595 22.997 1.00 82.69 412 PRO A O 1
ATOM 3314 N N . GLU A 1 413 ? 8.868 0.613 23.417 1.00 87.31 413 GLU A N 1
ATOM 3315 C CA . GLU A 1 413 ? 8.056 0.478 24.625 1.00 87.31 413 GLU A CA 1
ATOM 3316 C C . GLU A 1 413 ? 6.563 0.507 24.288 1.00 87.31 413 GLU A C 1
ATOM 3318 O O . GLU A 1 413 ? 6.114 1.278 23.439 1.00 87.31 413 GLU A O 1
ATOM 3323 N N . ILE A 1 414 ? 5.786 -0.324 24.979 1.00 86.31 414 ILE A N 1
ATOM 3324 C CA . ILE A 1 414 ? 4.338 -0.433 24.794 1.00 86.31 414 ILE A CA 1
ATOM 3325 C C . ILE A 1 414 ? 3.607 -0.556 26.136 1.00 86.31 414 ILE A C 1
ATOM 3327 O O . ILE A 1 414 ? 4.192 -0.983 27.133 1.00 86.31 414 ILE A O 1
ATOM 3331 N N . CYS A 1 415 ? 2.314 -0.225 26.176 1.00 88.69 415 CYS A N 1
ATOM 3332 C CA . CYS A 1 415 ? 1.465 -0.630 27.298 1.00 88.69 415 CYS A CA 1
ATOM 3333 C C . CYS A 1 415 ? 1.115 -2.120 27.229 1.00 88.69 415 CYS A C 1
ATOM 3335 O O . CYS A 1 415 ? 1.060 -2.716 26.154 1.00 88.69 415 CYS A O 1
ATOM 3337 N N . GLN A 1 416 ? 0.776 -2.694 28.385 1.00 87.56 416 GLN A N 1
ATOM 3338 C CA . GLN A 1 416 ? 0.095 -3.983 28.448 1.00 87.56 416 GLN A CA 1
ATOM 3339 C C . GLN A 1 416 ? -1.201 -3.927 27.621 1.00 87.56 416 GLN A C 1
ATOM 3341 O O . GLN A 1 416 ? -2.067 -3.084 27.874 1.00 87.56 416 GLN A O 1
ATOM 3346 N N . GLY A 1 417 ? -1.322 -4.818 26.635 1.00 85.56 417 GLY A N 1
ATOM 3347 C CA . GLY A 1 417 ? -2.526 -4.952 25.815 1.00 85.56 417 GLY A CA 1
ATOM 3348 C C . GLY A 1 417 ? -3.686 -5.614 26.556 1.00 85.56 417 GLY A C 1
ATOM 3349 O O . GLY A 1 417 ? -3.537 -6.112 27.674 1.00 85.56 417 GLY A O 1
ATOM 3350 N N . ILE A 1 418 ? -4.852 -5.644 25.910 1.00 88.81 418 ILE A N 1
ATOM 3351 C CA . ILE A 1 418 ? -6.001 -6.403 26.414 1.00 88.81 418 ILE A CA 1
ATOM 3352 C C . ILE A 1 418 ? -5.748 -7.917 26.308 1.00 88.81 418 ILE A C 1
ATOM 3354 O O . ILE A 1 418 ? -5.089 -8.358 25.362 1.00 88.81 418 ILE A O 1
ATOM 3358 N N . PRO A 1 419 ? -6.276 -8.731 27.238 1.00 89.81 419 PRO A N 1
ATOM 3359 C CA . PRO A 1 419 ? -6.162 -10.181 27.153 1.00 89.81 419 PRO A CA 1
ATOM 3360 C C . PRO A 1 419 ? -7.090 -10.714 26.051 1.00 89.81 419 PRO A C 1
ATOM 3362 O O . PRO A 1 419 ? -8.294 -10.831 26.255 1.00 89.81 419 PRO A O 1
ATOM 3365 N N . ILE A 1 420 ? -6.529 -11.016 24.877 1.00 89.94 420 ILE A N 1
ATOM 3366 C CA . ILE A 1 420 ? -7.241 -11.688 23.779 1.00 89.94 420 ILE A CA 1
ATOM 3367 C C . ILE A 1 420 ? -7.015 -13.189 23.901 1.00 89.94 420 ILE A C 1
ATOM 3369 O O . ILE A 1 420 ? -5.874 -13.643 24.024 1.00 89.94 420 ILE A O 1
ATOM 3373 N N . LYS A 1 421 ? -8.093 -13.966 23.823 1.00 92.62 421 LYS A N 1
ATOM 3374 C CA . LYS A 1 421 ? -8.018 -15.424 23.769 1.00 92.62 421 LYS A CA 1
ATOM 3375 C C . LYS A 1 421 ? -8.125 -15.887 22.320 1.00 92.62 421 LYS A C 1
ATOM 3377 O O . LYS A 1 421 ? -9.149 -15.709 21.670 1.00 92.62 421 LYS A O 1
ATOM 3382 N N . TYR A 1 422 ? -7.061 -16.502 21.818 1.00 91.81 422 TYR A N 1
ATOM 3383 C CA . TYR A 1 422 ? -7.030 -17.067 20.471 1.00 91.81 422 TYR A CA 1
ATOM 3384 C C . TYR A 1 422 ? -7.704 -18.441 20.471 1.00 91.81 422 TYR A C 1
ATOM 3386 O O . TYR A 1 422 ? -7.237 -19.371 21.128 1.00 91.81 422 TYR A O 1
ATOM 3394 N N . LEU A 1 423 ? -8.817 -18.560 19.751 1.00 93.94 423 LEU A N 1
ATOM 3395 C CA . LEU A 1 423 ? -9.602 -19.792 19.631 1.00 93.94 423 LEU A CA 1
ATOM 3396 C C . LEU A 1 423 ? -9.114 -20.668 18.474 1.00 93.94 423 LEU A C 1
ATOM 3398 O O . LEU A 1 423 ? -9.231 -21.891 18.524 1.00 93.94 423 LEU A O 1
ATOM 3402 N N . ARG A 1 424 ? -8.569 -20.037 17.431 1.00 93.50 424 ARG A N 1
ATOM 3403 C CA . ARG A 1 424 ? -8.050 -20.697 16.233 1.00 93.50 424 ARG A CA 1
ATOM 3404 C C . ARG A 1 424 ? -6.865 -19.902 15.697 1.00 93.50 424 ARG A C 1
ATOM 3406 O O . ARG A 1 424 ? -6.940 -18.677 15.631 1.00 93.50 424 ARG A O 1
ATOM 3413 N N . ALA A 1 425 ? -5.782 -20.592 15.353 1.00 90.56 425 ALA A N 1
ATOM 3414 C CA . ALA A 1 425 ? -4.589 -19.960 14.799 1.00 90.56 425 ALA A CA 1
ATOM 3415 C C . ALA A 1 425 ? -4.852 -19.422 13.386 1.00 90.56 425 ALA A C 1
ATOM 3417 O O . ALA A 1 425 ? -5.658 -19.987 12.645 1.00 90.56 425 ALA A O 1
ATOM 3418 N N . SER A 1 426 ? -4.151 -18.352 13.018 1.00 88.56 426 SER A N 1
ATOM 3419 C CA . SER A 1 426 ? -4.135 -17.864 11.644 1.00 88.56 426 SER A CA 1
ATOM 3420 C C . SER A 1 426 ? -3.370 -18.819 10.727 1.00 88.56 426 SER A C 1
ATOM 3422 O O . SER A 1 426 ? -2.513 -19.591 11.165 1.00 88.56 426 SER A O 1
ATOM 3424 N N . SER A 1 427 ? -3.678 -18.774 9.436 1.00 88.62 427 SER A N 1
ATOM 3425 C CA . SER A 1 427 ? -2.919 -19.477 8.406 1.00 88.62 427 SER A CA 1
ATOM 3426 C C . SER A 1 427 ? -2.975 -18.711 7.091 1.00 88.62 427 SER A C 1
ATOM 3428 O O . SER A 1 427 ? -3.918 -17.966 6.832 1.00 88.62 427 SER A O 1
ATOM 3430 N N . ILE A 1 428 ? -1.958 -18.884 6.254 1.00 86.56 428 ILE A N 1
ATOM 3431 C CA . ILE A 1 428 ? -1.912 -18.265 4.935 1.00 86.56 428 ILE A CA 1
ATOM 3432 C C . ILE A 1 428 ? -1.280 -19.219 3.933 1.00 86.56 428 ILE A C 1
ATOM 3434 O O . ILE A 1 428 ? -0.312 -19.910 4.240 1.00 86.56 428 ILE A O 1
ATOM 3438 N N . ASN A 1 429 ? -1.844 -19.267 2.730 1.00 88.38 429 ASN A N 1
ATOM 3439 C CA . ASN A 1 429 ? -1.324 -20.063 1.628 1.00 88.38 429 ASN A CA 1
ATOM 3440 C C . ASN A 1 429 ? -1.323 -19.233 0.347 1.00 88.38 429 ASN A C 1
ATOM 3442 O O . ASN A 1 429 ? -2.296 -18.540 0.058 1.00 88.38 429 ASN A O 1
ATOM 3446 N N . ARG A 1 430 ? -0.258 -19.347 -0.450 1.00 87.81 430 ARG A N 1
ATOM 3447 C CA . ARG A 1 430 ? -0.150 -18.709 -1.766 1.00 87.81 430 ARG A CA 1
ATOM 3448 C C . ARG A 1 430 ? 0.253 -19.734 -2.808 1.00 87.81 430 ARG A C 1
ATOM 3450 O O . ARG A 1 430 ? 1.266 -20.410 -2.662 1.00 87.81 430 ARG A O 1
ATOM 3457 N N . PHE A 1 431 ? -0.526 -19.805 -3.876 1.00 91.44 431 PHE A N 1
ATOM 3458 C CA . PHE A 1 431 ? -0.351 -20.746 -4.972 1.00 91.44 431 PHE A CA 1
ATOM 3459 C C . PHE A 1 431 ? -0.166 -19.993 -6.282 1.00 91.44 431 PHE A C 1
ATOM 3461 O O . PHE A 1 431 ? -0.871 -19.017 -6.545 1.00 91.44 431 PHE A O 1
ATOM 3468 N N . ARG A 1 432 ? 0.753 -20.479 -7.118 1.00 92.62 432 ARG A N 1
ATOM 3469 C CA . ARG A 1 432 ? 0.834 -20.134 -8.539 1.00 92.62 432 ARG A CA 1
ATOM 3470 C C . ARG A 1 432 ? 0.438 -21.370 -9.330 1.00 92.62 432 ARG A C 1
ATOM 3472 O O . ARG A 1 432 ? 1.033 -22.426 -9.138 1.00 92.62 432 ARG A O 1
ATOM 3479 N N . ILE A 1 433 ? -0.575 -21.240 -10.171 1.00 95.38 433 ILE A N 1
ATOM 3480 C CA . ILE A 1 433 ? -1.110 -22.327 -10.988 1.00 95.38 433 ILE A CA 1
ATOM 3481 C C . ILE A 1 433 ? -0.980 -21.892 -12.443 1.00 95.38 433 ILE A C 1
ATOM 3483 O O . ILE A 1 433 ? -1.415 -20.796 -12.796 1.00 95.38 433 ILE A O 1
ATOM 3487 N N . PHE A 1 434 ? -0.375 -22.743 -13.264 1.00 95.00 434 PHE A N 1
ATOM 3488 C CA . PHE A 1 434 ? -0.200 -22.522 -14.694 1.00 95.00 434 PHE A CA 1
ATOM 3489 C C . PHE A 1 434 ? -0.945 -23.633 -15.430 1.00 95.00 434 PHE A C 1
ATOM 3491 O O . PHE A 1 434 ? -0.545 -24.793 -15.357 1.00 95.00 434 PHE A O 1
ATOM 3498 N N . ASP A 1 435 ? -2.048 -23.286 -16.087 1.00 94.94 435 ASP A N 1
ATOM 3499 C CA . ASP A 1 435 ? -2.738 -24.195 -16.998 1.00 94.94 435 ASP A CA 1
ATOM 3500 C C . ASP A 1 435 ? -2.122 -24.037 -18.391 1.00 94.94 435 ASP A C 1
ATOM 3502 O O . ASP A 1 435 ? -2.299 -23.008 -19.045 1.00 94.94 435 ASP A O 1
ATOM 3506 N N . GLU A 1 436 ? -1.359 -25.041 -18.826 1.00 91.62 436 GLU A N 1
ATOM 3507 C CA . GLU A 1 436 ? -0.661 -25.025 -20.116 1.00 91.62 436 GLU A CA 1
ATOM 3508 C C . GLU A 1 436 ? -1.608 -25.148 -21.315 1.00 91.62 436 GLU A C 1
ATOM 3510 O O . GLU A 1 436 ? -1.267 -24.700 -22.406 1.00 91.62 436 GLU A O 1
ATOM 3515 N N . ILE A 1 437 ? -2.795 -25.736 -21.134 1.00 93.38 437 ILE A N 1
ATOM 3516 C CA . ILE A 1 437 ? -3.762 -25.930 -22.220 1.00 93.38 437 ILE A CA 1
ATOM 3517 C C . ILE A 1 437 ? -4.545 -24.640 -22.446 1.00 93.38 437 ILE A C 1
ATOM 3519 O O . ILE A 1 437 ? -4.734 -24.216 -23.586 1.00 93.38 437 ILE A O 1
ATOM 3523 N N . SER A 1 438 ? -5.020 -24.009 -21.370 1.00 92.50 438 SER A N 1
ATOM 3524 C CA . SER A 1 438 ? -5.781 -22.761 -21.472 1.00 92.50 438 SER A CA 1
ATOM 3525 C C . SER A 1 438 ? -4.901 -21.505 -21.498 1.00 92.50 438 SER A C 1
ATOM 3527 O O . SER A 1 438 ? -5.430 -20.407 -21.691 1.00 92.50 438 SER A O 1
ATOM 3529 N N . GLU A 1 439 ? -3.599 -21.654 -21.236 1.00 93.56 439 GLU A N 1
ATOM 3530 C CA . GLU A 1 439 ? -2.612 -20.584 -21.026 1.00 93.56 439 GLU A CA 1
ATOM 3531 C C . GLU A 1 439 ? -3.005 -19.591 -19.918 1.00 93.56 439 GLU A C 1
ATOM 3533 O O . GLU A 1 439 ? -2.648 -18.410 -19.965 1.00 93.56 439 GLU A O 1
ATOM 3538 N N . ILE A 1 440 ? -3.771 -20.053 -18.920 1.00 95.56 440 ILE A N 1
ATOM 3539 C CA . ILE A 1 440 ? -4.216 -19.213 -17.802 1.00 95.56 440 ILE A CA 1
ATOM 3540 C C . ILE A 1 440 ? -3.230 -19.367 -16.651 1.00 95.56 440 ILE A C 1
ATOM 3542 O O . ILE A 1 440 ? -2.977 -20.462 -16.147 1.00 95.56 440 ILE A O 1
ATOM 3546 N N . ILE A 1 441 ? -2.722 -18.231 -16.198 1.00 96.44 441 ILE A N 1
ATOM 3547 C CA . ILE A 1 441 ? -1.922 -18.098 -14.994 1.00 96.44 441 ILE A CA 1
ATOM 3548 C C . ILE A 1 441 ? -2.838 -17.632 -13.868 1.00 96.44 441 ILE A C 1
ATOM 3550 O O . ILE A 1 441 ? -3.517 -16.613 -13.999 1.00 96.44 441 ILE A O 1
ATOM 3554 N N . THR A 1 442 ? -2.834 -18.356 -12.751 1.00 96.31 442 THR A N 1
ATOM 3555 C CA . THR A 1 442 ? -3.593 -18.009 -11.545 1.00 96.31 442 THR A CA 1
ATOM 3556 C C . THR A 1 442 ? -2.654 -17.810 -10.364 1.00 96.31 442 THR A C 1
ATOM 3558 O O . THR A 1 442 ? -1.901 -18.715 -10.002 1.00 96.31 442 THR A O 1
ATOM 3561 N N . LEU A 1 443 ? -2.742 -16.652 -9.715 1.00 93.94 443 LEU A N 1
ATOM 3562 C CA . LEU A 1 443 ? -2.237 -16.451 -8.364 1.00 93.94 443 LEU A CA 1
ATOM 3563 C C . LEU A 1 443 ? -3.413 -16.550 -7.391 1.00 93.94 443 LEU A C 1
ATOM 3565 O O . LEU A 1 443 ? -4.350 -15.762 -7.475 1.00 93.94 443 LEU A O 1
ATOM 3569 N N . LYS A 1 444 ? -3.356 -17.501 -6.460 1.00 93.81 444 LYS A N 1
ATOM 3570 C CA . LYS A 1 444 ? -4.378 -17.686 -5.425 1.00 93.81 444 LYS A CA 1
ATOM 3571 C C . LYS A 1 444 ? -3.771 -17.482 -4.046 1.00 93.81 444 LYS A C 1
ATOM 3573 O O . LYS A 1 444 ? -2.772 -18.124 -3.727 1.00 93.81 444 LYS A O 1
ATOM 3578 N N . ILE A 1 445 ? -4.374 -16.618 -3.239 1.00 90.56 445 ILE A N 1
ATOM 3579 C CA . ILE A 1 445 ? -3.965 -16.329 -1.864 1.00 90.56 445 ILE A CA 1
ATOM 3580 C C . ILE A 1 445 ? -5.154 -16.621 -0.952 1.00 90.56 445 ILE A C 1
ATOM 3582 O O . ILE A 1 445 ? -6.216 -16.027 -1.116 1.00 90.56 445 ILE A O 1
ATOM 3586 N N . ASN A 1 446 ? -4.971 -17.539 -0.008 1.00 92.12 446 ASN A N 1
ATOM 3587 C CA . ASN A 1 446 ? -5.951 -17.849 1.026 1.00 92.12 446 ASN A CA 1
ATOM 3588 C C . ASN A 1 446 ? -5.403 -17.350 2.356 1.00 92.12 446 ASN A C 1
ATOM 3590 O O . ASN A 1 446 ? -4.364 -17.838 2.802 1.00 92.12 446 ASN A O 1
ATOM 3594 N N . GLU A 1 447 ? -6.106 -16.419 2.978 1.00 89.25 447 GLU A N 1
ATOM 3595 C CA . GLU A 1 447 ? -5.756 -15.818 4.256 1.00 89.25 447 GLU A CA 1
ATOM 3596 C C . GLU A 1 447 ? -6.827 -16.164 5.276 1.00 89.25 447 GLU A C 1
ATOM 3598 O O . GLU A 1 447 ? -8.019 -15.960 5.059 1.00 89.25 447 GLU A O 1
ATOM 3603 N N . ASP A 1 448 ? -6.396 -16.689 6.406 1.00 91.88 448 ASP A N 1
ATOM 3604 C CA . ASP A 1 448 ? -7.246 -16.972 7.539 1.00 91.88 448 ASP A CA 1
ATOM 3605 C C . ASP A 1 448 ? -6.642 -16.262 8.748 1.00 91.88 448 ASP A C 1
ATOM 3607 O O . ASP A 1 448 ? -5.562 -16.624 9.219 1.00 91.88 448 ASP A O 1
ATOM 3611 N N . CYS A 1 449 ? -7.320 -15.228 9.243 1.00 87.62 449 CYS A N 1
ATOM 3612 C CA . CYS A 1 449 ? -6.838 -14.422 10.364 1.00 87.62 449 CYS A CA 1
ATOM 3613 C C . CYS A 1 449 ? -6.962 -15.144 11.716 1.00 87.62 449 CYS A C 1
ATOM 3615 O O . CYS A 1 449 ? -6.555 -14.598 12.742 1.00 87.62 449 CYS A O 1
ATOM 3617 N N . GLY A 1 450 ? -7.484 -16.372 11.730 1.00 91.19 450 GLY A N 1
ATOM 3618 C CA . GLY A 1 450 ? -7.790 -17.095 12.953 1.00 91.19 450 GLY A CA 1
ATOM 3619 C C . GLY A 1 450 ? -9.105 -16.628 13.571 1.00 91.19 450 GLY A C 1
ATOM 3620 O O . GLY A 1 450 ? -9.916 -15.942 12.949 1.00 91.19 450 GLY A O 1
ATOM 3621 N N . SER A 1 451 ? -9.313 -17.013 14.826 1.00 92.88 451 SER A N 1
ATOM 3622 C CA . SER A 1 451 ? -10.472 -16.599 15.615 1.00 92.88 451 SER A CA 1
ATOM 3623 C C . SER A 1 451 ? -10.016 -16.100 16.976 1.00 92.88 451 SER A C 1
ATOM 3625 O O . SER A 1 451 ? -9.195 -16.746 17.636 1.00 92.88 451 SER A O 1
ATOM 3627 N N . SER A 1 452 ? -10.540 -14.947 17.385 1.00 92.38 452 SER A N 1
ATOM 3628 C CA . SER A 1 452 ? -10.125 -14.234 18.593 1.00 92.38 452 SER A CA 1
ATOM 3629 C C . SER A 1 452 ? -11.329 -13.817 19.428 1.00 92.38 452 SER A C 1
ATOM 3631 O O . SER A 1 452 ? -12.275 -13.232 18.906 1.00 92.38 452 SER A O 1
ATOM 3633 N N . GLU A 1 453 ? -11.271 -14.096 20.727 1.00 92.94 453 GLU A N 1
ATOM 3634 C CA . GLU A 1 453 ? -12.253 -13.696 21.733 1.00 92.94 453 GLU A CA 1
ATOM 3635 C C . GLU A 1 453 ? -11.715 -12.503 22.542 1.00 92.94 453 GLU A C 1
ATOM 3637 O O . GLU A 1 453 ? -10.624 -12.565 23.124 1.00 92.94 453 GLU A O 1
ATOM 3642 N N . TYR A 1 454 ? -12.476 -11.409 22.550 1.00 91.38 454 TYR A N 1
ATOM 3643 C CA . TYR A 1 454 ? -12.172 -10.153 23.237 1.00 91.38 454 TYR A CA 1
ATOM 3644 C C . TYR A 1 454 ? -12.725 -10.155 24.673 1.00 91.38 454 TYR A C 1
ATOM 3646 O O . TYR A 1 454 ? -13.628 -10.933 24.984 1.00 91.38 454 TYR A O 1
ATOM 3654 N N . PRO A 1 455 ? -12.231 -9.275 25.570 1.00 89.94 455 PRO A N 1
ATOM 3655 C CA . PRO A 1 455 ? -12.635 -9.273 26.982 1.00 89.94 455 PRO A CA 1
ATOM 3656 C C . PRO A 1 455 ? -14.131 -9.056 27.250 1.00 89.94 455 PRO A C 1
ATOM 3658 O O . PRO A 1 455 ? -14.613 -9.396 28.325 1.00 89.94 455 PRO A O 1
ATOM 3661 N N . ASP A 1 456 ? -14.862 -8.462 26.307 1.00 88.00 456 ASP A N 1
ATOM 3662 C CA . ASP A 1 456 ? -16.314 -8.268 26.382 1.00 88.00 456 ASP A CA 1
ATOM 3663 C C . ASP A 1 456 ? -17.119 -9.491 25.893 1.00 88.00 456 ASP A C 1
ATOM 3665 O O . ASP A 1 456 ? -18.353 -9.447 25.856 1.00 88.00 456 ASP A O 1
ATOM 3669 N N . GLY A 1 457 ? -16.427 -10.576 25.533 1.00 90.94 457 GLY A N 1
ATOM 3670 C CA . GLY A 1 457 ? -16.981 -11.823 25.012 1.00 90.94 457 GLY A CA 1
ATOM 3671 C C . GLY A 1 457 ? -17.230 -11.817 23.503 1.00 90.94 457 GLY A C 1
ATOM 3672 O O . GLY A 1 457 ? -17.746 -12.808 22.981 1.00 90.94 457 GLY A O 1
ATOM 3673 N N . LEU A 1 458 ? -16.908 -10.728 22.792 1.00 91.81 458 LEU A N 1
ATOM 3674 C CA . LEU A 1 458 ? -17.027 -10.686 21.337 1.00 91.81 458 LEU A CA 1
ATOM 3675 C C . LEU A 1 458 ? -16.011 -11.642 20.713 1.00 91.81 458 LEU A C 1
ATOM 3677 O O . LEU A 1 458 ? -14.821 -11.566 21.001 1.00 91.81 458 LEU A O 1
ATOM 3681 N N . ILE A 1 459 ? -16.469 -12.488 19.801 1.00 93.00 459 ILE A N 1
ATOM 3682 C CA . ILE A 1 459 ? -15.615 -13.306 18.950 1.00 93.00 459 ILE A CA 1
ATOM 3683 C C . ILE A 1 459 ? -15.621 -12.731 17.543 1.00 93.00 459 ILE A C 1
ATOM 3685 O O . ILE A 1 459 ? -16.683 -12.493 16.963 1.00 93.00 459 ILE A O 1
ATOM 3689 N N . TRP A 1 460 ? -14.418 -12.545 17.009 1.00 92.75 460 TRP A N 1
ATOM 3690 C CA . TRP A 1 460 ? -14.159 -12.123 15.641 1.00 92.75 460 TRP A CA 1
ATOM 3691 C C . TRP A 1 460 ? -13.369 -13.204 14.896 1.00 92.75 460 TRP A C 1
ATOM 3693 O O . TRP A 1 460 ? -12.430 -13.789 15.444 1.00 92.75 460 TRP A O 1
ATOM 3703 N N . ASP A 1 461 ? -13.773 -13.484 13.662 1.00 93.19 461 ASP A N 1
ATOM 3704 C CA . ASP A 1 461 ? -13.147 -14.450 12.754 1.00 93.19 461 ASP A CA 1
ATOM 3705 C C . ASP A 1 461 ? -13.234 -13.892 11.328 1.00 93.19 461 ASP A C 1
ATOM 3707 O O . ASP A 1 461 ? -14.280 -13.363 10.935 1.00 93.19 461 ASP A O 1
ATOM 3711 N N . GLU A 1 462 ? -12.139 -13.982 10.577 1.00 92.69 462 GLU A N 1
ATOM 3712 C CA . GLU A 1 462 ? -12.087 -13.546 9.187 1.00 92.69 462 GLU A CA 1
ATOM 3713 C C . GLU A 1 462 ? -11.292 -14.525 8.318 1.00 92.69 462 GLU A C 1
ATOM 3715 O O . GLU A 1 462 ? -10.178 -14.933 8.658 1.00 92.69 462 GLU A O 1
ATOM 3720 N N . THR A 1 463 ? -11.844 -14.820 7.140 1.00 94.81 463 THR A N 1
ATOM 3721 C CA . THR A 1 463 ? -11.141 -15.498 6.049 1.00 94.81 463 THR A CA 1
ATOM 3722 C C . THR A 1 463 ? -11.284 -14.714 4.751 1.00 94.81 463 THR A C 1
ATOM 3724 O O . THR A 1 463 ? -12.379 -14.241 4.434 1.00 94.81 463 THR A O 1
ATOM 3727 N N . THR A 1 464 ? -10.213 -14.650 3.970 1.00 93.62 464 THR A N 1
ATOM 3728 C CA . THR A 1 464 ? -10.161 -14.007 2.658 1.00 93.62 464 THR A CA 1
ATOM 3729 C C . THR A 1 464 ? -9.553 -14.957 1.629 1.00 93.62 464 THR A C 1
ATOM 3731 O O . THR A 1 464 ? -8.531 -15.591 1.870 1.00 93.62 464 THR A O 1
ATOM 3734 N N . GLU A 1 465 ? -10.168 -15.046 0.457 1.00 95.19 465 GLU A N 1
ATOM 3735 C CA . GLU A 1 465 ? -9.618 -15.707 -0.722 1.00 95.19 465 GLU A CA 1
ATOM 3736 C C . GLU A 1 465 ? -9.479 -14.667 -1.833 1.00 95.19 465 GLU A C 1
ATOM 3738 O O . GLU A 1 465 ? -10.468 -14.069 -2.253 1.00 95.19 465 GLU A O 1
ATOM 3743 N N . SER A 1 466 ? -8.253 -14.465 -2.308 1.00 93.62 466 SER A N 1
ATOM 3744 C CA . SER A 1 466 ? -7.932 -13.570 -3.419 1.00 93.62 466 SER A CA 1
ATOM 3745 C C . SER A 1 466 ? -7.409 -14.384 -4.600 1.00 93.62 466 SER A C 1
ATOM 3747 O O . SER A 1 466 ? -6.429 -15.123 -4.475 1.00 93.62 466 SER A O 1
ATOM 3749 N N . ILE A 1 467 ? -8.057 -14.257 -5.752 1.00 96.06 467 ILE A N 1
ATOM 3750 C CA . ILE A 1 467 ? -7.757 -14.986 -6.984 1.00 96.06 467 ILE A CA 1
ATOM 3751 C C . ILE A 1 467 ? -7.462 -13.966 -8.079 1.00 96.06 467 ILE A C 1
ATOM 3753 O O . ILE A 1 467 ? -8.319 -13.166 -8.440 1.00 96.06 467 ILE A O 1
ATOM 3757 N N . TYR A 1 468 ? -6.260 -14.025 -8.638 1.00 95.62 468 TYR A N 1
ATOM 3758 C CA . TYR A 1 468 ? -5.814 -13.183 -9.742 1.00 95.62 468 TYR A CA 1
ATOM 3759 C C . TYR A 1 468 ? -5.547 -14.081 -10.941 1.00 95.62 468 TYR A C 1
ATOM 3761 O O . TYR A 1 468 ? -4.710 -14.979 -10.851 1.00 95.62 468 TYR A O 1
ATOM 3769 N N . THR A 1 469 ? -6.215 -13.843 -12.063 1.00 97.12 469 THR A N 1
ATOM 3770 C CA . THR A 1 469 ? -6.038 -14.630 -13.288 1.00 97.12 469 THR A CA 1
ATOM 3771 C C . THR A 1 469 ? -5.676 -13.749 -14.467 1.00 97.12 469 THR A C 1
ATOM 3773 O O . THR A 1 469 ? -6.226 -12.658 -14.614 1.00 97.12 469 THR A O 1
ATOM 3776 N N . ILE A 1 470 ? -4.791 -14.245 -15.326 1.00 96.44 470 ILE A N 1
ATOM 3777 C CA . ILE A 1 470 ? -4.434 -13.603 -16.591 1.00 96.44 470 ILE A CA 1
ATOM 3778 C C . ILE A 1 470 ? -3.934 -14.650 -17.590 1.00 96.44 470 ILE A C 1
ATOM 3780 O O . ILE A 1 470 ? -3.373 -15.672 -17.198 1.00 96.44 470 ILE A O 1
ATOM 3784 N N . LYS A 1 471 ? -4.119 -14.401 -18.882 1.00 95.50 471 LYS A N 1
ATOM 3785 C CA . LYS A 1 471 ? -3.496 -15.155 -19.971 1.00 95.50 471 LYS A CA 1
ATOM 3786 C C . LYS A 1 471 ? -2.221 -14.470 -20.432 1.00 95.50 471 LYS A C 1
ATOM 3788 O O . LYS A 1 471 ? -2.173 -13.246 -20.555 1.00 95.50 471 LYS A O 1
ATOM 3793 N N . LYS A 1 472 ? -1.225 -15.278 -20.789 1.00 90.06 472 LYS A N 1
ATOM 3794 C CA . LYS A 1 472 ? 0.135 -14.847 -21.150 1.00 90.06 472 LYS A CA 1
ATOM 3795 C C . LYS A 1 472 ? 0.213 -13.703 -22.168 1.00 90.06 472 LYS A C 1
ATOM 3797 O O . LYS A 1 472 ? 1.039 -12.805 -22.016 1.00 90.06 472 LYS A O 1
ATOM 3802 N N . ASN A 1 473 ? -0.647 -13.723 -23.187 1.00 90.31 473 ASN A N 1
ATOM 3803 C CA . ASN A 1 473 ? -0.631 -12.775 -24.307 1.00 90.31 473 ASN A CA 1
ATOM 3804 C C . ASN A 1 473 ? -1.976 -12.053 -24.507 1.00 90.31 473 ASN A C 1
ATOM 3806 O O . ASN A 1 473 ? -2.285 -11.628 -25.617 1.00 90.31 473 ASN A O 1
ATOM 3810 N N . ASP A 1 474 ? -2.795 -11.921 -23.463 1.00 92.62 474 ASP A N 1
ATOM 3811 C CA . ASP A 1 474 ? -4.071 -11.207 -23.560 1.00 92.62 474 ASP A CA 1
ATOM 3812 C C . ASP A 1 474 ? -4.268 -10.277 -22.352 1.00 92.62 474 ASP A C 1
ATOM 3814 O O . ASP A 1 474 ? -4.704 -10.727 -21.288 1.00 92.62 474 ASP A O 1
ATOM 3818 N N . PRO A 1 475 ? -3.988 -8.969 -22.492 1.00 90.38 475 PRO A N 1
ATOM 3819 C CA . PRO A 1 475 ? -4.153 -8.013 -21.404 1.00 90.38 475 PRO A CA 1
ATOM 3820 C C . PRO A 1 475 ? -5.624 -7.748 -21.036 1.00 90.38 475 PRO A C 1
ATOM 3822 O O . PRO A 1 475 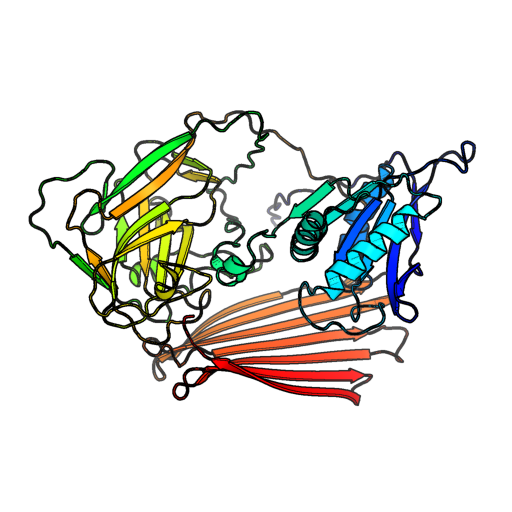? -5.876 -7.075 -20.036 1.00 90.38 475 PRO A O 1
ATOM 3825 N N . HIS A 1 476 ? -6.599 -8.235 -21.816 1.00 91.00 476 HIS A N 1
ATOM 3826 C CA . HIS A 1 476 ? -8.028 -8.133 -21.498 1.00 91.00 476 HIS A CA 1
ATOM 3827 C C . HIS A 1 476 ? -8.544 -9.305 -20.656 1.00 91.00 476 HIS A C 1
ATOM 3829 O O . HIS A 1 476 ? -9.642 -9.227 -20.106 1.00 91.00 476 HIS A O 1
ATOM 3835 N N . SER A 1 477 ? -7.754 -10.371 -20.522 1.00 93.94 477 SER A N 1
ATOM 3836 C CA . SER A 1 477 ? -8.088 -11.541 -19.701 1.00 93.94 477 SER A CA 1
ATOM 3837 C C . SER A 1 477 ? -7.845 -11.342 -18.200 1.00 93.94 477 SER A C 1
ATOM 3839 O O . SER A 1 477 ? -8.183 -12.221 -17.405 1.00 93.94 477 SER A O 1
ATOM 3841 N N . ALA A 1 478 ? -7.251 -10.207 -17.812 1.00 94.00 478 ALA A N 1
ATOM 3842 C CA . ALA A 1 478 ? -6.989 -9.863 -16.424 1.00 94.00 478 ALA A CA 1
ATOM 3843 C C . ALA A 1 478 ? -8.288 -9.854 -15.611 1.00 94.00 478 ALA A C 1
ATOM 3845 O O . ALA A 1 478 ? -9.277 -9.206 -15.973 1.00 94.00 478 ALA A O 1
ATOM 3846 N N . ARG A 1 479 ? -8.275 -10.578 -14.496 1.00 96.00 479 ARG A N 1
ATOM 3847 C CA . ARG A 1 479 ? -9.405 -10.675 -13.577 1.00 96.00 479 ARG A CA 1
ATOM 3848 C C . ARG A 1 479 ? -8.905 -10.853 -12.152 1.00 96.00 479 ARG A C 1
ATOM 3850 O O . ARG A 1 479 ? -7.965 -11.606 -11.906 1.00 96.00 479 ARG A O 1
ATOM 3857 N N . ILE A 1 480 ? -9.561 -10.169 -11.225 1.00 95.88 480 ILE A N 1
ATOM 3858 C CA . ILE A 1 480 ? -9.342 -10.280 -9.785 1.00 95.88 480 ILE A CA 1
ATOM 3859 C C . ILE A 1 480 ? -10.674 -10.650 -9.151 1.00 95.88 480 ILE A C 1
ATOM 3861 O O . ILE A 1 480 ? -11.688 -10.022 -9.433 1.00 95.88 480 ILE A O 1
ATOM 3865 N N . GLU A 1 481 ? -10.677 -11.659 -8.298 1.00 97.38 481 GLU A N 1
ATOM 3866 C CA . GLU A 1 481 ? -11.823 -12.057 -7.493 1.00 97.38 481 GLU A CA 1
ATOM 3867 C C . GLU A 1 481 ? -11.393 -12.130 -6.031 1.00 97.38 481 GLU A C 1
ATOM 3869 O O . GLU A 1 481 ? -10.423 -12.805 -5.698 1.00 97.38 481 GLU A O 1
ATOM 3874 N N . ILE A 1 482 ? -12.103 -11.413 -5.166 1.00 96.06 482 ILE A N 1
ATOM 3875 C CA . ILE A 1 482 ? -11.860 -11.385 -3.728 1.00 96.06 482 ILE A CA 1
ATOM 3876 C C . ILE A 1 482 ? -13.142 -11.814 -3.027 1.00 96.06 482 ILE A C 1
ATOM 3878 O O . ILE A 1 482 ? -14.171 -11.139 -3.121 1.00 96.06 482 ILE A O 1
ATOM 3882 N N . ASN A 1 483 ? -13.060 -12.922 -2.302 1.00 97.81 483 ASN A N 1
ATOM 3883 C CA . ASN A 1 483 ? -14.112 -13.439 -1.444 1.00 97.81 483 ASN A CA 1
ATOM 3884 C C . ASN A 1 483 ? -13.689 -13.211 0.012 1.00 97.81 483 ASN A C 1
ATOM 3886 O O . ASN A 1 483 ? -12.674 -13.757 0.440 1.00 97.81 483 ASN A O 1
ATOM 3890 N N . ARG A 1 484 ? -14.442 -12.423 0.786 1.00 96.38 484 ARG A N 1
ATOM 3891 C CA . ARG A 1 484 ? -14.196 -12.247 2.229 1.00 96.38 484 ARG A CA 1
ATOM 3892 C C . ARG A 1 484 ? -15.371 -12.762 3.032 1.00 96.38 484 ARG A C 1
ATOM 3894 O O . ARG A 1 484 ? -16.531 -12.591 2.656 1.00 96.38 484 ARG A O 1
ATOM 3901 N N . TYR A 1 485 ? -15.066 -13.362 4.170 1.00 96.56 485 TYR A N 1
ATOM 3902 C CA . TYR A 1 485 ? -16.057 -13.822 5.124 1.00 96.56 485 TYR A CA 1
ATOM 3903 C C . TYR A 1 485 ? -15.642 -13.401 6.526 1.00 96.56 485 TYR A C 1
ATOM 3905 O O . TYR A 1 485 ? -14.588 -13.807 7.003 1.00 96.56 485 TYR A O 1
ATOM 3913 N N . LEU A 1 486 ? -16.475 -12.581 7.163 1.00 94.25 486 LEU A N 1
ATOM 3914 C CA . LEU A 1 486 ? -16.282 -12.095 8.522 1.00 94.25 486 LEU A CA 1
ATOM 3915 C C . LEU A 1 486 ? -17.401 -12.620 9.415 1.00 94.25 486 LEU A C 1
ATOM 3917 O O . LEU A 1 486 ? -18.560 -12.687 8.994 1.00 94.25 486 LEU A O 1
ATOM 3921 N N . LYS A 1 487 ? -17.069 -12.939 10.662 1.00 93.62 487 LYS A N 1
ATOM 3922 C CA . LYS A 1 487 ? -18.034 -13.360 11.678 1.00 93.62 487 LYS A CA 1
ATOM 3923 C C . LYS A 1 487 ? -17.858 -12.551 12.949 1.00 93.62 487 LYS A C 1
ATOM 3925 O O . LYS A 1 487 ? -16.740 -12.364 13.424 1.00 93.62 487 LYS A O 1
ATOM 3930 N N . TYR A 1 488 ? -18.984 -12.153 13.523 1.00 92.62 488 TYR A N 1
ATOM 3931 C CA . TYR A 1 488 ? -19.082 -11.506 14.824 1.00 92.62 488 TYR A CA 1
ATOM 3932 C C . TYR A 1 488 ? -20.134 -12.230 15.655 1.00 92.62 488 TYR A C 1
ATOM 3934 O O . TYR A 1 488 ? -21.311 -12.254 15.292 1.00 92.62 488 TYR A O 1
ATOM 3942 N N . TYR A 1 489 ? -19.740 -12.828 16.773 1.00 92.44 489 TYR A N 1
ATOM 3943 C CA . TYR A 1 489 ? -20.673 -13.566 17.624 1.00 92.44 489 TYR A CA 1
ATOM 3944 C C . TYR A 1 489 ? -20.209 -13.607 19.076 1.00 92.44 489 TYR A C 1
ATOM 3946 O O . TYR A 1 489 ? -19.078 -13.259 19.385 1.00 92.44 489 TYR A O 1
ATOM 3954 N N . PHE A 1 490 ? -21.093 -14.029 19.975 1.00 91.00 490 PHE A N 1
ATOM 3955 C CA . PHE A 1 490 ? -20.801 -14.217 21.397 1.00 91.00 490 PHE A CA 1
ATOM 3956 C C . PHE A 1 490 ? -21.127 -15.662 21.783 1.00 91.00 490 PHE A C 1
ATOM 3958 O O . PHE A 1 490 ? -22.114 -16.210 21.289 1.00 91.00 490 PHE A O 1
ATOM 3965 N N . GLN A 1 491 ? -20.357 -16.270 22.691 1.00 84.19 491 GLN A N 1
ATOM 3966 C CA . GLN A 1 491 ? -20.700 -17.605 23.216 1.00 84.19 491 GLN A CA 1
ATOM 3967 C C . GLN A 1 491 ? -21.949 -17.541 24.105 1.00 84.19 491 GLN A C 1
ATOM 3969 O O . GLN A 1 491 ? -22.883 -18.320 23.930 1.00 84.19 491 GLN A O 1
ATOM 3974 N N . ASP A 1 492 ? -22.007 -16.536 24.981 1.00 81.06 492 ASP A N 1
ATOM 3975 C CA . ASP A 1 492 ? -23.042 -16.423 26.017 1.00 81.06 492 ASP A CA 1
ATOM 3976 C C . ASP A 1 492 ? -24.281 -15.629 25.572 1.00 81.06 492 ASP A C 1
ATOM 3978 O O . ASP A 1 492 ? -25.254 -15.494 26.315 1.00 81.06 492 ASP A O 1
ATOM 3982 N N . ARG A 1 493 ? -24.265 -15.068 24.354 1.00 79.75 493 ARG A N 1
ATOM 3983 C CA . ARG A 1 493 ? -25.376 -14.287 23.787 1.00 79.75 493 ARG A CA 1
ATOM 3984 C C . ARG A 1 493 ? -25.725 -14.818 22.406 1.00 79.75 493 ARG A C 1
ATOM 3986 O O . ARG A 1 493 ? -25.389 -14.222 21.387 1.00 79.75 493 ARG A O 1
ATOM 3993 N N . SER A 1 494 ? -26.485 -15.910 22.375 1.00 71.06 494 SER A N 1
ATOM 3994 C CA . SER A 1 494 ? -26.972 -16.508 21.123 1.00 71.06 494 SER A CA 1
ATOM 3995 C C . SER A 1 494 ? -27.867 -15.570 20.305 1.00 71.06 494 SER A C 1
ATOM 3997 O O . SER A 1 494 ? -28.182 -15.869 19.157 1.00 71.06 494 SER A O 1
ATOM 3999 N N . SER A 1 495 ? -28.290 -14.429 20.868 1.00 72.25 495 SER A N 1
ATOM 4000 C CA . SER A 1 495 ? -29.109 -13.430 20.190 1.00 72.25 495 SER A CA 1
ATOM 4001 C C . SER A 1 495 ? -28.405 -12.707 19.036 1.00 72.25 495 SER A C 1
ATOM 4003 O O . SER A 1 495 ? -29.112 -12.209 18.159 1.00 72.25 495 SER A O 1
ATOM 4005 N N . ILE A 1 496 ? -27.067 -12.689 19.005 1.00 79.06 496 ILE A N 1
ATOM 4006 C CA . ILE A 1 496 ? -26.268 -11.953 18.017 1.00 79.06 496 ILE A CA 1
ATOM 4007 C C . ILE A 1 496 ? -25.208 -12.886 17.415 1.00 79.06 496 ILE A C 1
ATOM 4009 O O . ILE A 1 496 ? -24.249 -13.268 18.085 1.00 79.06 496 ILE A O 1
ATOM 4013 N N . LYS A 1 497 ? -25.382 -13.221 16.134 1.00 90.62 497 LYS A N 1
ATOM 4014 C CA . LYS A 1 497 ? -24.390 -13.915 15.300 1.00 90.62 497 LYS A CA 1
ATOM 4015 C C . LYS A 1 497 ? -24.458 -13.304 13.909 1.00 90.62 497 LYS A C 1
ATOM 4017 O O . LYS A 1 497 ? -25.372 -13.633 13.154 1.00 90.62 497 LYS A O 1
ATOM 4022 N N . VAL A 1 498 ? -23.542 -12.390 13.622 1.00 93.44 498 VAL A N 1
ATOM 4023 C CA . VAL A 1 498 ? -23.488 -11.644 12.368 1.00 93.44 498 VAL A CA 1
ATOM 4024 C C . VAL A 1 498 ? -22.416 -12.240 11.474 1.00 93.44 498 VAL A C 1
ATOM 4026 O O . VAL A 1 498 ? -21.237 -12.238 11.819 1.00 93.44 498 VAL A O 1
ATOM 4029 N N . ASP A 1 499 ? -22.844 -12.702 10.312 1.00 95.25 499 ASP A N 1
ATOM 4030 C CA . ASP A 1 499 ? -21.996 -13.275 9.279 1.00 95.25 499 ASP A CA 1
ATOM 4031 C C . ASP A 1 499 ? -22.029 -12.336 8.073 1.00 95.25 499 ASP A C 1
ATOM 4033 O O . ASP A 1 499 ? -23.097 -12.057 7.532 1.00 95.25 499 ASP A O 1
ATOM 4037 N N . ILE A 1 500 ? -20.872 -11.848 7.638 1.00 95.75 500 ILE A N 1
ATOM 4038 C CA . ILE A 1 500 ? -20.746 -10.916 6.516 1.00 95.75 500 ILE A CA 1
ATOM 4039 C C . ILE A 1 500 ? -19.954 -11.612 5.422 1.00 95.75 500 ILE A C 1
ATOM 4041 O O . ILE A 1 500 ? -18.774 -11.905 5.599 1.00 95.75 500 ILE A O 1
ATOM 4045 N N . LYS A 1 501 ? -20.596 -11.874 4.287 1.00 97.38 501 LYS A N 1
ATOM 4046 C CA . LYS A 1 501 ? -19.966 -12.443 3.096 1.00 97.38 501 LYS A CA 1
ATOM 4047 C C . LYS A 1 501 ? -19.893 -11.377 2.024 1.00 97.38 501 LYS A C 1
ATOM 4049 O O . LYS A 1 501 ? -20.922 -10.811 1.651 1.00 97.38 501 LYS A O 1
ATOM 4054 N N . THR A 1 502 ? -18.696 -11.132 1.515 1.00 97.62 502 THR A N 1
ATOM 4055 C CA . THR A 1 502 ? -18.491 -10.246 0.376 1.00 97.62 502 THR A CA 1
ATOM 4056 C C . THR A 1 502 ? -17.818 -10.993 -0.756 1.00 97.62 502 THR A C 1
ATOM 4058 O O . THR A 1 502 ? -16.957 -11.847 -0.542 1.00 97.62 502 THR A O 1
ATOM 4061 N N . LYS A 1 503 ? -18.230 -10.659 -1.972 1.00 98.00 503 LYS A N 1
ATOM 4062 C CA . LYS A 1 503 ? -17.576 -11.081 -3.200 1.00 98.00 503 LYS A CA 1
ATOM 4063 C C . LYS A 1 503 ? -17.397 -9.854 -4.071 1.00 98.00 503 LYS A C 1
ATOM 4065 O O . LYS A 1 503 ? -18.359 -9.135 -4.321 1.00 98.00 503 LYS A O 1
ATOM 4070 N N . SER A 1 504 ? -16.167 -9.592 -4.484 1.00 97.56 504 SER A N 1
ATOM 4071 C CA . SER A 1 504 ? -15.838 -8.506 -5.402 1.00 97.56 504 SER A CA 1
ATOM 4072 C C . SER A 1 504 ? -15.046 -9.068 -6.562 1.00 97.56 504 SER A C 1
ATOM 4074 O O . SER A 1 504 ? -14.061 -9.773 -6.356 1.00 97.56 504 SER A O 1
ATOM 4076 N N . ILE A 1 505 ? -15.482 -8.770 -7.774 1.00 97.56 505 ILE A N 1
ATOM 4077 C CA . ILE A 1 505 ? -14.828 -9.194 -8.999 1.00 97.56 505 ILE A CA 1
ATOM 4078 C C . ILE A 1 505 ? -14.487 -7.944 -9.794 1.00 97.56 505 ILE A C 1
ATOM 4080 O O . ILE A 1 505 ? -15.372 -7.145 -10.069 1.00 97.56 505 ILE A O 1
ATOM 4084 N N . MET A 1 506 ? -13.238 -7.817 -10.226 1.00 95.19 506 MET A N 1
ATOM 4085 C CA . MET A 1 506 ? -12.811 -6.820 -11.202 1.00 95.19 506 MET A CA 1
ATOM 4086 C C . MET A 1 506 ? -12.303 -7.516 -12.465 1.00 95.19 506 MET A C 1
ATOM 4088 O O . MET A 1 506 ? -11.565 -8.498 -12.376 1.00 95.19 506 MET A O 1
ATOM 4092 N N . PHE A 1 507 ? -12.688 -7.031 -13.643 1.00 94.12 507 PHE A N 1
ATOM 4093 C CA . PHE A 1 507 ? -12.221 -7.529 -14.943 1.00 94.12 507 PHE A CA 1
ATOM 4094 C C . PHE A 1 507 ? -12.332 -6.443 -16.020 1.00 94.12 507 PHE A C 1
ATOM 4096 O O . PHE A 1 507 ? -12.861 -5.362 -15.768 1.00 94.12 507 PHE A O 1
ATOM 4103 N N . THR A 1 508 ? -11.834 -6.715 -17.228 1.00 88.69 508 THR A N 1
ATOM 4104 C CA . THR A 1 508 ? -11.967 -5.791 -18.366 1.00 88.69 508 THR A CA 1
ATOM 4105 C C . THR A 1 508 ? -12.879 -6.325 -19.461 1.00 88.69 508 THR A C 1
ATOM 4107 O O . THR A 1 508 ? -12.796 -7.498 -19.820 1.00 88.69 508 THR A O 1
ATOM 4110 N N . LYS A 1 509 ? -13.693 -5.446 -20.056 1.00 82.81 509 LYS A N 1
ATOM 4111 C CA . LYS A 1 509 ? -14.368 -5.693 -21.341 1.00 82.81 509 LYS A CA 1
ATOM 4112 C C . LYS A 1 509 ? -13.573 -5.040 -22.469 1.00 82.81 509 LYS A C 1
ATOM 4114 O O . LYS A 1 509 ? -12.960 -3.994 -22.279 1.00 82.81 509 LYS A O 1
ATOM 4119 N N . GLN A 1 510 ? -13.543 -5.681 -23.638 1.00 74.00 510 GLN A N 1
ATOM 4120 C CA . GLN A 1 510 ? -12.769 -5.194 -24.787 1.00 74.00 510 GLN A CA 1
ATOM 4121 C C . GLN A 1 510 ? -13.524 -4.129 -25.601 1.00 74.00 510 GLN A C 1
ATOM 4123 O O . GLN A 1 510 ? -12.903 -3.243 -26.183 1.00 74.00 510 GLN A O 1
ATOM 4128 N N . SER A 1 511 ? -14.858 -4.195 -25.646 1.00 74.38 511 SER A N 1
ATOM 4129 C CA . SER A 1 511 ? -15.690 -3.245 -26.391 1.00 74.38 511 SER A CA 1
ATOM 4130 C C . SER A 1 511 ? -17.001 -2.953 -25.641 1.00 74.38 511 SER A C 1
ATOM 4132 O O . SER A 1 511 ? -17.838 -3.854 -25.545 1.00 74.38 511 SER A O 1
ATOM 4134 N N . PRO A 1 512 ? -17.193 -1.729 -25.098 1.00 63.06 512 PRO A N 1
ATOM 4135 C CA . PRO A 1 512 ? -16.180 -0.675 -24.944 1.00 63.06 512 PRO A CA 1
ATOM 4136 C C . PRO A 1 512 ? -15.032 -1.120 -24.017 1.00 63.06 512 PRO A C 1
ATOM 4138 O O . PRO A 1 512 ? -15.204 -2.033 -23.215 1.00 63.06 512 PRO A O 1
ATOM 4141 N N . SER A 1 513 ? -13.855 -0.494 -24.137 1.00 79.94 513 SER A N 1
ATOM 4142 C CA . SER A 1 513 ? -12.718 -0.774 -23.244 1.00 79.94 513 SER A CA 1
ATOM 4143 C C . SER A 1 513 ? -12.993 -0.184 -21.857 1.00 79.94 513 SER A C 1
ATOM 4145 O O . SER A 1 513 ? -12.790 1.014 -21.635 1.00 79.94 513 SER A O 1
ATOM 4147 N N . THR A 1 514 ? -13.505 -1.004 -20.940 1.00 86.56 514 THR A N 1
ATOM 4148 C CA . THR A 1 514 ? -13.915 -0.605 -19.583 1.00 86.56 514 THR A CA 1
ATOM 4149 C C . THR A 1 514 ? -13.347 -1.542 -18.524 1.00 86.56 514 THR A C 1
ATOM 4151 O O . THR A 1 514 ? -13.130 -2.732 -18.771 1.00 86.56 514 THR A O 1
ATOM 4154 N N . TYR A 1 515 ? -13.109 -0.991 -17.336 1.00 89.19 515 TYR A N 1
ATOM 4155 C CA . TYR A 1 515 ? -13.035 -1.751 -16.097 1.00 89.19 515 TYR A CA 1
ATOM 4156 C C . TYR A 1 515 ? -14.449 -2.029 -15.610 1.00 89.19 515 TYR A C 1
ATOM 4158 O O . TYR A 1 515 ? -15.257 -1.111 -15.485 1.00 89.19 515 TYR A O 1
ATOM 4166 N N . GLU A 1 516 ? -14.723 -3.280 -15.292 1.00 93.12 516 GLU A N 1
ATOM 4167 C CA . GLU A 1 516 ? -15.978 -3.721 -14.707 1.00 93.12 516 GLU A CA 1
ATOM 4168 C C . GLU A 1 516 ? -15.693 -4.203 -13.297 1.00 93.12 516 GLU A C 1
ATOM 4170 O O . GLU A 1 516 ? -14.763 -4.987 -13.086 1.00 93.12 516 GLU A O 1
ATOM 4175 N N . VAL A 1 517 ? -16.494 -3.739 -12.344 1.00 94.69 517 VAL A N 1
ATOM 4176 C CA . VAL A 1 517 ? -16.435 -4.196 -10.962 1.00 94.69 517 VAL A CA 1
ATOM 4177 C C . VAL A 1 517 ? -17.816 -4.663 -10.543 1.00 94.69 517 VAL A C 1
ATOM 4179 O O . VAL A 1 517 ? -18.777 -3.901 -10.586 1.00 94.69 517 VAL A O 1
ATOM 4182 N N . GLU A 1 518 ? -17.913 -5.920 -10.143 1.00 97.38 518 GLU A N 1
ATOM 4183 C CA . GLU A 1 518 ? -19.134 -6.542 -9.645 1.00 97.38 518 GLU A CA 1
ATOM 4184 C C . GLU A 1 518 ? -18.961 -6.808 -8.155 1.00 97.38 518 GLU A C 1
ATOM 4186 O O . GLU A 1 518 ? -17.981 -7.430 -7.735 1.00 97.38 518 GLU A O 1
ATOM 4191 N N . HIS A 1 519 ? -19.916 -6.354 -7.353 1.00 97.31 519 HIS A N 1
ATOM 4192 C CA . HIS A 1 519 ? -19.901 -6.546 -5.914 1.00 97.31 519 HIS A CA 1
ATOM 4193 C C . HIS A 1 519 ? -21.173 -7.230 -5.436 1.00 97.31 519 HIS A C 1
ATOM 4195 O O . HIS A 1 519 ? -22.285 -6.894 -5.848 1.00 97.31 519 HIS A O 1
ATOM 4201 N N . GLN A 1 520 ? -20.989 -8.132 -4.483 1.00 97.75 520 GLN A N 1
ATOM 4202 C CA . GLN A 1 520 ? -22.039 -8.765 -3.710 1.00 97.75 520 GLN A CA 1
ATOM 4203 C C . GLN A 1 520 ? -21.703 -8.652 -2.223 1.00 97.75 520 GLN A C 1
ATOM 4205 O O . GLN A 1 520 ? -20.589 -8.964 -1.795 1.00 97.75 520 GLN A O 1
ATOM 4210 N N . LEU A 1 521 ? -22.687 -8.232 -1.433 1.00 97.12 521 LEU A N 1
ATOM 4211 C CA . LEU A 1 521 ? -22.638 -8.154 0.022 1.00 97.12 521 LEU A CA 1
ATOM 4212 C C . LEU A 1 521 ? -23.865 -8.859 0.593 1.00 97.12 521 LEU A C 1
ATOM 4214 O O . LEU A 1 521 ? -24.989 -8.418 0.367 1.00 97.12 521 LEU A O 1
ATOM 4218 N N . ASN A 1 522 ? -23.631 -9.903 1.382 1.00 97.12 522 ASN A N 1
ATOM 4219 C CA . ASN A 1 522 ? -24.659 -10.620 2.123 1.00 97.12 522 ASN A CA 1
ATOM 4220 C C . ASN A 1 522 ? -24.338 -10.558 3.616 1.00 97.12 522 ASN A C 1
ATOM 4222 O O . ASN A 1 522 ? -23.271 -11.000 4.045 1.00 97.12 522 ASN A O 1
ATOM 4226 N N . ILE A 1 523 ? -25.266 -10.031 4.406 1.00 96.25 523 ILE A N 1
ATOM 4227 C CA . ILE A 1 523 ? -25.177 -9.975 5.863 1.00 96.25 523 ILE A CA 1
ATOM 4228 C C . ILE A 1 523 ? -26.270 -10.871 6.423 1.00 96.25 523 ILE A C 1
ATOM 4230 O O . ILE A 1 523 ? -27.451 -10.674 6.135 1.00 96.25 523 ILE A O 1
ATOM 4234 N N . TYR A 1 524 ? -25.881 -11.829 7.251 1.00 94.44 524 TYR A N 1
ATOM 4235 C CA . TYR A 1 524 ? -26.791 -12.728 7.940 1.00 94.44 524 TYR A CA 1
ATOM 4236 C C . TYR A 1 524 ? -26.783 -12.428 9.434 1.00 94.44 524 TYR A C 1
ATOM 4238 O O . TYR A 1 524 ? -25.737 -12.113 9.999 1.00 94.44 524 TYR A O 1
ATOM 4246 N N . ASN A 1 525 ? -27.934 -12.577 10.081 1.00 91.81 525 ASN A N 1
ATOM 4247 C CA . ASN A 1 525 ? -28.043 -12.663 11.531 1.00 91.81 525 ASN A CA 1
ATOM 4248 C C . ASN A 1 525 ? -28.694 -14.001 11.890 1.00 91.81 525 ASN A C 1
ATOM 4250 O O . ASN A 1 525 ? -29.816 -14.262 11.457 1.00 91.81 525 ASN A O 1
ATOM 4254 N N . LYS A 1 526 ? -28.007 -14.854 12.662 1.00 87.06 526 LYS A N 1
ATOM 4255 C CA . LYS A 1 526 ? -28.481 -16.215 13.006 1.00 87.06 526 LYS A CA 1
ATOM 4256 C C . LYS A 1 526 ? -28.931 -17.014 11.776 1.00 87.06 526 LYS A C 1
ATOM 4258 O O . LYS A 1 526 ? -30.021 -17.580 11.746 1.00 87.06 526 LYS A O 1
ATOM 4263 N N . ASP A 1 527 ? -28.094 -16.992 10.745 1.00 85.06 527 ASP A N 1
ATOM 4264 C CA . ASP A 1 527 ? -28.293 -17.701 9.476 1.00 85.06 527 ASP A CA 1
ATOM 4265 C C . ASP A 1 527 ? -29.480 -17.190 8.619 1.00 85.06 527 ASP A C 1
ATOM 4267 O O . ASP A 1 527 ? -29.697 -17.681 7.512 1.00 85.06 527 ASP A O 1
ATOM 4271 N N . GLN A 1 528 ? -30.205 -16.154 9.062 1.00 90.12 528 GLN A N 1
ATOM 4272 C CA . GLN A 1 528 ? -31.207 -15.441 8.261 1.00 90.12 528 GLN A CA 1
ATOM 4273 C C . GLN A 1 528 ? -30.580 -14.238 7.559 1.00 90.12 528 GLN A C 1
ATOM 4275 O O . GLN A 1 528 ? -29.800 -13.512 8.171 1.00 90.12 528 GLN A O 1
ATOM 4280 N N . ILE A 1 529 ? -30.941 -13.992 6.297 1.00 93.06 529 ILE A N 1
ATOM 4281 C CA . ILE A 1 529 ? -30.491 -12.799 5.565 1.00 93.06 529 ILE A CA 1
ATOM 4282 C C . ILE A 1 529 ? -31.061 -11.558 6.259 1.00 93.06 529 ILE A C 1
ATOM 4284 O O . ILE A 1 529 ? -32.274 -11.377 6.338 1.00 93.06 529 ILE A O 1
ATOM 4288 N N . PHE A 1 530 ? -30.169 -10.714 6.768 1.00 93.88 530 PHE A N 1
ATOM 4289 C CA . PHE A 1 530 ? -30.494 -9.414 7.343 1.00 93.88 530 PHE A CA 1
ATOM 4290 C C . PHE A 1 530 ? -30.420 -8.311 6.283 1.00 93.88 530 PHE A C 1
ATOM 4292 O O . PHE A 1 530 ? -31.255 -7.411 6.263 1.00 93.88 530 PHE A O 1
ATOM 4299 N N . PHE A 1 531 ? -29.427 -8.390 5.396 1.00 94.94 531 PHE A N 1
ATOM 4300 C CA . PHE A 1 531 ? -29.225 -7.430 4.319 1.00 94.94 531 PHE A CA 1
ATOM 4301 C C . PHE A 1 531 ? -28.520 -8.094 3.138 1.00 94.94 531 PHE A C 1
ATOM 4303 O O . PHE A 1 531 ? -27.576 -8.860 3.325 1.00 94.94 531 PHE A O 1
ATOM 4310 N N . GLU A 1 532 ? -28.952 -7.760 1.928 1.00 96.56 532 GLU A N 1
ATOM 4311 C CA . GLU A 1 532 ? -28.307 -8.170 0.686 1.00 96.56 532 GLU A CA 1
ATOM 4312 C C . GLU A 1 532 ? -28.219 -6.969 -0.254 1.00 96.56 532 GLU A C 1
ATOM 4314 O O . GLU A 1 532 ? -29.171 -6.194 -0.393 1.00 96.56 532 GLU A O 1
ATOM 4319 N N . LYS A 1 533 ? -27.067 -6.814 -0.905 1.00 96.25 533 LYS A N 1
ATOM 4320 C CA . LYS A 1 533 ? -26.861 -5.801 -1.935 1.00 96.25 533 LYS A CA 1
ATOM 4321 C C . LYS A 1 533 ? -25.921 -6.331 -3.002 1.00 96.25 533 LYS A C 1
ATOM 4323 O O . LYS A 1 533 ? -24.815 -6.771 -2.697 1.00 96.25 533 LYS A O 1
ATOM 4328 N N . ASN A 1 534 ? -26.348 -6.184 -4.249 1.00 97.38 534 ASN A N 1
ATOM 4329 C CA . ASN A 1 534 ? -25.528 -6.405 -5.430 1.00 97.38 534 ASN A CA 1
ATOM 4330 C C . ASN A 1 534 ? -25.447 -5.090 -6.201 1.00 97.38 534 ASN A C 1
ATOM 4332 O O . ASN A 1 534 ? -26.457 -4.397 -6.349 1.00 97.38 534 ASN A O 1
ATOM 4336 N N . TRP A 1 535 ? -24.258 -4.712 -6.651 1.00 96.25 535 TRP A N 1
ATOM 4337 C CA . TRP A 1 535 ? -24.080 -3.526 -7.480 1.00 96.25 535 TRP A CA 1
ATOM 4338 C C . TRP A 1 535 ? -22.878 -3.694 -8.395 1.00 96.25 535 TRP A C 1
ATOM 4340 O O . TRP A 1 535 ? -21.901 -4.351 -8.043 1.00 96.25 535 TRP A O 1
ATOM 4350 N N . ASN A 1 536 ? -22.970 -3.065 -9.562 1.00 95.94 536 ASN A N 1
ATOM 4351 C CA . ASN A 1 536 ? -21.939 -3.111 -10.582 1.00 95.94 536 ASN A CA 1
ATOM 4352 C C . ASN A 1 536 ? -21.482 -1.690 -10.895 1.00 95.94 536 ASN A C 1
ATOM 4354 O O . ASN A 1 536 ? -22.293 -0.761 -10.917 1.00 95.94 536 ASN A O 1
ATOM 4358 N N . LEU A 1 537 ? -20.192 -1.538 -11.152 1.00 92.81 537 LEU A N 1
ATOM 4359 C CA . LEU A 1 537 ? -19.557 -0.293 -11.551 1.00 92.81 537 LEU A CA 1
ATOM 4360 C C . LEU A 1 537 ? -18.829 -0.531 -12.873 1.00 92.81 537 LEU A C 1
ATOM 4362 O O . LEU A 1 537 ? -18.230 -1.585 -13.080 1.00 92.81 537 LEU A O 1
ATOM 4366 N N . SER A 1 538 ? -18.889 0.452 -13.764 1.00 91.94 538 SER A N 1
ATOM 4367 C CA . SER A 1 538 ? -18.198 0.425 -15.050 1.00 91.94 538 SER A CA 1
ATOM 4368 C C . SER A 1 538 ? -17.437 1.729 -15.218 1.00 91.94 538 SER A C 1
ATOM 4370 O O . SER A 1 538 ? -18.040 2.804 -15.207 1.00 91.94 538 SER A O 1
ATOM 4372 N N . PHE A 1 539 ? -16.128 1.629 -15.419 1.00 86.38 539 PHE A N 1
ATOM 4373 C CA . PHE A 1 539 ? -15.237 2.772 -15.584 1.00 86.38 539 PHE A CA 1
ATOM 4374 C C . PHE A 1 539 ? -14.551 2.700 -16.951 1.00 86.38 539 PHE A C 1
ATOM 4376 O O . PHE A 1 539 ? -14.054 1.635 -17.321 1.00 86.38 539 PHE A O 1
ATOM 4383 N N . PRO A 1 540 ? -14.481 3.795 -17.723 1.00 83.75 540 PRO A N 1
ATOM 4384 C CA . PRO A 1 540 ? -13.694 3.819 -18.950 1.00 83.75 540 PRO A CA 1
ATOM 4385 C C . PRO A 1 540 ? -12.227 3.481 -18.671 1.00 83.75 540 PRO A C 1
ATOM 4387 O O . PRO A 1 540 ? -11.615 4.048 -17.770 1.00 83.75 540 PRO A O 1
ATOM 4390 N N . ARG A 1 541 ? -11.627 2.610 -19.485 1.00 78.12 541 ARG A N 1
ATOM 4391 C CA . ARG A 1 541 ? -10.184 2.325 -19.442 1.00 78.12 541 ARG A CA 1
ATOM 4392 C C . ARG A 1 541 ? -9.422 3.353 -20.280 1.00 78.12 541 ARG A C 1
ATOM 4394 O O . ARG A 1 541 ? -8.708 3.019 -21.227 1.00 78.12 541 ARG A O 1
ATOM 4401 N N . ILE A 1 542 ? -9.655 4.627 -19.986 1.00 60.88 542 ILE A N 1
ATOM 4402 C CA . ILE A 1 542 ? -8.995 5.742 -20.658 1.00 60.88 542 ILE A CA 1
ATOM 4403 C C . ILE A 1 542 ? -7.760 6.070 -19.824 1.00 60.88 542 ILE A C 1
ATOM 4405 O O . ILE A 1 542 ? -7.883 6.533 -18.699 1.00 60.88 542 ILE A O 1
ATOM 4409 N N . ASN A 1 543 ? -6.582 5.812 -20.392 1.00 54.03 543 ASN A N 1
ATOM 4410 C CA . ASN A 1 543 ? -5.290 6.226 -19.844 1.00 54.03 543 ASN A CA 1
ATOM 4411 C C . ASN A 1 543 ? -4.887 5.625 -18.481 1.00 54.03 543 ASN A C 1
ATOM 4413 O O . ASN A 1 543 ? -4.282 6.348 -17.704 1.00 54.03 543 ASN A O 1
ATOM 4417 N N . ASN A 1 544 ? -5.169 4.332 -18.244 1.00 51.09 544 ASN A N 1
ATOM 4418 C CA . ASN A 1 544 ? -4.672 3.479 -17.138 1.00 51.09 544 ASN A CA 1
ATOM 4419 C C . ASN A 1 544 ? -4.209 4.191 -15.852 1.00 51.09 544 ASN A C 1
ATOM 4421 O O . ASN A 1 544 ? -3.074 4.728 -15.836 1.00 51.09 544 ASN A O 1
#